Protein AF-A0A951JX72-F1 (afdb_monomer_lite)

pLDDT: mean 79.91, std 22.44, range [21.33, 98.25]

Secondary structure (DSSP, 8-state):
--BTTTBTSSEEEEEEHHHHHHHHHHHHHHTTS-TTS----SEEEEEESSSS-BTTB-EEEEEEEPPPEEEEPTT-SSEEEEEEEEEEEEEEPTTPPP--SEEEEEEEEEEEEEPPPTTSTTTTTTGGGEEEEEE-GGG-EEEEEEE--S-TT--SS-------HHHHHHHHHHHHHHHHHTTTPPPPEE--GGG-TTSEEEEEETTEEEEEEEEESS--GGG------TT-SEEEEEEHHHHHHHHHHHHHHHHH---EEEEEE--SSS--EEEEEEEEEEEEEEEEEE-SSEEEEEEEEEEEEE-SSSSPPEEEEEEEEEEEEEETTTTEEEEEEEEEEEEEEE-STTHHHHHHHHHHHHHHHHHHHHHHHHHHHHHHHHHHHHHHHHHHHHHHHH-TT-EEEEEEEEEETTEEEEEEEEE-PPPPPPB---EE-TTSSEEE-TT-B-TTS----------PPTTSPP-----TT-SEEE----------------------------------PPPPPPP--------------------------------

Foldseek 3Di:
DAFQAQGFFQKKKKFWLVLVLLLLLLQCLCQPVDVLFRHDHQKDWDWACPVHHDVQATFIKIKGKWRKRWAADAFDQWKIKIKIWIWMATDTDDRGDDAFRIWTFIKMFMKTFDFDPCPFPPCVVPRLQWTWIATPLVRIATDTDTDRPPDPPDPDDDPPDPPPPVRNRVSVSSSVSCCRHPVVGDDIGGHDNQSDRQQWGWHDDPNIIIIMGHLGDPGGPSRRHDDDQPPFRMKMWGFCVVVQVLCVVLVVVLQVDFQWFWFWDDDPPDHIDIWIKTKGWPDKDWAWAFDFFKIKTWIKIKIWIDTPDPAWTKIKIKIWIKIWGAALVVRAIFIDTDDIDMFMDTDDPCRVRVRVRVRVRSVVVVVVSSVVSRVSCRVVRVVSSCSCVVVQVVSCSSAVPWDKGFRGWGQDNGGIMTHIHIDGDDWDAWDFDWDQDPVSQKIARSVTGGSSGDDDWDFDADADDPDDDDDGDGPTPGSIGGDDDDPPPDDDDDDDDDDDDDDDPDDDDDDDDDDDDDDDDDDDDPDPDDDDDDDDDDDDDDDDDDDDDDDDDDD

Structure (mmCIF, N/CA/C/O backbone):
data_AF-A0A951JX72-F1
#
_entry.id   AF-A0A951JX72-F1
#
loop_
_atom_site.group_PDB
_atom_site.id
_atom_site.type_symbol
_atom_site.label_atom_id
_atom_site.label_alt_id
_atom_site.label_comp_id
_atom_site.label_asym_id
_atom_site.label_entity_id
_atom_site.label_seq_id
_atom_site.pdbx_PDB_ins_code
_atom_site.Cartn_x
_atom_site.Cartn_y
_atom_site.Cartn_z
_atom_site.occupancy
_atom_site.B_iso_or_equiv
_atom_site.auth_seq_id
_atom_site.auth_comp_id
_atom_site.auth_asym_id
_atom_site.auth_atom_id
_atom_site.pdbx_PDB_model_num
ATOM 1 N N . MET A 1 1 ? -4.581 -18.648 15.944 1.00 71.00 1 MET A N 1
ATOM 2 C CA . MET A 1 1 ? -4.711 -18.766 14.473 1.00 71.00 1 MET A CA 1
ATOM 3 C C . MET A 1 1 ? -4.327 -17.420 13.889 1.00 71.00 1 MET A C 1
ATOM 5 O O . MET A 1 1 ? -4.546 -16.436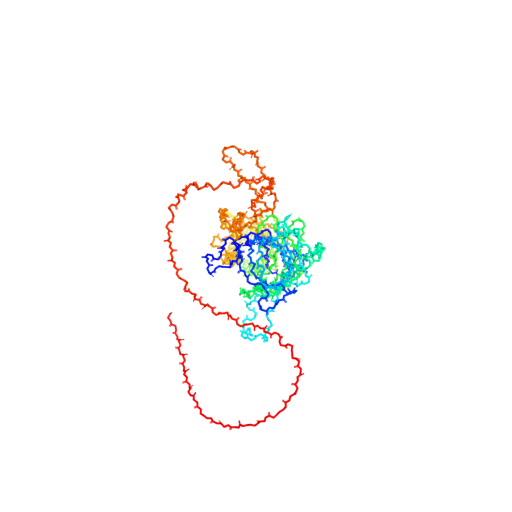 14.580 1.00 71.00 1 MET A O 1
ATOM 9 N N . ALA A 1 2 ? -3.729 -17.373 12.698 1.00 85.00 2 ALA A N 1
ATOM 10 C CA . ALA A 1 2 ? -3.405 -16.099 12.057 1.00 85.00 2 ALA A CA 1
ATOM 11 C C . ALA A 1 2 ? -4.696 -15.321 11.750 1.00 85.00 2 ALA A C 1
ATOM 13 O O . ALA A 1 2 ? -5.693 -15.925 11.344 1.00 85.00 2 ALA A O 1
ATOM 14 N N . ASN A 1 3 ? -4.676 -14.006 11.954 1.00 93.19 3 ASN A N 1
ATOM 15 C CA . ASN A 1 3 ? -5.781 -13.116 11.624 1.00 93.19 3 ASN A CA 1
ATOM 16 C C . ASN A 1 3 ? -6.002 -13.119 10.097 1.00 93.19 3 ASN A C 1
ATOM 18 O O . ASN A 1 3 ? -5.044 -13.062 9.323 1.00 93.19 3 ASN A O 1
ATOM 22 N N . GLY A 1 4 ? -7.255 -13.197 9.638 1.00 92.62 4 GLY A N 1
ATOM 23 C CA . GLY A 1 4 ? -7.570 -13.293 8.206 1.00 92.62 4 GLY A CA 1
ATOM 24 C C . GLY A 1 4 ? -7.165 -12.062 7.380 1.00 92.62 4 GLY A C 1
ATOM 25 O O . GLY A 1 4 ? -6.933 -12.183 6.176 1.00 92.62 4 GLY A O 1
ATOM 26 N N . LEU A 1 5 ? -7.049 -10.892 8.018 1.00 93.25 5 LEU A N 1
ATOM 27 C CA . LEU A 1 5 ? -6.657 -9.627 7.390 1.00 93.25 5 LEU A CA 1
ATOM 28 C C . LEU A 1 5 ? -5.164 -9.349 7.554 1.00 93.25 5 LEU A C 1
ATOM 30 O O . LEU A 1 5 ? -4.481 -9.038 6.577 1.00 93.25 5 LEU A O 1
ATOM 34 N N . THR A 1 6 ? -4.655 -9.458 8.782 1.00 95.00 6 THR A N 1
ATOM 35 C CA . THR A 1 6 ? -3.295 -9.024 9.134 1.00 95.00 6 THR A CA 1
ATOM 36 C C . THR A 1 6 ? -2.297 -10.170 9.290 1.00 95.00 6 THR A C 1
ATOM 38 O O . THR A 1 6 ? -1.107 -9.921 9.473 1.00 95.00 6 THR A O 1
ATOM 41 N N . GLY A 1 7 ? -2.723 -11.429 9.165 1.00 94.94 7 GLY A N 1
ATOM 42 C CA . GLY A 1 7 ? -1.856 -12.582 9.390 1.00 94.94 7 GLY A CA 1
ATOM 43 C C . GLY A 1 7 ? -1.373 -12.633 10.841 1.00 94.94 7 GLY A C 1
ATOM 44 O O . GLY A 1 7 ? -2.177 -12.642 11.767 1.00 94.94 7 GLY A O 1
ATOM 45 N N . ASP A 1 8 ? -0.057 -12.662 11.037 1.00 94.69 8 ASP A N 1
ATOM 46 C CA . ASP A 1 8 ? 0.579 -12.653 12.365 1.00 94.69 8 ASP A CA 1
ATOM 47 C C . ASP A 1 8 ? 0.982 -11.237 12.827 1.00 94.69 8 ASP A C 1
ATOM 49 O O . ASP A 1 8 ? 1.783 -11.097 13.749 1.00 94.69 8 ASP A O 1
ATOM 53 N N . PHE A 1 9 ? 0.514 -10.189 12.145 1.00 93.69 9 PHE A N 1
ATOM 54 C CA . PHE A 1 9 ? 0.803 -8.796 12.493 1.00 93.69 9 PHE A CA 1
ATOM 55 C C . PHE A 1 9 ? -0.379 -8.138 13.197 1.00 93.69 9 PHE A C 1
ATOM 57 O O . PHE A 1 9 ? -1.536 -8.472 12.941 1.00 93.69 9 PHE A O 1
ATOM 64 N N . ASP A 1 10 ? -0.077 -7.108 13.982 1.00 93.06 10 ASP A N 1
ATOM 65 C CA . ASP A 1 10 ? -1.088 -6.220 14.560 1.00 93.06 10 ASP A CA 1
ATOM 66 C C . ASP A 1 10 ? -1.647 -5.264 13.502 1.00 93.06 10 ASP A C 1
ATOM 68 O O . ASP A 1 10 ? -2.821 -4.904 13.528 1.00 93.06 10 ASP A O 1
ATOM 72 N N . ALA A 1 11 ? -0.810 -4.865 12.538 1.00 93.19 11 ALA A N 1
ATOM 73 C CA . ALA A 1 11 ? -1.218 -4.006 11.438 1.00 93.19 11 ALA A CA 1
ATOM 74 C C . ALA A 1 11 ? -0.426 -4.282 10.157 1.00 93.19 11 ALA A C 1
ATOM 76 O O . ALA A 1 11 ? 0.781 -4.541 10.190 1.00 93.19 11 ALA A O 1
ATOM 77 N N . VAL A 1 12 ? -1.094 -4.172 9.009 1.00 94.62 12 VAL A N 1
ATOM 78 C CA . VAL A 1 12 ? -0.541 -4.435 7.674 1.00 94.62 12 VAL A CA 1
ATOM 79 C C . VAL A 1 12 ? -0.993 -3.362 6.695 1.00 94.62 12 VAL A C 1
ATOM 81 O O . VAL A 1 12 ? -2.151 -2.963 6.693 1.00 94.62 12 VAL A O 1
ATOM 84 N N . VAL A 1 13 ? -0.099 -2.944 5.802 1.00 94.94 13 VAL A N 1
ATOM 85 C CA . VAL A 1 13 ? -0.419 -2.026 4.704 1.00 94.94 13 VAL A CA 1
ATOM 86 C C . VAL A 1 13 ? -0.344 -2.750 3.364 1.00 94.94 13 VAL A C 1
ATOM 88 O O . VAL A 1 13 ? 0.553 -3.562 3.129 1.00 94.94 13 VAL A O 1
ATOM 91 N N . GLN A 1 14 ? -1.280 -2.429 2.474 1.00 96.69 14 GLN A N 1
ATOM 92 C CA . GLN A 1 14 ? -1.294 -2.809 1.067 1.00 96.69 14 GLN A CA 1
ATOM 93 C C . GLN A 1 14 ? -1.221 -1.566 0.190 1.00 96.69 14 GLN A C 1
ATOM 95 O O . GLN A 1 14 ? -1.969 -0.619 0.394 1.00 96.69 14 GLN A O 1
ATOM 100 N N . VAL A 1 15 ? -0.349 -1.590 -0.814 1.00 96.94 15 VAL A N 1
ATOM 101 C CA . VAL A 1 15 ? -0.296 -0.583 -1.880 1.00 96.94 15 VAL A CA 1
ATOM 102 C C . VAL A 1 15 ? -0.644 -1.266 -3.193 1.00 96.94 15 VAL A C 1
ATOM 104 O O . VAL A 1 15 ? -0.022 -2.271 -3.547 1.00 96.94 15 VAL A O 1
ATOM 107 N N . ALA A 1 16 ? -1.623 -0.730 -3.919 1.00 98.25 16 ALA A N 1
ATOM 108 C CA . ALA A 1 16 ? -2.075 -1.300 -5.179 1.00 98.25 16 ALA A CA 1
ATOM 109 C C . ALA A 1 16 ? -0.947 -1.339 -6.224 1.00 98.25 16 ALA A C 1
ATOM 111 O O . ALA A 1 16 ? -0.160 -0.399 -6.361 1.00 98.25 16 ALA A O 1
ATOM 112 N N . GLY A 1 17 ? -0.887 -2.403 -7.026 1.00 97.69 17 GLY A N 1
ATOM 113 C CA . GLY A 1 17 ? 0.070 -2.518 -8.130 1.00 97.69 17 GLY A CA 1
ATOM 114 C C . GLY A 1 17 ? -0.115 -1.418 -9.184 1.00 97.69 17 GLY A C 1
ATOM 115 O O . GLY A 1 17 ? 0.856 -0.948 -9.781 1.00 97.69 17 GLY A O 1
ATOM 116 N N . SER A 1 18 ? -1.344 -0.930 -9.372 1.00 97.12 18 SER A N 1
ATOM 117 C CA . SER A 1 18 ? -1.636 0.260 -10.184 1.00 97.12 18 SER A CA 1
ATOM 118 C C . SER A 1 18 ? -0.975 1.519 -9.605 1.00 97.12 18 SER A C 1
ATOM 120 O O . SER A 1 18 ? -0.370 2.292 -10.348 1.00 97.12 18 SER A O 1
ATOM 122 N N . THR A 1 19 ? -1.010 1.705 -8.284 1.00 97.94 19 THR A N 1
ATOM 123 C CA . THR A 1 19 ? -0.321 2.795 -7.574 1.00 97.94 19 THR A CA 1
ATOM 124 C C . THR A 1 19 ? 1.192 2.706 -7.725 1.00 97.94 19 THR A C 1
ATOM 126 O O . THR A 1 19 ? 1.823 3.712 -8.046 1.00 97.94 19 THR A O 1
ATOM 129 N N . VAL A 1 20 ? 1.776 1.509 -7.600 1.00 96.56 20 VAL A N 1
ATOM 130 C CA . VAL A 1 20 ? 3.211 1.289 -7.866 1.00 96.56 20 VAL A CA 1
ATOM 131 C C . VAL A 1 20 ? 3.577 1.752 -9.282 1.00 96.56 20 VAL A C 1
ATOM 133 O O . VAL A 1 20 ? 4.526 2.512 -9.458 1.00 96.56 20 VAL A O 1
ATOM 136 N N . ASN A 1 21 ? 2.782 1.390 -10.290 1.00 97.31 21 ASN A N 1
ATOM 137 C CA . ASN A 1 21 ? 2.996 1.842 -11.667 1.00 97.31 21 ASN A CA 1
ATOM 138 C C . ASN A 1 21 ? 2.852 3.365 -11.834 1.00 97.31 21 ASN A C 1
ATOM 140 O O . ASN A 1 21 ? 3.620 3.987 -12.571 1.00 97.31 21 ASN A O 1
ATOM 144 N N . ARG A 1 22 ? 1.915 4.005 -11.121 1.00 97.19 22 ARG A N 1
ATOM 145 C CA . ARG A 1 22 ? 1.786 5.472 -11.137 1.00 97.19 22 ARG A CA 1
ATOM 146 C C . ARG A 1 22 ? 3.004 6.174 -10.524 1.00 97.19 22 ARG A C 1
ATOM 148 O O . ARG A 1 22 ? 3.394 7.218 -11.054 1.00 97.19 22 ARG A O 1
ATOM 155 N N . LEU A 1 23 ? 3.620 5.596 -9.488 1.00 96.12 23 LEU A N 1
ATOM 156 C CA . LEU A 1 23 ? 4.865 6.086 -8.876 1.00 96.12 23 LEU A CA 1
ATOM 157 C C . LEU A 1 23 ? 6.066 5.937 -9.820 1.00 96.12 23 LEU A C 1
ATOM 159 O O . LEU A 1 23 ? 6.825 6.888 -10.006 1.00 96.12 23 LEU A O 1
ATOM 163 N N . VAL A 1 24 ? 6.199 4.787 -10.486 1.00 95.50 24 VAL A N 1
ATOM 164 C CA . VAL A 1 24 ? 7.222 4.561 -11.526 1.00 95.50 24 VAL A CA 1
ATOM 165 C C . VAL A 1 24 ? 7.082 5.580 -12.660 1.00 95.50 24 VAL A C 1
ATOM 167 O O . VAL A 1 24 ? 8.060 6.173 -13.117 1.00 95.50 24 VAL A O 1
ATOM 170 N N . ALA A 1 25 ? 5.849 5.874 -13.066 1.00 96.12 25 ALA A N 1
ATOM 171 C CA . ALA A 1 25 ? 5.572 6.923 -14.033 1.00 96.12 25 ALA A CA 1
ATOM 172 C C . ALA A 1 25 ? 5.976 8.326 -13.535 1.00 96.12 25 ALA A C 1
ATOM 174 O O . ALA A 1 25 ? 6.433 9.144 -14.338 1.00 96.12 25 ALA A O 1
ATOM 175 N N . SER A 1 26 ? 5.881 8.614 -12.232 1.00 95.69 26 SER A N 1
ATOM 176 C CA . SER A 1 26 ? 6.420 9.855 -11.654 1.00 95.69 26 SER A CA 1
ATOM 177 C C . SER A 1 26 ? 7.953 9.901 -11.709 1.00 95.69 26 SER A C 1
ATOM 179 O O . SER A 1 26 ? 8.505 10.919 -12.125 1.00 95.69 26 SER A O 1
ATOM 181 N N . MET A 1 27 ? 8.652 8.791 -11.437 1.00 94.19 27 MET A N 1
ATOM 182 C CA . MET A 1 27 ? 10.116 8.708 -11.612 1.00 94.19 27 MET A CA 1
ATOM 183 C C . MET A 1 27 ? 10.545 8.965 -13.065 1.00 94.19 27 MET A C 1
ATOM 185 O O . MET A 1 27 ? 11.526 9.671 -13.315 1.00 94.19 27 MET A O 1
ATOM 189 N N . HIS A 1 28 ? 9.806 8.426 -14.039 1.00 94.56 28 HIS A N 1
ATOM 190 C CA . HIS A 1 28 ? 10.043 8.702 -15.459 1.00 94.56 28 HIS A CA 1
ATOM 191 C C . HIS A 1 28 ? 9.797 10.185 -15.788 1.00 94.56 28 HIS A C 1
ATOM 193 O O . HIS A 1 28 ? 10.617 10.832 -16.434 1.00 94.56 28 HIS A O 1
ATOM 199 N N . GLN A 1 29 ? 8.716 10.775 -15.268 1.00 93.88 29 GLN A N 1
ATOM 200 C CA . GLN A 1 29 ? 8.408 12.198 -15.444 1.00 93.88 29 GLN A CA 1
ATOM 201 C C . GLN A 1 29 ? 9.462 13.148 -14.844 1.00 93.88 29 GLN A C 1
ATOM 203 O O . GLN A 1 29 ? 9.646 14.256 -15.372 1.00 93.88 29 GLN A O 1
ATOM 208 N N . ASN A 1 30 ? 10.147 12.751 -13.765 1.00 91.31 30 ASN A N 1
ATOM 209 C CA . ASN A 1 30 ? 11.219 13.549 -13.163 1.00 91.31 30 ASN A CA 1
ATOM 210 C C . ASN A 1 30 ? 12.319 13.864 -14.191 1.00 91.31 30 ASN A C 1
ATOM 212 O O . ASN A 1 30 ? 12.826 14.990 -14.205 1.00 91.31 30 ASN A O 1
ATOM 216 N N . GLY A 1 31 ? 12.613 12.921 -15.098 1.00 82.38 31 GLY A N 1
ATOM 217 C CA . GLY A 1 31 ? 13.484 13.110 -16.260 1.00 82.38 31 GLY A CA 1
ATOM 218 C C . GLY A 1 31 ? 14.858 13.706 -15.938 1.00 82.38 31 GLY A C 1
ATOM 219 O O . GLY A 1 31 ? 15.353 14.513 -16.720 1.00 82.38 31 GLY A O 1
ATOM 220 N N . GLY A 1 32 ? 15.421 13.391 -14.767 1.00 80.44 32 GLY A N 1
ATOM 221 C CA . GLY A 1 32 ? 16.717 13.887 -14.293 1.00 80.44 32 GLY A CA 1
ATOM 222 C C . GLY A 1 32 ? 16.793 15.385 -13.994 1.00 80.44 32 GLY A C 1
ATOM 223 O O . GLY A 1 32 ? 17.890 15.915 -13.889 1.00 80.44 32 GLY A O 1
ATOM 224 N N . ARG A 1 33 ? 15.661 16.092 -13.875 1.00 79.81 33 ARG A N 1
ATOM 225 C CA . ARG A 1 33 ? 15.655 17.547 -13.610 1.00 79.81 33 ARG A CA 1
ATOM 226 C C . ARG A 1 33 ? 15.931 17.920 -12.154 1.00 79.81 33 ARG A C 1
ATOM 228 O O . ARG A 1 33 ? 16.203 19.081 -11.875 1.00 79.81 33 ARG A O 1
ATOM 235 N N . ASP A 1 34 ? 15.773 16.965 -11.248 1.00 82.88 34 ASP A N 1
ATOM 236 C CA . ASP A 1 34 ? 15.936 17.132 -9.809 1.00 82.88 34 ASP A CA 1
ATOM 237 C C . ASP A 1 34 ? 16.828 15.995 -9.311 1.00 82.88 34 ASP A C 1
ATOM 239 O O . ASP A 1 34 ? 16.402 14.841 -9.285 1.00 82.88 34 ASP A O 1
ATOM 243 N N . GLU A 1 35 ? 18.075 16.320 -8.975 1.00 82.50 35 GLU A N 1
ATOM 244 C CA . GLU A 1 35 ? 19.074 15.345 -8.520 1.00 82.50 35 GLU A CA 1
ATOM 245 C C . GLU A 1 35 ? 18.697 14.707 -7.177 1.00 82.50 35 GLU A C 1
ATOM 247 O O . GLU A 1 35 ? 19.164 13.614 -6.862 1.00 82.50 35 GLU A O 1
ATOM 252 N N . ALA A 1 36 ? 17.827 15.356 -6.393 1.00 84.38 36 ALA A N 1
ATOM 253 C CA . ALA A 1 36 ? 17.379 14.839 -5.106 1.00 84.38 36 ALA A CA 1
ATOM 254 C C . ALA A 1 36 ? 16.292 13.761 -5.237 1.00 84.38 36 ALA A C 1
ATOM 256 O O . ALA A 1 36 ? 15.943 13.127 -4.239 1.00 84.38 36 ALA A O 1
ATOM 257 N N . ARG A 1 37 ? 15.738 13.546 -6.440 1.00 86.19 37 ARG A N 1
ATOM 258 C CA . ARG A 1 37 ? 14.664 12.575 -6.671 1.00 86.19 37 ARG A CA 1
ATOM 259 C C . ARG A 1 37 ? 15.107 11.422 -7.560 1.00 86.19 37 ARG A C 1
ATOM 261 O O . ARG A 1 37 ? 15.837 11.624 -8.532 1.00 86.19 37 ARG A O 1
ATOM 268 N N . PRO A 1 38 ? 14.600 10.205 -7.300 1.00 87.50 38 PRO A N 1
ATOM 269 C CA . PRO A 1 38 ? 14.839 9.091 -8.190 1.00 87.50 38 PRO A CA 1
ATOM 270 C C . PRO A 1 38 ? 14.232 9.394 -9.561 1.00 87.50 38 PRO A C 1
ATOM 272 O O . PRO A 1 38 ? 13.129 9.942 -9.690 1.00 87.50 38 PRO A O 1
ATOM 275 N N . THR A 1 39 ? 14.966 9.020 -10.602 1.00 88.25 39 THR A N 1
ATOM 276 C CA . THR A 1 39 ? 14.550 9.242 -11.978 1.00 88.25 39 THR A CA 1
ATOM 277 C C . THR A 1 39 ? 14.779 8.004 -12.820 1.00 88.25 39 THR A C 1
ATOM 279 O O . THR A 1 39 ? 15.728 7.253 -12.607 1.00 88.25 39 THR A O 1
ATOM 282 N N . LEU A 1 40 ? 13.896 7.813 -13.793 1.00 88.94 40 LEU A N 1
ATOM 283 C CA . LEU A 1 40 ? 14.094 6.865 -14.873 1.00 88.94 40 LEU A CA 1
ATOM 284 C C . LEU A 1 40 ? 14.369 7.669 -16.147 1.00 88.94 40 LEU A C 1
ATOM 286 O O . LEU A 1 40 ? 13.603 8.592 -16.447 1.00 88.94 40 LEU A O 1
ATOM 290 N N . PRO A 1 41 ? 15.459 7.375 -16.874 1.00 87.94 41 PRO A N 1
ATOM 291 C CA . PRO A 1 41 ? 15.783 8.109 -18.085 1.00 87.94 41 PRO A CA 1
ATOM 292 C C . PRO A 1 41 ? 14.731 7.830 -19.159 1.00 87.94 41 PRO A C 1
ATOM 294 O O . PRO A 1 41 ? 14.276 6.702 -19.308 1.00 87.94 41 PRO A O 1
ATOM 297 N N . HIS A 1 42 ? 14.381 8.856 -19.930 1.00 90.62 42 HIS A N 1
ATOM 298 C CA . HIS A 1 42 ? 13.540 8.720 -21.127 1.00 90.62 42 HIS A CA 1
ATOM 299 C C . HIS A 1 42 ? 14.373 8.568 -22.406 1.00 90.62 42 HIS A C 1
ATOM 301 O O . HIS A 1 42 ? 13.875 8.125 -23.437 1.00 90.62 42 HIS A O 1
ATOM 307 N N . LEU A 1 43 ? 15.646 8.964 -22.350 1.00 91.12 43 LEU A N 1
ATOM 308 C CA . LEU A 1 43 ? 16.615 8.862 -23.429 1.00 91.12 43 LEU A CA 1
ATOM 309 C C . LEU A 1 43 ? 17.965 8.496 -22.822 1.00 91.12 43 LEU A C 1
ATOM 311 O O . LEU A 1 43 ? 18.433 9.149 -21.889 1.00 91.12 43 LEU A O 1
ATOM 315 N N . VAL A 1 44 ? 18.608 7.482 -23.383 1.00 92.00 44 VAL A N 1
ATOM 316 C CA . VAL A 1 44 ? 19.977 7.094 -23.050 1.00 92.00 44 VAL A CA 1
ATOM 317 C C . VAL A 1 44 ? 20.833 7.145 -24.307 1.00 92.00 44 VAL A C 1
ATOM 319 O O . VAL A 1 44 ? 20.385 6.783 -25.393 1.00 92.00 44 VAL A O 1
ATOM 322 N N . ARG A 1 45 ? 22.070 7.623 -24.172 1.00 93.12 45 ARG A N 1
ATOM 323 C CA . ARG A 1 45 ? 23.092 7.584 -25.225 1.00 93.12 45 ARG A CA 1
ATOM 324 C C . ARG A 1 45 ? 24.330 6.936 -24.646 1.00 93.12 45 ARG A C 1
ATOM 326 O O . ARG A 1 45 ? 24.922 7.479 -23.716 1.00 93.12 45 ARG A O 1
ATOM 333 N N . ILE A 1 46 ? 24.686 5.769 -25.158 1.00 93.25 46 ILE A N 1
ATOM 334 C CA . ILE A 1 46 ? 25.747 4.944 -24.593 1.00 93.25 46 ILE A CA 1
ATOM 335 C C . ILE A 1 46 ? 26.627 4.363 -25.691 1.00 93.25 46 ILE A C 1
ATOM 337 O O . ILE A 1 46 ? 26.186 4.135 -26.815 1.00 93.25 46 ILE A O 1
ATOM 341 N N . ARG A 1 47 ? 27.874 4.088 -25.326 1.00 93.75 47 ARG A N 1
ATOM 342 C CA . ARG A 1 47 ? 28.750 3.200 -26.078 1.00 93.75 47 ARG A CA 1
ATOM 343 C C . ARG A 1 47 ? 28.466 1.761 -25.679 1.00 93.75 47 ARG A C 1
ATOM 345 O O . ARG A 1 47 ? 28.424 1.467 -24.481 1.00 93.75 47 ARG A O 1
ATOM 352 N N . ILE A 1 48 ? 28.288 0.890 -26.662 1.00 93.06 48 ILE A N 1
ATOM 353 C CA . ILE A 1 48 ? 28.215 -0.557 -26.454 1.00 93.06 48 ILE A CA 1
ATOM 354 C C . ILE A 1 48 ? 29.486 -1.204 -27.001 1.00 93.06 48 ILE A C 1
ATOM 356 O O . ILE A 1 48 ? 30.053 -0.727 -27.979 1.00 93.06 48 ILE A O 1
ATOM 360 N N . GLY A 1 49 ? 29.957 -2.251 -26.326 1.00 88.31 49 GLY A N 1
ATOM 361 C CA . GLY A 1 49 ? 31.127 -3.027 -26.733 1.00 88.31 49 GLY A CA 1
ATOM 362 C C . GLY A 1 49 ? 32.507 -2.468 -26.362 1.00 88.31 49 GLY A C 1
ATOM 363 O O . GLY A 1 49 ? 33.469 -3.213 -26.468 1.00 88.31 49 GLY A O 1
ATOM 364 N N . ASP A 1 50 ? 32.631 -1.233 -25.857 1.00 87.88 50 ASP A N 1
ATOM 365 C CA . ASP A 1 50 ? 33.944 -0.651 -25.494 1.00 87.88 50 ASP A CA 1
ATOM 366 C C . ASP A 1 50 ? 34.684 -1.440 -24.402 1.00 87.88 50 ASP A C 1
ATOM 368 O O . ASP A 1 50 ? 35.877 -1.709 -24.517 1.00 87.88 50 ASP A O 1
ATOM 372 N N . ASP A 1 51 ? 33.975 -1.805 -23.330 1.00 82.94 51 ASP A N 1
ATOM 373 C CA . ASP A 1 51 ? 34.569 -2.507 -22.186 1.00 82.94 51 ASP A CA 1
ATOM 374 C C . ASP A 1 51 ? 34.645 -4.023 -22.434 1.00 82.94 51 ASP A C 1
ATOM 376 O O . ASP A 1 51 ? 35.596 -4.701 -22.042 1.00 82.94 51 ASP A O 1
ATOM 380 N N . HIS A 1 52 ? 33.594 -4.564 -23.053 1.00 85.94 52 HIS A N 1
ATOM 381 C CA . HIS A 1 52 ? 33.440 -5.985 -23.330 1.00 85.94 52 HIS A CA 1
ATOM 382 C C . HIS A 1 52 ? 32.519 -6.171 -24.547 1.00 85.94 52 HIS A C 1
ATOM 384 O O . HIS A 1 52 ? 31.295 -6.122 -24.386 1.00 85.94 52 HIS A O 1
ATOM 390 N N . PRO A 1 53 ? 33.072 -6.346 -25.762 1.00 87.94 53 PRO A N 1
ATOM 391 C CA . PRO A 1 53 ? 32.276 -6.609 -26.956 1.00 87.94 53 PRO A CA 1
ATOM 392 C C . PRO A 1 53 ? 31.504 -7.920 -26.801 1.00 87.94 53 PRO A C 1
ATOM 394 O O . PRO A 1 53 ? 32.100 -8.992 -26.710 1.00 87.94 53 PRO A O 1
ATOM 397 N N . ILE A 1 54 ? 30.176 -7.841 -26.790 1.00 91.56 54 ILE A N 1
ATOM 398 C CA . ILE A 1 54 ? 29.302 -9.013 -26.880 1.00 91.56 54 ILE A CA 1
ATOM 399 C C . ILE A 1 54 ? 29.065 -9.256 -28.367 1.00 91.56 54 ILE A C 1
ATOM 401 O O . ILE A 1 54 ? 28.670 -8.336 -29.082 1.00 91.56 54 ILE A O 1
ATOM 405 N N . ASP A 1 55 ? 29.357 -10.463 -28.846 1.00 91.00 55 ASP A N 1
ATOM 406 C CA . ASP A 1 55 ? 29.228 -10.852 -30.259 1.00 91.00 55 ASP A CA 1
ATOM 407 C C . ASP A 1 55 ? 29.978 -9.934 -31.252 1.00 91.00 55 ASP A C 1
ATOM 409 O O . ASP A 1 55 ? 29.631 -9.856 -32.425 1.00 91.00 55 ASP A O 1
ATOM 413 N N . GLY A 1 56 ? 31.013 -9.218 -30.792 1.00 91.94 56 GLY A N 1
ATOM 414 C CA . GLY A 1 56 ? 31.778 -8.277 -31.622 1.00 91.94 56 GLY A CA 1
ATOM 415 C C . GLY A 1 56 ? 31.040 -6.979 -31.980 1.00 91.94 56 GLY A C 1
ATOM 416 O O . GLY A 1 56 ? 31.544 -6.206 -32.795 1.00 91.94 56 GLY A O 1
ATOM 417 N N . VAL A 1 57 ? 29.871 -6.714 -31.386 1.00 93.00 57 VAL A N 1
ATOM 418 C CA . VAL A 1 57 ? 29.104 -5.481 -31.613 1.00 93.00 57 VAL A CA 1
ATOM 419 C C . VAL A 1 57 ? 29.719 -4.334 -30.810 1.00 93.00 57 VAL A C 1
ATOM 421 O O . VAL A 1 57 ? 29.763 -4.370 -29.579 1.00 93.00 57 VAL A O 1
ATOM 424 N N . VAL A 1 58 ? 30.180 -3.303 -31.517 1.00 94.88 58 VAL A N 1
ATOM 425 C CA . VAL A 1 58 ? 30.779 -2.084 -30.953 1.00 94.88 58 VAL A CA 1
ATOM 426 C C . VAL A 1 58 ? 30.214 -0.845 -31.648 1.00 94.88 58 VAL A C 1
ATOM 428 O O . VAL A 1 58 ? 30.132 -0.799 -32.877 1.00 94.88 58 VAL A O 1
ATOM 431 N N . GLY A 1 59 ? 29.808 0.169 -30.887 1.00 94.12 59 GLY A N 1
ATOM 432 C CA . GLY A 1 59 ? 29.292 1.405 -31.477 1.00 94.12 59 GLY A CA 1
ATOM 433 C C . GLY A 1 59 ? 28.508 2.291 -30.518 1.00 94.12 59 GLY A C 1
ATOM 434 O O . GLY A 1 59 ? 28.520 2.103 -29.299 1.00 94.12 59 GLY A O 1
ATOM 435 N N . TRP A 1 60 ? 27.815 3.275 -31.083 1.00 94.00 60 TRP A N 1
ATOM 436 C CA . TRP A 1 60 ? 26.930 4.182 -30.357 1.00 94.00 60 TRP A CA 1
ATOM 437 C C . TRP A 1 60 ? 25.482 3.711 -30.414 1.00 94.00 60 TRP A C 1
ATOM 439 O O . TRP A 1 60 ? 24.937 3.481 -31.486 1.00 94.00 60 TRP A O 1
ATOM 449 N N . LEU A 1 61 ? 24.836 3.632 -29.253 1.00 93.06 61 LEU A N 1
ATOM 450 C CA . LEU A 1 61 ? 23.410 3.367 -29.117 1.00 93.06 61 LEU A CA 1
ATOM 451 C C . LEU A 1 61 ? 22.728 4.594 -28.515 1.00 93.06 61 LEU A C 1
ATOM 453 O O . LEU A 1 61 ? 23.076 5.033 -27.416 1.00 93.06 61 LEU A O 1
ATOM 457 N N . ALA A 1 62 ? 21.724 5.124 -29.204 1.00 92.31 62 ALA A N 1
ATOM 458 C CA . ALA A 1 62 ? 20.769 6.059 -28.625 1.00 92.31 62 ALA A CA 1
ATOM 459 C C . ALA A 1 62 ? 19.431 5.339 -28.474 1.00 92.31 62 ALA A C 1
ATOM 461 O O . ALA A 1 62 ? 18.907 4.846 -29.465 1.00 92.31 62 ALA A O 1
ATOM 462 N N . ALA A 1 63 ? 18.882 5.274 -27.264 1.00 92.75 63 ALA A N 1
ATOM 463 C CA . ALA A 1 63 ? 17.620 4.596 -27.000 1.00 92.75 63 ALA A CA 1
ATOM 464 C C . ALA A 1 63 ? 16.651 5.499 -26.237 1.00 92.75 63 ALA A C 1
ATOM 466 O O . ALA A 1 63 ? 16.962 5.994 -25.155 1.00 92.75 63 ALA A O 1
ATOM 467 N N . GLN A 1 64 ? 15.471 5.700 -26.809 1.00 93.00 64 GLN A N 1
ATOM 468 C CA . GLN A 1 64 ? 14.301 6.200 -26.111 1.00 93.00 64 GLN A CA 1
ATOM 469 C C . GLN A 1 64 ? 13.701 5.066 -25.281 1.00 93.00 64 GLN A C 1
ATOM 471 O O . GLN A 1 64 ? 13.512 3.950 -25.772 1.00 93.00 64 GLN A O 1
ATOM 476 N N . VAL A 1 65 ? 13.370 5.382 -24.038 1.00 93.06 65 VAL A N 1
ATOM 477 C CA . VAL A 1 65 ? 12.848 4.450 -23.047 1.00 93.06 65 VAL A CA 1
ATOM 478 C C . VAL A 1 65 ? 11.477 4.957 -22.610 1.00 93.06 65 VAL A C 1
ATOM 480 O O . VAL A 1 65 ? 11.327 6.112 -22.219 1.00 93.06 65 VAL A O 1
ATOM 483 N N . GLY A 1 66 ? 10.453 4.119 -22.748 1.00 93.81 66 GLY A N 1
ATOM 484 C CA . GLY A 1 66 ? 9.110 4.400 -22.254 1.00 93.81 66 GLY A CA 1
ATOM 485 C C . GLY A 1 66 ? 9.004 4.178 -20.748 1.00 93.81 66 GLY A C 1
ATOM 486 O O . GLY A 1 66 ? 9.887 3.591 -20.126 1.00 93.81 66 GLY A O 1
ATOM 487 N N . VAL A 1 67 ? 7.888 4.606 -20.159 1.00 95.44 67 VAL A N 1
ATOM 488 C CA . VAL A 1 67 ? 7.612 4.329 -18.747 1.00 95.44 67 VAL A CA 1
ATOM 489 C C . VAL A 1 67 ? 7.653 2.819 -18.457 1.00 95.44 67 VAL A C 1
ATOM 491 O O . VAL A 1 67 ? 6.964 2.057 -19.143 1.00 95.44 67 VAL A O 1
ATOM 494 N N . PRO A 1 68 ? 8.432 2.367 -17.457 1.00 95.19 68 PRO A N 1
ATOM 495 C CA . PRO A 1 68 ? 8.406 0.971 -17.055 1.00 95.19 68 PRO A CA 1
ATOM 496 C C . PRO A 1 68 ? 7.066 0.578 -16.442 1.00 95.19 68 PRO A C 1
ATOM 498 O O . PRO A 1 68 ? 6.432 1.363 -15.733 1.00 95.19 68 PRO A O 1
ATOM 501 N N . ARG A 1 69 ? 6.660 -0.664 -16.683 1.00 96.44 69 ARG A N 1
ATOM 502 C CA . ARG A 1 69 ? 5.483 -1.285 -16.088 1.00 96.44 69 ARG A CA 1
ATOM 503 C C . ARG A 1 69 ? 5.921 -2.435 -15.200 1.00 96.44 69 ARG A C 1
ATOM 505 O O . ARG A 1 69 ? 6.527 -3.387 -15.676 1.00 96.44 69 ARG A O 1
ATOM 512 N N . ILE A 1 70 ? 5.579 -2.352 -13.924 1.00 97.06 70 ILE A N 1
ATOM 513 C CA . ILE A 1 70 ? 5.791 -3.403 -12.938 1.00 97.06 70 ILE A CA 1
ATOM 514 C C . ILE A 1 70 ? 4.550 -4.293 -12.876 1.00 97.06 70 ILE A C 1
ATOM 516 O O . ILE A 1 70 ? 3.429 -3.817 -12.667 1.00 97.06 70 ILE A O 1
ATOM 520 N N . THR A 1 71 ? 4.780 -5.595 -12.996 1.00 97.81 71 THR A N 1
ATOM 521 C CA . THR A 1 71 ? 3.794 -6.646 -12.755 1.00 97.81 71 THR A CA 1
ATOM 522 C C . THR A 1 71 ? 4.234 -7.457 -11.540 1.00 97.81 71 THR A C 1
ATOM 524 O O . THR A 1 71 ? 5.353 -7.968 -11.470 1.00 97.81 71 THR A O 1
ATOM 527 N N . LEU A 1 72 ? 3.353 -7.549 -10.546 1.00 97.44 72 LEU A N 1
ATOM 528 C CA . LEU A 1 72 ? 3.626 -8.272 -9.307 1.00 97.44 72 LEU A CA 1
ATOM 529 C C . LEU A 1 72 ? 3.467 -9.782 -9.519 1.00 97.44 72 LEU A C 1
ATOM 531 O O . LEU A 1 72 ? 2.575 -10.223 -10.239 1.00 97.44 72 LEU A O 1
ATOM 535 N N . ILE A 1 73 ? 4.312 -10.576 -8.861 1.00 96.94 73 ILE A N 1
ATOM 536 C CA . ILE A 1 73 ? 4.272 -12.043 -8.925 1.00 96.94 73 ILE A CA 1
ATOM 537 C C . ILE A 1 73 ? 3.605 -12.556 -7.645 1.00 96.94 73 ILE A C 1
ATOM 539 O O . ILE A 1 73 ? 4.084 -12.267 -6.550 1.00 96.94 73 ILE A O 1
ATOM 543 N N . HIS A 1 74 ? 2.502 -13.304 -7.750 1.00 97.06 74 HIS A N 1
ATOM 544 C CA . HIS A 1 74 ? 1.760 -13.778 -6.574 1.00 97.06 74 HIS A CA 1
ATOM 545 C C . HIS A 1 74 ? 2.660 -14.547 -5.592 1.00 97.06 74 HIS A C 1
ATOM 547 O O . HIS A 1 74 ? 3.407 -15.441 -5.982 1.00 97.06 74 HIS A O 1
ATOM 553 N N . GLY A 1 75 ? 2.580 -14.212 -4.302 1.00 95.62 75 GLY A N 1
ATOM 554 C CA . GLY A 1 75 ? 3.326 -14.874 -3.228 1.00 95.62 75 GLY A CA 1
ATOM 555 C C . GLY A 1 75 ? 4.814 -14.518 -3.172 1.00 95.62 75 GLY A C 1
ATOM 556 O O . GLY A 1 75 ? 5.491 -14.881 -2.207 1.00 95.62 75 GLY A O 1
ATOM 557 N N . SER A 1 76 ? 5.321 -13.785 -4.163 1.00 95.56 76 SER A N 1
ATOM 558 C CA . SER A 1 76 ? 6.703 -13.332 -4.207 1.00 95.56 76 SER A CA 1
ATOM 559 C C . SER A 1 76 ? 7.010 -12.384 -3.051 1.00 95.56 76 SER A C 1
ATOM 561 O O . SER A 1 76 ? 6.199 -11.528 -2.707 1.00 95.56 76 SER A O 1
ATOM 563 N N . ARG A 1 77 ? 8.196 -12.520 -2.452 1.00 93.69 77 ARG A N 1
ATOM 564 C CA . ARG A 1 77 ? 8.681 -11.638 -1.367 1.00 93.69 77 ARG A CA 1
ATOM 565 C C . ARG A 1 77 ? 9.864 -10.773 -1.772 1.00 93.69 77 ARG A C 1
ATOM 567 O O . ARG A 1 77 ? 10.349 -9.952 -0.994 1.00 93.69 77 ARG A O 1
ATOM 574 N N . ASP A 1 78 ? 10.393 -11.031 -2.958 1.00 92.75 78 ASP A N 1
ATOM 575 C CA . ASP A 1 78 ? 11.618 -10.419 -3.439 1.00 92.75 78 ASP A CA 1
ATOM 576 C C . ASP A 1 78 ? 11.695 -10.339 -4.960 1.00 92.75 78 ASP A C 1
ATOM 578 O O . ASP A 1 78 ? 12.748 -9.975 -5.453 1.00 92.75 78 ASP A O 1
ATOM 582 N N . ARG A 1 79 ? 10.642 -10.668 -5.711 1.00 95.06 79 ARG A N 1
ATOM 583 C CA . ARG A 1 79 ? 10.640 -10.620 -7.180 1.00 95.06 79 ARG A CA 1
ATOM 584 C C . ARG A 1 79 ? 9.433 -9.899 -7.755 1.00 95.06 79 ARG A C 1
ATOM 586 O O . ARG A 1 79 ? 8.332 -10.023 -7.217 1.00 95.06 79 ARG A O 1
ATOM 593 N N . PHE A 1 80 ? 9.639 -9.236 -8.882 1.00 96.44 80 PHE A N 1
ATOM 594 C CA . PHE A 1 80 ? 8.596 -8.653 -9.721 1.00 96.44 80 PHE A CA 1
ATOM 595 C C . PHE A 1 80 ? 9.035 -8.699 -11.188 1.00 96.44 80 PHE A C 1
ATOM 597 O O . PHE A 1 80 ? 10.231 -8.755 -11.465 1.00 96.44 80 PHE A O 1
ATOM 604 N N . HIS A 1 81 ? 8.082 -8.658 -12.113 1.00 97.81 81 HIS A N 1
ATOM 605 C CA . HIS A 1 81 ? 8.361 -8.524 -13.541 1.00 97.81 81 HIS A CA 1
ATOM 606 C C . HIS A 1 81 ? 8.329 -7.048 -13.935 1.00 97.81 81 HIS A C 1
ATOM 608 O O . HIS A 1 81 ? 7.485 -6.298 -13.436 1.00 97.81 81 HIS A O 1
ATOM 614 N N . MET A 1 82 ? 9.219 -6.624 -14.826 1.00 97.12 82 MET A N 1
ATOM 615 C CA . MET A 1 82 ? 9.226 -5.274 -15.376 1.00 97.12 82 MET A CA 1
ATOM 616 C C . MET A 1 82 ? 9.297 -5.309 -16.900 1.00 97.12 82 MET A C 1
ATOM 618 O O . MET A 1 82 ? 10.203 -5.919 -17.461 1.00 97.12 82 MET A O 1
ATOM 622 N N . ASP A 1 83 ? 8.378 -4.590 -17.540 1.00 97.25 83 ASP A N 1
ATOM 623 C CA . ASP A 1 83 ? 8.348 -4.358 -18.983 1.00 97.25 83 ASP A CA 1
ATOM 624 C C . ASP A 1 83 ? 8.667 -2.895 -19.299 1.00 97.25 83 ASP A C 1
ATOM 626 O O . ASP A 1 83 ? 8.162 -1.978 -18.648 1.00 97.25 83 ASP A O 1
ATOM 630 N N . VAL A 1 84 ? 9.476 -2.660 -20.328 1.00 95.56 84 VAL A N 1
ATOM 631 C CA . VAL A 1 84 ? 9.903 -1.327 -20.756 1.00 95.56 84 VAL A CA 1
ATOM 632 C C . VAL A 1 84 ? 9.844 -1.234 -22.273 1.00 95.56 84 VAL A C 1
ATOM 634 O O . VAL A 1 84 ? 10.482 -2.011 -22.978 1.00 95.56 84 VAL A O 1
ATOM 637 N N . GLY A 1 85 ? 9.095 -0.264 -22.797 1.00 94.06 85 GLY A N 1
ATOM 638 C CA . GLY A 1 85 ? 9.125 0.035 -24.230 1.00 94.06 85 GLY A CA 1
ATOM 639 C C . GLY A 1 85 ? 10.446 0.693 -24.617 1.00 94.06 85 GLY A C 1
ATOM 640 O O . GLY A 1 85 ? 10.863 1.644 -23.960 1.00 94.06 85 GLY A O 1
ATOM 641 N N . VAL A 1 86 ? 11.086 0.227 -25.683 1.00 93.00 86 VAL A N 1
ATOM 642 C CA . VAL A 1 86 ? 12.366 0.752 -26.165 1.00 93.00 86 VAL A CA 1
ATOM 643 C C . VAL A 1 86 ? 12.275 1.061 -27.652 1.00 93.00 86 VAL A C 1
ATOM 645 O O . VAL A 1 86 ? 11.700 0.299 -28.426 1.00 93.00 86 VAL A O 1
ATOM 648 N N . ARG A 1 87 ? 12.879 2.181 -28.052 1.00 91.12 87 ARG A N 1
ATOM 649 C CA . ARG A 1 87 ? 13.198 2.504 -29.447 1.00 91.12 87 ARG A CA 1
ATOM 650 C C . ARG A 1 87 ? 14.631 2.965 -29.522 1.00 91.12 87 ARG A C 1
ATOM 652 O O . ARG A 1 87 ? 14.984 3.913 -28.828 1.00 91.12 87 ARG A O 1
ATOM 659 N N . ALA A 1 88 ? 15.445 2.340 -30.351 1.00 91.81 88 ALA A N 1
ATOM 660 C CA . ALA A 1 88 ? 16.860 2.631 -30.409 1.00 91.81 88 ALA A CA 1
ATOM 661 C C . ALA A 1 88 ? 17.373 2.808 -31.833 1.00 91.81 88 ALA A C 1
ATOM 663 O O . ALA A 1 88 ? 16.891 2.174 -32.771 1.00 91.81 88 ALA A O 1
ATOM 664 N N . THR A 1 89 ? 18.377 3.671 -31.963 1.00 90.50 89 THR A N 1
ATOM 665 C CA . THR A 1 89 ? 19.259 3.752 -33.123 1.00 90.50 89 THR A CA 1
ATOM 666 C C . THR A 1 89 ? 20.654 3.301 -32.733 1.00 90.50 89 THR A C 1
ATOM 668 O O . THR A 1 89 ? 21.196 3.794 -31.739 1.00 90.50 89 THR A O 1
ATOM 671 N N . PHE A 1 90 ? 21.243 2.427 -33.536 1.00 90.81 90 PHE A N 1
ATOM 672 C CA . PHE A 1 90 ? 22.624 1.995 -33.405 1.00 90.81 90 PHE A CA 1
ATOM 673 C C . PHE A 1 90 ? 23.468 2.502 -34.574 1.00 90.81 90 PHE A C 1
ATOM 675 O O . PHE A 1 90 ? 23.092 2.356 -35.734 1.00 90.81 90 PHE A O 1
ATOM 682 N N . ASP A 1 91 ? 24.624 3.071 -34.257 1.00 90.00 91 ASP A N 1
ATOM 683 C CA . ASP A 1 91 ? 25.647 3.474 -35.211 1.00 90.00 91 ASP A CA 1
ATOM 684 C C . ASP A 1 91 ? 26.922 2.674 -34.900 1.00 90.00 91 ASP A C 1
ATOM 686 O O . ASP A 1 91 ? 27.622 2.952 -33.921 1.00 90.00 91 ASP A O 1
ATOM 690 N N . GLY A 1 92 ? 27.184 1.643 -35.707 1.00 91.00 92 GLY A N 1
ATOM 691 C CA . GLY A 1 92 ? 28.326 0.746 -35.537 1.00 91.00 92 GLY A CA 1
ATOM 692 C C . GLY A 1 92 ? 29.662 1.395 -35.896 1.00 91.00 92 GLY A C 1
ATOM 693 O O . GLY A 1 92 ? 29.762 2.173 -36.846 1.00 91.00 92 GLY A O 1
ATOM 694 N N . ASP A 1 93 ? 30.703 1.043 -35.146 1.00 93.19 93 ASP A N 1
ATOM 695 C CA . ASP A 1 93 ? 32.073 1.455 -35.442 1.00 93.19 93 ASP A CA 1
ATOM 696 C C . ASP A 1 93 ? 32.664 0.702 -36.642 1.00 93.19 93 ASP A C 1
ATOM 698 O O . ASP A 1 93 ? 32.188 -0.360 -37.052 1.00 93.19 93 ASP A O 1
ATOM 702 N N . ALA A 1 94 ? 33.777 1.216 -37.171 1.00 90.75 94 ALA A N 1
ATOM 703 C CA . ALA A 1 94 ? 34.571 0.488 -38.151 1.00 90.75 94 ALA A CA 1
ATOM 704 C C . ALA A 1 94 ? 35.031 -0.866 -37.574 1.00 90.75 94 ALA A C 1
ATOM 706 O O . ALA A 1 94 ? 35.718 -0.913 -36.555 1.00 90.75 94 ALA A O 1
ATOM 707 N N . GLY A 1 95 ? 34.661 -1.962 -38.242 1.00 89.06 95 GLY A N 1
ATOM 708 C CA . GLY A 1 95 ? 34.977 -3.328 -37.805 1.00 89.06 95 GLY A CA 1
ATOM 709 C C . GLY A 1 95 ? 33.992 -3.930 -36.797 1.00 89.06 95 GLY A C 1
ATOM 710 O O . GLY A 1 95 ? 34.209 -5.057 -36.360 1.00 89.06 95 GLY A O 1
ATOM 711 N N . SER A 1 96 ? 32.918 -3.217 -36.449 1.00 90.88 96 SER A N 1
ATOM 712 C CA . SER A 1 96 ? 31.817 -3.758 -35.648 1.00 90.88 96 SER A CA 1
ATOM 713 C C . SER A 1 96 ? 31.108 -4.902 -36.375 1.00 90.88 96 SER A C 1
ATOM 715 O O . SER A 1 96 ? 30.938 -4.858 -37.598 1.00 90.88 96 SER A O 1
ATOM 717 N N . ALA A 1 97 ? 30.683 -5.923 -35.631 1.00 89.75 97 ALA A N 1
ATOM 718 C CA . ALA A 1 97 ? 29.808 -6.960 -36.165 1.00 89.75 97 ALA A CA 1
ATOM 719 C C . ALA A 1 97 ? 28.463 -6.364 -36.624 1.00 89.75 97 ALA A C 1
ATOM 721 O O . ALA A 1 97 ? 28.004 -5.349 -36.096 1.00 89.75 97 ALA A O 1
ATOM 722 N N . ALA A 1 98 ? 27.822 -7.008 -37.605 1.00 86.88 98 ALA A N 1
ATOM 723 C CA . ALA A 1 98 ? 26.516 -6.580 -38.097 1.00 86.88 98 ALA A CA 1
ATOM 724 C C . ALA A 1 98 ? 25.487 -6.576 -36.953 1.00 86.88 98 ALA A C 1
ATOM 726 O O . ALA A 1 98 ? 25.327 -7.573 -36.248 1.00 86.88 98 ALA A O 1
ATOM 727 N N . PHE A 1 99 ? 24.801 -5.449 -36.772 1.00 88.44 99 PHE A N 1
ATOM 728 C CA . PHE A 1 99 ? 23.784 -5.273 -35.742 1.00 88.44 99 PHE A CA 1
ATOM 729 C C . PHE A 1 99 ? 22.723 -4.281 -36.219 1.00 88.44 99 PHE A C 1
ATOM 731 O O . PHE A 1 99 ? 23.089 -3.319 -36.909 1.00 88.44 99 PHE A O 1
ATOM 738 N N . PRO A 1 100 ? 21.441 -4.466 -35.850 1.00 88.62 100 PRO A N 1
ATOM 739 C CA . PRO A 1 100 ? 20.405 -3.647 -36.435 1.00 88.62 100 PRO A CA 1
ATOM 740 C C . PRO A 1 100 ? 20.496 -2.166 -36.135 1.00 88.62 100 PRO A C 1
ATOM 742 O O . PRO A 1 100 ? 20.665 -1.754 -34.985 1.00 88.62 100 PRO A O 1
ATOM 745 N N . ARG A 1 101 ? 20.332 -1.356 -37.187 1.00 85.88 101 ARG A N 1
ATOM 746 C CA . ARG A 1 101 ? 20.408 0.104 -37.068 1.00 85.88 101 ARG A CA 1
ATOM 747 C C . ARG A 1 101 ? 19.219 0.652 -36.293 1.00 85.88 101 ARG A C 1
ATOM 749 O O . ARG A 1 101 ? 19.405 1.571 -35.499 1.00 85.88 101 ARG A O 1
ATOM 756 N N . TYR A 1 102 ? 18.016 0.129 -36.515 1.00 86.19 102 TYR A N 1
ATOM 757 C CA . TYR A 1 102 ? 16.817 0.543 -35.788 1.00 86.19 102 TYR A CA 1
ATOM 758 C C . TYR A 1 102 ? 16.205 -0.638 -35.058 1.00 86.19 102 TYR A C 1
ATOM 760 O O . TYR A 1 102 ? 15.961 -1.679 -35.654 1.00 86.19 102 TYR A O 1
ATOM 768 N N . ILE A 1 103 ? 15.918 -0.452 -33.775 1.00 89.75 103 ILE A N 1
ATOM 769 C CA . ILE A 1 103 ? 15.320 -1.474 -32.916 1.00 89.75 103 ILE A CA 1
ATOM 770 C C . ILE A 1 103 ? 14.116 -0.847 -32.233 1.00 89.75 103 ILE A C 1
ATOM 772 O O . ILE A 1 103 ? 14.220 0.257 -31.696 1.00 89.75 103 ILE A O 1
ATOM 776 N N . HIS A 1 104 ? 12.976 -1.528 -32.220 1.00 89.81 104 HIS A N 1
ATOM 777 C CA . HIS A 1 104 ? 11.824 -1.085 -31.447 1.00 89.81 104 HIS A CA 1
ATOM 778 C C . HIS A 1 104 ? 11.049 -2.269 -30.882 1.00 89.81 104 HIS A C 1
ATOM 780 O O . HIS A 1 104 ? 10.891 -3.296 -31.529 1.00 89.81 104 HIS A O 1
ATOM 786 N N . GLY A 1 105 ? 10.573 -2.139 -29.651 1.00 91.56 105 GLY A N 1
ATOM 787 C CA . GLY A 1 105 ? 9.870 -3.231 -28.993 1.00 91.56 105 GLY A CA 1
ATOM 788 C C . GLY A 1 105 ? 9.700 -3.012 -27.504 1.00 91.56 105 GLY A C 1
ATOM 789 O O . GLY A 1 105 ? 9.802 -1.895 -26.997 1.00 91.56 105 GLY A O 1
ATOM 790 N N . THR A 1 106 ? 9.451 -4.103 -26.798 1.00 95.00 106 THR A N 1
ATOM 791 C CA . THR A 1 106 ? 9.345 -4.170 -25.347 1.00 95.00 106 THR A CA 1
ATOM 792 C C . THR A 1 106 ? 10.432 -5.093 -24.811 1.00 95.00 106 THR A C 1
ATOM 794 O O . THR A 1 106 ? 10.570 -6.240 -25.233 1.00 95.00 106 THR A O 1
ATOM 797 N N . VAL A 1 107 ? 11.210 -4.578 -23.866 1.00 96.50 107 VAL A N 1
ATOM 798 C CA . VAL A 1 107 ? 12.149 -5.351 -23.058 1.00 96.50 107 VAL A CA 1
ATOM 799 C C . VAL A 1 107 ? 11.426 -5.773 -21.788 1.00 96.50 107 VAL A C 1
ATOM 801 O O . VAL A 1 107 ? 10.947 -4.910 -21.058 1.00 96.50 107 VAL A O 1
ATOM 804 N N . GLY A 1 108 ? 11.355 -7.073 -21.526 1.00 97.50 108 GLY A N 1
ATOM 805 C CA . GLY A 1 108 ? 10.799 -7.624 -20.292 1.00 97.50 108 GLY A CA 1
ATOM 806 C C . GLY A 1 108 ? 11.875 -8.350 -19.495 1.00 97.50 108 GLY A C 1
ATOM 807 O O . GLY A 1 108 ? 12.720 -9.022 -20.085 1.00 97.50 108 GLY A O 1
ATOM 808 N N . ALA A 1 109 ? 11.860 -8.239 -18.171 1.00 97.69 109 ALA A N 1
ATOM 809 C CA . ALA A 1 109 ? 12.712 -9.047 -17.302 1.00 97.69 109 ALA A CA 1
ATOM 810 C C . ALA A 1 109 ? 12.127 -9.166 -15.892 1.00 97.69 109 ALA A C 1
ATOM 812 O O . ALA A 1 109 ? 11.470 -8.251 -15.390 1.00 97.69 109 ALA A O 1
ATOM 813 N N . ASP A 1 110 ? 12.419 -10.277 -15.229 1.00 97.69 110 ASP A N 1
ATOM 814 C CA . ASP A 1 110 ? 12.215 -10.424 -13.797 1.00 97.69 110 ASP A CA 1
ATOM 815 C C . ASP A 1 110 ? 13.356 -9.748 -13.042 1.00 97.69 110 ASP A C 1
ATOM 817 O O . ASP A 1 110 ? 14.539 -9.876 -13.364 1.00 97.69 110 ASP A O 1
ATOM 821 N N . TYR A 1 111 ? 12.987 -9.038 -11.988 1.00 95.81 111 TYR A N 1
ATOM 822 C CA . TYR A 1 111 ? 13.906 -8.383 -11.079 1.00 95.81 111 TYR A CA 1
ATOM 823 C C . TYR A 1 111 ? 13.774 -8.980 -9.695 1.00 95.81 111 TYR A C 1
ATOM 825 O O . TYR A 1 111 ? 12.682 -9.326 -9.245 1.00 95.81 111 TYR A O 1
ATOM 833 N N . ARG A 1 112 ? 14.904 -9.056 -8.997 1.00 93.69 112 ARG A N 1
ATOM 834 C CA . ARG A 1 112 ? 15.008 -9.534 -7.629 1.00 93.69 112 ARG A CA 1
ATOM 835 C C . ARG A 1 112 ? 15.536 -8.450 -6.702 1.00 93.69 112 ARG A C 1
ATOM 837 O O . ARG A 1 112 ? 16.568 -7.842 -6.959 1.00 93.69 112 ARG A O 1
ATOM 844 N N . ILE A 1 113 ? 14.881 -8.291 -5.564 1.00 90.94 113 ILE A N 1
ATOM 845 C CA . ILE A 1 113 ? 15.356 -7.544 -4.408 1.00 90.94 113 ILE A CA 1
ATOM 846 C C . ILE A 1 113 ? 16.364 -8.433 -3.672 1.00 90.94 113 ILE A C 1
ATOM 848 O O . ILE A 1 113 ? 16.007 -9.357 -2.939 1.00 90.94 113 ILE A O 1
ATOM 852 N N . ALA A 1 114 ? 17.648 -8.188 -3.900 1.00 87.88 114 ALA A N 1
ATOM 853 C CA . ALA A 1 114 ? 18.755 -8.894 -3.281 1.00 87.88 114 ALA A CA 1
ATOM 854 C C . ALA A 1 114 ? 19.273 -8.153 -2.039 1.00 87.88 114 ALA A C 1
ATOM 856 O O . ALA A 1 114 ? 19.170 -6.931 -1.918 1.00 87.88 114 ALA A O 1
ATOM 857 N N . LYS A 1 115 ? 19.863 -8.919 -1.112 1.00 84.31 115 LYS A N 1
ATOM 858 C CA . LYS A 1 115 ? 20.699 -8.343 -0.054 1.00 84.31 115 LYS A CA 1
ATOM 859 C C . LYS A 1 115 ? 22.055 -7.997 -0.651 1.00 84.31 115 LYS A C 1
ATOM 861 O O . LYS A 1 115 ? 22.574 -8.767 -1.461 1.00 84.31 115 LYS A O 1
ATOM 866 N N . ILE A 1 116 ? 22.644 -6.899 -0.197 1.00 86.00 116 ILE A N 1
ATOM 867 C CA . ILE A 1 116 ? 24.049 -6.617 -0.471 1.00 86.00 116 ILE A CA 1
ATOM 868 C C . ILE A 1 116 ? 24.883 -7.595 0.369 1.00 86.00 116 ILE A C 1
ATOM 870 O O . ILE A 1 116 ? 24.659 -7.689 1.579 1.00 86.00 116 ILE A O 1
ATOM 874 N N . PRO A 1 117 ? 25.806 -8.366 -0.229 1.00 82.81 117 PRO A N 1
ATOM 875 C CA . PRO A 1 117 ? 26.676 -9.248 0.536 1.00 82.81 117 PRO A CA 1
ATOM 876 C C . PRO A 1 117 ? 27.464 -8.462 1.595 1.00 82.81 117 PRO A C 1
ATOM 878 O O . PRO A 1 117 ? 28.096 -7.455 1.291 1.00 82.81 117 PRO A O 1
ATOM 881 N N . GLY A 1 118 ? 27.462 -8.920 2.851 1.00 76.56 118 GLY A N 1
ATOM 882 C CA . GLY A 1 118 ? 28.157 -8.218 3.943 1.00 76.56 118 GLY A CA 1
ATOM 883 C C . GLY A 1 118 ? 29.685 -8.161 3.783 1.00 76.56 118 GLY A C 1
ATOM 884 O O . GLY A 1 118 ? 30.347 -7.348 4.421 1.00 76.56 118 GLY A O 1
ATOM 885 N N . ASN A 1 119 ? 30.247 -9.003 2.910 1.00 83.50 119 ASN A N 1
ATOM 886 C CA . ASN A 1 119 ? 31.660 -9.003 2.527 1.00 83.50 119 ASN A CA 1
ATOM 887 C C . ASN A 1 119 ? 31.985 -8.032 1.375 1.00 83.50 119 ASN A C 1
ATOM 889 O O . ASN A 1 119 ? 33.151 -7.927 0.992 1.00 83.50 119 ASN A O 1
ATOM 893 N N . CYS A 1 120 ? 30.997 -7.317 0.829 1.00 84.94 120 CYS A N 1
ATOM 894 C CA . CYS A 1 120 ? 31.233 -6.246 -0.130 1.00 84.94 120 CYS A CA 1
ATOM 895 C C . CYS A 1 120 ? 32.005 -5.107 0.545 1.00 84.94 120 CYS A C 1
ATOM 897 O O . CYS A 1 120 ? 31.578 -4.540 1.557 1.00 84.94 120 CYS A O 1
ATOM 899 N N . TRP A 1 121 ? 33.168 -4.772 -0.015 1.00 87.00 121 TRP A N 1
ATOM 900 C CA . TRP A 1 121 ? 34.022 -3.722 0.528 1.00 87.00 121 TRP A CA 1
ATOM 901 C C . TRP A 1 121 ? 33.275 -2.380 0.540 1.00 87.00 121 TRP A C 1
ATOM 903 O O . TRP A 1 121 ? 32.646 -2.006 -0.446 1.00 87.00 121 TRP A O 1
ATOM 913 N N . GLY A 1 122 ? 33.295 -1.687 1.682 1.00 85.75 122 GLY A N 1
ATOM 914 C CA . GLY A 1 122 ? 32.548 -0.441 1.902 1.00 85.75 122 GLY A CA 1
ATOM 915 C C . GLY A 1 122 ? 31.084 -0.613 2.336 1.00 85.75 122 GLY A C 1
ATOM 916 O O . GLY A 1 122 ? 30.500 0.345 2.831 1.00 85.75 122 GLY A O 1
ATOM 917 N N . TRP A 1 123 ? 30.509 -1.817 2.242 1.00 87.00 123 TRP A N 1
ATOM 918 C CA . TRP A 1 123 ? 29.085 -2.057 2.521 1.00 87.00 123 TRP A CA 1
ATOM 919 C C . TRP A 1 123 ? 28.801 -2.795 3.829 1.00 87.00 123 TRP A C 1
ATOM 921 O O . TRP A 1 123 ? 27.654 -2.826 4.257 1.00 87.00 123 TRP A O 1
ATOM 931 N N . SER A 1 124 ? 29.807 -3.347 4.510 1.00 83.94 124 SER A N 1
ATOM 932 C CA . SER A 1 124 ? 29.603 -4.210 5.689 1.00 83.94 124 SER A CA 1
ATOM 933 C C . SER A 1 124 ? 28.763 -3.593 6.817 1.00 83.94 124 SER A C 1
ATOM 935 O O . SER A 1 124 ? 28.094 -4.324 7.538 1.00 83.94 124 SER A O 1
ATOM 937 N N . LYS A 1 125 ? 28.768 -2.260 6.965 1.00 85.94 125 LYS A N 1
ATOM 938 C CA . LYS A 1 125 ? 27.965 -1.527 7.965 1.00 85.94 125 LYS A CA 1
ATOM 939 C C . LYS A 1 125 ? 26.664 -0.931 7.421 1.00 85.94 125 LYS A C 1
ATOM 941 O O . LYS A 1 125 ? 25.848 -0.479 8.211 1.00 85.94 125 LYS A O 1
ATOM 946 N N . LEU A 1 126 ? 26.507 -0.879 6.099 1.00 85.56 126 LEU A N 1
ATOM 947 C CA . LEU A 1 126 ? 25.389 -0.218 5.419 1.00 85.56 126 LEU A CA 1
ATOM 948 C C . LEU A 1 126 ? 24.442 -1.222 4.756 1.00 85.56 126 LEU A C 1
ATOM 950 O O . LEU A 1 126 ? 23.291 -0.895 4.519 1.00 85.56 126 LEU A O 1
ATOM 954 N N . ALA A 1 127 ? 24.897 -2.444 4.470 1.00 83.81 127 ALA A N 1
ATOM 955 C CA . ALA A 1 127 ? 24.168 -3.437 3.682 1.00 83.81 127 ALA A CA 1
ATOM 956 C C . ALA A 1 127 ? 22.738 -3.710 4.180 1.00 83.81 127 ALA A C 1
ATOM 958 O O . ALA A 1 127 ? 21.849 -3.946 3.367 1.00 83.81 127 ALA A O 1
ATOM 959 N N . ASP A 1 128 ? 22.506 -3.645 5.493 1.00 81.19 128 ASP A N 1
ATOM 960 C CA . ASP A 1 128 ? 21.195 -3.897 6.103 1.00 81.19 128 ASP A CA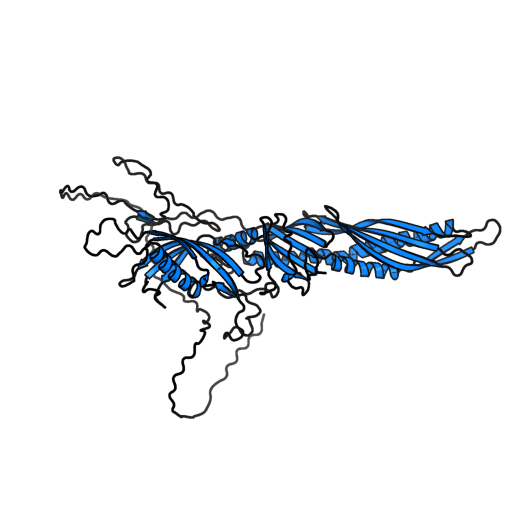 1
ATOM 961 C C . ASP A 1 128 ? 20.188 -2.743 5.947 1.00 81.19 128 ASP A C 1
ATOM 963 O O . ASP A 1 128 ? 18.995 -2.922 6.219 1.00 81.19 128 ASP A O 1
ATOM 967 N N . ASP A 1 129 ? 20.645 -1.571 5.510 1.00 83.06 129 ASP A N 1
ATOM 968 C CA . ASP A 1 129 ? 19.826 -0.370 5.323 1.00 83.06 129 ASP A CA 1
ATOM 969 C C . ASP A 1 129 ? 19.575 -0.064 3.836 1.00 83.06 129 ASP A C 1
ATOM 971 O O . ASP A 1 129 ? 19.039 0.988 3.496 1.00 83.06 129 ASP A O 1
ATOM 975 N N . TYR A 1 130 ? 19.958 -0.977 2.935 1.00 86.31 130 TYR A N 1
ATOM 976 C CA . TYR A 1 130 ? 19.839 -0.801 1.489 1.00 86.31 130 TYR A CA 1
ATOM 977 C C . TYR A 1 130 ? 19.209 -2.026 0.813 1.00 86.31 130 TYR A C 1
ATOM 979 O O . TYR A 1 130 ? 19.424 -3.172 1.210 1.00 86.31 130 TYR A O 1
ATOM 987 N N . LEU A 1 131 ? 18.452 -1.785 -0.257 1.00 86.44 131 LEU A N 1
ATOM 988 C CA . LEU A 1 131 ? 17.985 -2.811 -1.188 1.00 86.44 131 LEU A CA 1
ATOM 989 C C . LEU A 1 131 ? 18.792 -2.752 -2.473 1.00 86.44 131 LEU A C 1
ATOM 991 O O . LEU A 1 131 ? 19.070 -1.671 -2.989 1.00 86.44 131 LEU A O 1
ATOM 995 N N . TRP A 1 132 ? 19.095 -3.920 -3.032 1.00 89.44 132 TRP A N 1
ATOM 996 C CA . TRP A 1 132 ? 19.724 -4.009 -4.339 1.00 89.44 132 TRP A CA 1
ATOM 997 C C . TRP A 1 132 ? 18.798 -4.713 -5.320 1.00 89.44 132 TRP A C 1
ATOM 999 O O . TRP A 1 132 ? 18.516 -5.900 -5.175 1.00 89.44 132 TRP A O 1
ATOM 1009 N N . ILE A 1 133 ? 18.295 -3.975 -6.304 1.00 90.94 133 ILE A N 1
ATOM 1010 C CA . ILE A 1 133 ? 17.423 -4.516 -7.345 1.00 90.94 133 ILE A CA 1
ATOM 1011 C C . ILE A 1 133 ? 18.310 -5.062 -8.465 1.00 90.94 133 ILE A C 1
ATOM 1013 O O . ILE A 1 133 ? 19.072 -4.316 -9.071 1.00 90.94 133 ILE A O 1
ATOM 1017 N N . ARG A 1 134 ? 18.230 -6.367 -8.729 1.00 92.75 134 ARG A N 1
ATOM 1018 C CA . ARG A 1 134 ? 19.067 -7.053 -9.723 1.00 92.75 134 ARG A CA 1
ATOM 1019 C C . ARG A 1 134 ? 18.207 -7.783 -10.737 1.00 92.75 134 ARG A C 1
ATOM 1021 O O . ARG A 1 134 ? 17.215 -8.398 -10.361 1.00 92.75 134 ARG A O 1
ATOM 1028 N N . VAL A 1 135 ? 18.599 -7.723 -12.002 1.00 95.56 135 VAL A N 1
ATOM 1029 C CA . VAL A 1 135 ? 17.930 -8.459 -13.076 1.00 95.56 135 VAL A CA 1
ATOM 1030 C C . VAL A 1 135 ? 18.214 -9.960 -12.951 1.00 95.56 135 VAL A C 1
ATOM 1032 O O . VAL A 1 135 ? 19.341 -10.366 -12.658 1.00 95.56 135 VAL A O 1
ATOM 1035 N N . ASP A 1 136 ? 17.200 -10.794 -13.165 1.00 95.88 136 ASP A N 1
ATOM 1036 C CA . ASP A 1 136 ? 17.374 -12.226 -13.394 1.00 95.88 136 ASP A CA 1
ATOM 1037 C C . ASP A 1 136 ? 17.708 -12.430 -14.879 1.00 95.88 136 ASP A C 1
ATOM 1039 O O . ASP A 1 136 ? 16.849 -12.289 -15.750 1.00 95.88 136 ASP A O 1
ATOM 1043 N N . ARG A 1 137 ? 18.984 -12.679 -15.190 1.00 95.19 137 ARG A N 1
ATOM 1044 C CA . ARG A 1 137 ? 19.510 -12.658 -16.569 1.00 95.19 137 ARG A CA 1
ATOM 1045 C C . ARG A 1 137 ? 18.780 -13.620 -17.504 1.00 95.19 137 ARG A C 1
ATOM 1047 O O . ARG A 1 137 ? 18.607 -13.312 -18.681 1.00 95.19 137 ARG A O 1
ATOM 1054 N N . ASP A 1 138 ? 18.340 -14.751 -16.967 1.00 96.25 138 ASP A N 1
ATOM 1055 C CA . ASP A 1 138 ? 17.693 -15.811 -17.738 1.00 96.25 138 ASP A CA 1
ATOM 1056 C C . ASP A 1 138 ? 16.231 -15.470 -18.072 1.00 96.25 138 ASP A C 1
ATOM 1058 O O . ASP A 1 138 ? 15.645 -16.063 -18.973 1.00 96.25 138 ASP A O 1
ATOM 1062 N N . SER A 1 139 ? 15.653 -14.474 -17.393 1.00 97.00 139 SER A N 1
ATOM 1063 C CA . SER A 1 139 ? 14.288 -13.988 -17.637 1.00 97.00 139 SER A CA 1
ATOM 1064 C C . SER A 1 139 ? 14.200 -12.874 -18.688 1.00 97.00 139 SER A C 1
ATOM 1066 O O . SER A 1 139 ? 13.099 -12.474 -19.072 1.00 97.00 139 SER A O 1
ATOM 1068 N N . VAL A 1 140 ? 15.343 -12.337 -19.134 1.00 97.56 140 VAL A N 1
ATOM 1069 C CA . VAL A 1 140 ? 15.380 -11.201 -20.061 1.00 97.56 140 VAL A CA 1
ATOM 1070 C C . VAL A 1 140 ? 14.843 -11.626 -21.422 1.00 97.56 140 VAL A C 1
ATOM 1072 O O . VAL A 1 140 ? 15.401 -12.509 -22.078 1.00 97.56 140 VAL A O 1
ATOM 1075 N N . ARG A 1 141 ? 13.799 -10.932 -21.872 1.00 96.62 141 ARG A N 1
ATOM 1076 C CA . ARG A 1 141 ? 13.140 -11.121 -23.164 1.00 96.62 141 ARG A CA 1
ATOM 1077 C C . ARG A 1 141 ? 13.061 -9.809 -23.935 1.00 96.62 141 ARG A C 1
ATOM 1079 O O . ARG A 1 141 ? 12.934 -8.732 -23.351 1.00 96.62 141 ARG A O 1
ATOM 1086 N N . PHE A 1 142 ? 13.097 -9.920 -25.256 1.00 95.69 142 PHE A N 1
ATOM 1087 C CA . PHE A 1 142 ? 12.827 -8.821 -26.172 1.00 95.69 142 PHE A CA 1
ATOM 1088 C C . PHE A 1 142 ? 11.715 -9.242 -27.127 1.00 95.69 142 PHE A C 1
ATOM 1090 O O . PHE A 1 142 ? 11.841 -10.255 -27.815 1.00 95.69 142 PHE A O 1
ATOM 1097 N N . ASP A 1 143 ? 10.637 -8.466 -27.137 1.00 93.31 143 ASP A N 1
ATOM 1098 C CA . ASP A 1 143 ? 9.506 -8.629 -28.044 1.00 93.31 143 ASP A CA 1
ATOM 1099 C C . ASP A 1 143 ? 9.372 -7.368 -28.895 1.00 93.31 143 ASP A C 1
ATOM 1101 O O . ASP A 1 143 ? 9.049 -6.292 -28.387 1.00 93.31 143 ASP A O 1
ATOM 1105 N N . GLY A 1 144 ? 9.711 -7.471 -30.173 1.00 89.25 144 GLY A N 1
ATOM 1106 C CA . GLY A 1 144 ? 9.836 -6.319 -31.047 1.00 89.25 144 GLY A CA 1
ATOM 1107 C C . GLY A 1 144 ? 10.348 -6.676 -32.429 1.00 89.25 144 GLY A C 1
ATOM 1108 O O . GLY A 1 144 ? 10.535 -7.852 -32.761 1.00 89.25 144 GLY A O 1
ATOM 1109 N N . ASP A 1 145 ? 10.590 -5.622 -33.194 1.00 86.50 145 ASP A N 1
ATOM 1110 C CA . ASP A 1 145 ? 10.993 -5.664 -34.589 1.00 86.50 145 ASP A CA 1
ATOM 1111 C C . ASP A 1 145 ? 12.186 -4.718 -34.821 1.00 86.50 145 ASP A C 1
ATOM 1113 O O . ASP A 1 145 ? 12.520 -3.850 -33.997 1.00 86.50 145 ASP A O 1
ATOM 1117 N N . TRP A 1 146 ? 12.893 -4.921 -35.923 1.00 85.69 146 TRP A N 1
ATOM 1118 C CA . TRP A 1 146 ? 14.107 -4.188 -36.256 1.00 85.69 146 TRP A CA 1
ATOM 1119 C C . TRP A 1 146 ? 14.203 -3.940 -37.754 1.00 85.69 146 TRP A C 1
ATOM 1121 O O . TRP A 1 146 ? 13.611 -4.637 -38.571 1.00 85.69 146 TRP A O 1
ATOM 1131 N N . ASP A 1 147 ? 14.953 -2.905 -38.114 1.00 77.00 147 ASP A N 1
ATOM 1132 C CA . ASP A 1 147 ? 15.129 -2.520 -39.505 1.00 77.00 147 ASP A CA 1
ATOM 1133 C C . ASP A 1 147 ? 16.594 -2.204 -39.810 1.00 77.00 147 ASP A C 1
ATOM 1135 O O . ASP A 1 147 ? 17.203 -1.307 -39.214 1.00 77.00 147 ASP A O 1
ATOM 1139 N N . ASP A 1 148 ? 17.110 -2.931 -40.799 1.00 67.31 148 ASP A N 1
ATOM 1140 C CA . ASP A 1 148 ? 18.471 -2.830 -41.325 1.00 67.31 148 ASP A CA 1
ATOM 1141 C C . ASP A 1 148 ? 18.513 -2.145 -42.682 1.00 67.31 148 ASP A C 1
ATOM 1143 O O . ASP A 1 148 ? 19.581 -2.056 -43.283 1.00 67.31 148 ASP A O 1
ATOM 1147 N N . SER A 1 149 ? 17.369 -1.683 -43.200 1.00 57.47 149 SER A N 1
ATOM 1148 C CA . SER A 1 149 ? 17.230 -1.215 -44.576 1.00 57.47 149 SER A CA 1
ATOM 1149 C C . SER A 1 149 ? 17.936 0.117 -44.825 1.00 57.47 149 SER A C 1
ATOM 1151 O O . SER A 1 149 ? 17.336 1.106 -45.224 1.00 57.47 149 SER A O 1
ATOM 1153 N N . GLU A 1 150 ? 19.256 0.179 -44.693 1.00 50.81 150 GLU A N 1
ATOM 1154 C CA . GLU A 1 150 ? 20.111 1.087 -45.451 1.00 50.81 150 GLU A CA 1
ATOM 1155 C C . GLU A 1 150 ? 20.073 0.726 -46.946 1.00 50.81 150 GLU A C 1
ATOM 1157 O O . GLU A 1 150 ? 21.057 0.324 -47.548 1.00 50.81 150 GLU A O 1
ATOM 1162 N N . GLY A 1 151 ? 18.905 0.901 -47.566 1.00 46.28 151 GLY A N 1
ATOM 1163 C CA . GLY A 1 151 ? 18.743 0.903 -49.012 1.00 46.28 151 GLY A CA 1
ATOM 1164 C C . GLY A 1 151 ? 18.522 -0.467 -49.650 1.00 46.28 151 GLY A C 1
ATOM 1165 O O . GLY A 1 151 ? 19.431 -1.276 -49.785 1.00 46.28 151 GLY A O 1
ATOM 1166 N N . GLU A 1 152 ? 17.352 -0.610 -50.268 1.00 42.12 152 GLU A N 1
ATOM 1167 C CA . GLU A 1 152 ? 17.073 -1.454 -51.445 1.00 42.12 152 GLU A CA 1
ATOM 1168 C C . GLU A 1 152 ? 18.042 -1.231 -52.645 1.00 42.12 152 GLU A C 1
ATOM 1170 O O . GLU A 1 152 ? 17.719 -1.577 -53.777 1.00 42.12 152 GLU A O 1
ATOM 1175 N N . LEU A 1 153 ? 19.225 -0.628 -52.466 1.00 39.88 153 LEU A N 1
ATOM 1176 C CA . LEU A 1 153 ? 20.144 -0.260 -53.549 1.00 39.88 153 LEU A CA 1
ATOM 1177 C C . LEU A 1 153 ? 21.632 -0.442 -53.196 1.00 39.88 153 LEU A C 1
ATOM 1179 O O . LEU A 1 153 ? 22.456 0.400 -53.552 1.00 39.88 153 LEU A O 1
ATOM 1183 N N . VAL A 1 154 ? 22.011 -1.577 -52.603 1.00 38.62 154 VAL A N 1
ATOM 1184 C CA . VAL A 1 154 ? 23.364 -2.127 -52.822 1.00 38.62 154 VAL A CA 1
ATOM 1185 C C . VAL A 1 154 ? 23.258 -3.425 -53.631 1.00 38.62 154 VAL A C 1
ATOM 1187 O O . VAL A 1 154 ? 23.249 -4.512 -53.061 1.00 38.62 154 VAL A O 1
ATOM 1190 N N . PRO A 1 155 ? 23.193 -3.366 -54.976 1.00 38.12 155 PRO A N 1
ATOM 1191 C CA . PRO A 1 155 ? 23.465 -4.526 -55.807 1.00 38.12 155 PRO A CA 1
ATOM 1192 C C . PRO A 1 155 ? 24.985 -4.643 -55.968 1.00 38.12 155 PRO A C 1
ATOM 1194 O O . PRO A 1 155 ? 25.530 -4.298 -57.012 1.00 38.12 155 PRO A O 1
ATOM 1197 N N . VAL A 1 156 ? 25.702 -5.073 -54.927 1.00 35.97 156 VAL A N 1
ATOM 1198 C CA . VAL A 1 156 ? 27.129 -5.412 -55.049 1.00 35.97 156 VAL A CA 1
ATOM 1199 C C . VAL A 1 156 ? 27.413 -6.666 -54.228 1.00 35.97 156 VAL A C 1
ATOM 1201 O O . VAL A 1 156 ? 27.625 -6.603 -53.028 1.00 35.97 156 VAL A O 1
ATOM 1204 N N . ILE A 1 157 ? 27.347 -7.804 -54.924 1.00 37.47 157 ILE A N 1
ATOM 1205 C CA . ILE A 1 157 ? 28.125 -9.039 -54.729 1.00 37.47 157 ILE A CA 1
ATOM 1206 C C . ILE A 1 157 ? 28.628 -9.246 -53.291 1.00 37.47 157 ILE A C 1
ATOM 1208 O O . ILE A 1 157 ? 29.733 -8.852 -52.930 1.00 37.47 157 ILE A O 1
ATOM 1212 N N . GLY A 1 158 ? 27.801 -9.913 -52.494 1.00 34.94 158 GLY A N 1
ATOM 1213 C CA . GLY A 1 158 ? 28.105 -10.286 -51.119 1.00 34.94 158 GLY A CA 1
ATOM 1214 C C . GLY A 1 158 ? 26.809 -10.487 -50.360 1.00 34.94 158 GLY A C 1
ATOM 1215 O O . GLY A 1 158 ? 26.395 -9.618 -49.605 1.00 34.94 158 GLY A O 1
ATOM 1216 N N . VAL A 1 159 ? 26.128 -11.604 -50.626 1.00 36.22 159 VAL A N 1
ATOM 1217 C CA . VAL A 1 159 ? 24.954 -12.035 -49.862 1.00 36.22 159 VAL A CA 1
ATOM 1218 C C . VAL A 1 159 ? 25.416 -12.268 -48.425 1.00 36.22 159 VAL A C 1
ATOM 1220 O O . VAL A 1 159 ? 25.889 -13.350 -48.090 1.00 36.22 159 VAL A O 1
ATOM 1223 N N . PHE A 1 160 ? 25.322 -11.248 -47.575 1.00 42.75 160 PHE A N 1
ATOM 1224 C CA . PHE A 1 160 ? 25.201 -11.504 -46.151 1.00 42.75 160 PHE A CA 1
ATOM 1225 C C . PHE A 1 160 ? 23.851 -12.204 -45.990 1.00 42.75 160 PHE A C 1
ATOM 1227 O O . PHE A 1 160 ? 22.843 -11.652 -46.444 1.00 42.75 160 PHE A O 1
ATOM 1234 N N . PRO A 1 161 ? 23.804 -13.439 -45.459 1.00 46.41 161 PRO A N 1
ATOM 1235 C CA . PRO A 1 161 ? 22.525 -14.050 -45.152 1.00 46.41 161 PRO A CA 1
ATOM 1236 C C . PRO A 1 161 ? 21.805 -13.074 -44.229 1.00 46.41 161 PRO A C 1
ATOM 1238 O O . PRO A 1 161 ? 22.380 -12.649 -43.226 1.00 46.41 161 PRO A O 1
ATOM 1241 N N . VAL A 1 162 ? 20.585 -12.680 -44.601 1.00 53.03 162 VAL A N 1
ATOM 1242 C CA . VAL A 1 162 ? 19.656 -12.072 -43.648 1.00 53.03 162 VAL A CA 1
ATOM 1243 C C . VAL A 1 162 ? 19.652 -13.042 -42.480 1.00 53.03 162 VAL A C 1
ATOM 1245 O O . VAL A 1 162 ? 19.231 -14.189 -42.645 1.00 53.03 162 VAL A O 1
ATOM 1248 N N . ALA A 1 163 ? 20.275 -12.651 -41.368 1.00 59.03 163 ALA A N 1
ATOM 1249 C CA . ALA A 1 163 ? 20.309 -13.501 -40.199 1.00 59.03 163 ALA A CA 1
ATOM 1250 C C . ALA A 1 163 ? 18.851 -13.822 -39.876 1.00 59.03 163 ALA A C 1
ATOM 1252 O O . ALA A 1 163 ? 18.011 -12.917 -39.864 1.00 59.03 163 ALA A O 1
ATOM 1253 N N . ASP A 1 164 ? 18.558 -15.110 -39.705 1.00 74.31 164 ASP A N 1
ATOM 1254 C CA . ASP A 1 164 ? 17.219 -15.571 -39.358 1.00 74.31 164 ASP A CA 1
ATOM 1255 C C . ASP A 1 164 ? 16.666 -14.717 -38.206 1.00 74.31 164 ASP A C 1
ATOM 1257 O O . ASP A 1 164 ? 17.431 -14.283 -37.334 1.00 74.31 164 ASP A O 1
ATOM 1261 N N . LEU A 1 165 ? 15.361 -14.431 -38.223 1.00 75.56 165 LEU A N 1
ATOM 1262 C CA . LEU A 1 165 ? 14.759 -13.465 -37.305 1.00 75.56 165 LEU A CA 1
ATOM 1263 C C . LEU A 1 165 ? 15.086 -13.816 -35.847 1.00 75.56 165 LEU A C 1
ATOM 1265 O O . LEU A 1 165 ? 15.434 -12.950 -35.043 1.00 75.56 165 LEU A O 1
ATOM 1269 N N . ASP A 1 166 ? 15.076 -15.108 -35.534 1.00 83.12 166 ASP A N 1
ATOM 1270 C CA . ASP A 1 166 ? 15.403 -15.617 -34.208 1.00 83.12 166 ASP A CA 1
ATOM 1271 C C . ASP A 1 166 ? 16.880 -15.422 -33.843 1.00 83.12 166 ASP A C 1
ATOM 1273 O O . ASP A 1 166 ? 17.197 -15.113 -32.693 1.00 83.12 166 ASP A O 1
ATOM 1277 N N . THR A 1 167 ? 17.791 -15.500 -34.817 1.00 86.06 167 THR A N 1
ATOM 1278 C CA . THR A 1 167 ? 19.219 -15.224 -34.595 1.00 86.06 167 THR A CA 1
ATOM 1279 C C . THR A 1 167 ? 19.438 -13.757 -34.234 1.00 86.06 167 THR A C 1
ATOM 1281 O O . THR A 1 167 ? 20.133 -13.459 -33.263 1.00 86.06 167 THR A O 1
ATOM 1284 N N . THR A 1 168 ? 18.818 -12.832 -34.971 1.00 86.12 168 THR A N 1
ATOM 1285 C CA . THR A 1 168 ? 18.953 -11.392 -34.699 1.00 86.12 168 THR A CA 1
ATOM 1286 C C . THR A 1 168 ? 18.303 -11.007 -33.373 1.00 86.12 168 THR A C 1
ATOM 1288 O O . THR A 1 168 ? 18.912 -10.294 -32.570 1.00 86.12 168 THR A O 1
ATOM 1291 N N . ARG A 1 169 ? 17.106 -11.536 -33.084 1.00 89.69 169 ARG A N 1
ATOM 1292 C CA . ARG A 1 169 ? 16.432 -11.350 -31.792 1.00 89.69 169 ARG A CA 1
ATOM 1293 C C . ARG A 1 169 ? 17.299 -11.832 -30.632 1.00 89.69 169 ARG A C 1
ATOM 1295 O O . ARG A 1 169 ? 17.400 -11.140 -29.620 1.00 89.69 169 ARG A O 1
ATOM 1302 N N . GLU A 1 170 ? 17.952 -12.981 -30.778 1.00 91.31 170 GLU A N 1
ATOM 1303 C CA . GLU A 1 170 ? 18.843 -13.523 -29.755 1.00 91.31 170 GLU A CA 1
ATOM 1304 C C . GLU A 1 170 ? 20.103 -12.660 -29.562 1.00 91.31 170 GLU A C 1
ATOM 1306 O O . GLU A 1 170 ? 20.501 -12.416 -28.422 1.00 91.31 170 GLU A O 1
ATOM 1311 N N . VAL A 1 171 ? 20.699 -12.123 -30.634 1.00 92.12 171 VAL A N 1
ATOM 1312 C CA . VAL A 1 171 ? 21.812 -11.159 -30.522 1.00 92.12 171 VAL A CA 1
ATOM 1313 C C . VAL A 1 171 ? 21.357 -9.904 -29.768 1.00 92.12 171 VAL A C 1
ATOM 1315 O O . VAL A 1 171 ? 22.017 -9.501 -28.809 1.00 92.12 171 VAL A O 1
ATOM 1318 N N . ILE A 1 172 ? 20.204 -9.319 -30.123 1.00 93.75 172 ILE A N 1
ATOM 1319 C CA . ILE A 1 172 ? 19.621 -8.165 -29.411 1.00 93.75 172 ILE A CA 1
ATOM 1320 C C . ILE A 1 172 ? 19.411 -8.498 -27.929 1.00 93.75 172 ILE A C 1
ATOM 1322 O O . ILE A 1 172 ? 19.816 -7.728 -27.054 1.00 93.75 172 ILE A O 1
ATOM 1326 N N . ARG A 1 173 ? 18.833 -9.667 -27.627 1.00 95.44 173 ARG A N 1
ATOM 1327 C CA . ARG A 1 173 ? 18.611 -10.131 -26.254 1.00 95.44 173 ARG A CA 1
ATOM 1328 C C . ARG A 1 173 ? 19.923 -10.216 -25.473 1.00 95.44 173 ARG A C 1
ATOM 1330 O O . ARG A 1 173 ? 19.984 -9.708 -24.355 1.00 95.44 173 ARG A O 1
ATOM 1337 N N . ARG A 1 174 ? 20.987 -10.791 -26.046 1.00 95.25 174 ARG A N 1
ATOM 1338 C CA . ARG A 1 174 ? 22.308 -10.869 -25.393 1.00 95.25 174 ARG A CA 1
ATOM 1339 C C . ARG A 1 174 ? 22.912 -9.491 -25.118 1.00 95.25 174 ARG A C 1
ATOM 1341 O O . ARG A 1 174 ? 23.451 -9.290 -24.028 1.00 95.25 174 ARG A O 1
ATOM 1348 N N . GLN A 1 175 ? 22.764 -8.532 -26.038 1.00 95.25 175 GLN A N 1
ATOM 1349 C CA . GLN A 1 175 ? 23.173 -7.142 -25.788 1.00 95.25 175 GLN A CA 1
ATOM 1350 C C . GLN A 1 175 ? 22.397 -6.536 -24.610 1.00 95.25 175 GLN A C 1
ATOM 1352 O O . GLN A 1 175 ? 22.998 -5.949 -23.711 1.00 95.25 175 GLN A O 1
ATOM 1357 N N . ILE A 1 176 ? 21.072 -6.720 -24.566 1.00 95.31 176 ILE A N 1
ATOM 1358 C CA . ILE A 1 176 ? 20.222 -6.225 -23.471 1.00 95.31 176 ILE A CA 1
ATOM 1359 C C . ILE A 1 176 ? 20.638 -6.842 -22.132 1.00 95.31 176 ILE A C 1
ATOM 1361 O O . ILE A 1 176 ? 20.785 -6.111 -21.155 1.00 95.31 176 ILE A O 1
ATOM 1365 N N . VAL A 1 177 ? 20.880 -8.157 -22.078 1.00 95.38 177 VAL A N 1
ATOM 1366 C CA . VAL A 1 177 ? 21.358 -8.836 -20.860 1.00 95.38 177 VAL A CA 1
ATOM 1367 C C . VAL A 1 177 ? 22.652 -8.196 -20.361 1.00 95.38 177 VAL A C 1
ATOM 1369 O O . VAL A 1 177 ? 22.741 -7.847 -19.185 1.00 95.38 177 VAL A O 1
ATOM 1372 N N . GLY A 1 178 ? 23.635 -7.989 -21.243 1.00 92.38 178 GLY A N 1
ATOM 1373 C CA . GLY A 1 178 ? 24.902 -7.352 -20.875 1.00 92.38 178 GLY A CA 1
ATOM 1374 C C . GLY A 1 178 ? 24.736 -5.913 -20.380 1.00 92.38 178 GLY A C 1
ATOM 1375 O O . GLY A 1 178 ? 25.402 -5.493 -19.432 1.00 92.38 178 GLY A O 1
ATOM 1376 N N . LEU A 1 179 ? 23.813 -5.158 -20.979 1.00 92.75 179 LEU A N 1
ATOM 1377 C CA . LEU A 1 179 ? 23.506 -3.792 -20.564 1.00 92.75 179 LEU A CA 1
ATOM 1378 C C . LEU A 1 179 ? 22.814 -3.736 -19.198 1.00 92.75 179 LEU A C 1
ATOM 1380 O O . LEU A 1 179 ? 23.217 -2.922 -18.369 1.00 92.75 179 LEU A O 1
ATOM 1384 N N . LEU A 1 180 ? 21.818 -4.590 -18.950 1.00 92.62 180 LEU A N 1
ATOM 1385 C CA . LEU A 1 180 ? 21.088 -4.649 -17.677 1.00 92.62 180 LEU A CA 1
ATOM 1386 C C . LEU A 1 180 ? 21.950 -5.172 -16.523 1.00 92.62 180 LEU A C 1
ATOM 1388 O O . LEU A 1 180 ? 21.792 -4.724 -15.392 1.00 92.62 180 LEU A O 1
ATOM 1392 N N . ASP A 1 181 ? 22.862 -6.098 -16.807 1.00 88.31 181 ASP A N 1
ATOM 1393 C CA . ASP A 1 181 ? 23.775 -6.655 -15.810 1.00 88.31 181 ASP A CA 1
ATOM 1394 C C . ASP A 1 181 ? 24.969 -5.740 -15.501 1.00 88.31 181 ASP A C 1
ATOM 1396 O O . ASP A 1 181 ? 25.532 -5.795 -14.412 1.00 88.31 181 ASP A O 1
ATOM 1400 N N . GLY A 1 182 ? 25.374 -4.911 -16.465 1.00 87.06 182 GLY A N 1
ATOM 1401 C CA . GLY A 1 182 ? 26.534 -4.038 -16.340 1.00 87.06 182 GLY A CA 1
ATOM 1402 C C . GLY A 1 182 ? 26.168 -2.572 -16.141 1.00 87.06 182 GLY A C 1
ATOM 1403 O O . GLY A 1 182 ? 26.307 -2.017 -15.055 1.00 87.06 182 GLY A O 1
ATOM 1404 N N . ARG A 1 183 ? 25.782 -1.896 -17.228 1.00 86.50 183 ARG A N 1
ATOM 1405 C CA . ARG A 1 183 ? 25.652 -0.427 -17.250 1.00 86.50 183 ARG A CA 1
ATOM 1406 C C . ARG A 1 183 ? 24.380 0.096 -16.592 1.00 86.50 183 ARG A C 1
ATOM 1408 O O . ARG A 1 183 ? 24.397 1.212 -16.085 1.00 86.50 183 ARG A O 1
ATOM 1415 N N . PHE A 1 184 ? 23.307 -0.685 -16.619 1.00 88.25 184 PHE A N 1
ATOM 1416 C CA . PHE A 1 184 ? 22.018 -0.342 -16.021 1.00 88.25 184 PHE A CA 1
ATOM 1417 C C . PHE A 1 184 ? 21.731 -1.144 -14.749 1.00 88.25 184 PHE A C 1
ATOM 1419 O O . PHE A 1 184 ? 20.578 -1.205 -14.319 1.00 88.25 184 PHE A O 1
ATOM 1426 N N . GLU A 1 185 ? 22.754 -1.746 -14.132 1.00 86.38 185 GLU A N 1
ATOM 1427 C CA . GLU A 1 185 ? 22.585 -2.339 -12.808 1.00 86.38 185 GLU A CA 1
ATOM 1428 C C . GLU A 1 185 ? 22.145 -1.237 -11.833 1.00 86.38 185 GLU A C 1
ATOM 1430 O O . GLU A 1 185 ? 22.755 -0.166 -11.761 1.00 86.38 185 GLU A O 1
ATOM 1435 N N . ALA A 1 186 ? 21.050 -1.475 -11.108 1.00 83.31 186 ALA A N 1
ATOM 1436 C CA . ALA A 1 186 ? 20.518 -0.476 -10.196 1.00 83.31 186 ALA A CA 1
ATOM 1437 C C . ALA A 1 186 ? 21.511 -0.227 -9.056 1.00 83.31 186 ALA A C 1
ATOM 1439 O O . ALA A 1 186 ? 21.997 -1.166 -8.415 1.00 83.31 186 ALA A O 1
ATOM 1440 N N . THR A 1 187 ? 21.768 1.046 -8.764 1.00 83.12 187 THR A N 1
ATOM 1441 C CA . THR A 1 187 ? 22.501 1.433 -7.560 1.00 83.12 187 THR A CA 1
ATOM 1442 C C . THR A 1 187 ? 21.718 0.962 -6.335 1.00 83.12 187 THR A C 1
ATOM 1444 O O . THR A 1 187 ? 20.496 1.121 -6.308 1.00 83.12 187 THR A O 1
ATOM 1447 N N . PRO A 1 188 ? 22.371 0.405 -5.302 1.00 86.56 188 PRO A N 1
ATOM 1448 C CA . PRO A 1 188 ? 21.659 0.071 -4.084 1.00 86.56 188 PRO A CA 1
ATOM 1449 C C . PRO A 1 188 ? 20.948 1.295 -3.497 1.00 86.56 188 PRO A C 1
ATOM 1451 O O . PRO A 1 188 ? 21.527 2.378 -3.394 1.00 86.56 188 PRO A O 1
ATOM 1454 N N . HIS A 1 189 ? 19.694 1.113 -3.099 1.00 82.38 189 HIS A N 1
ATOM 1455 C CA . HIS A 1 189 ? 18.828 2.185 -2.620 1.00 82.38 189 HIS A CA 1
ATOM 1456 C C . HIS A 1 189 ? 18.612 2.070 -1.119 1.00 82.38 189 HIS A C 1
ATOM 1458 O O . HIS A 1 189 ? 18.224 1.009 -0.631 1.00 82.38 189 HIS A O 1
ATOM 1464 N N . ALA A 1 190 ? 18.842 3.167 -0.398 1.00 81.88 190 ALA A N 1
ATOM 1465 C CA . ALA A 1 190 ? 18.581 3.229 1.031 1.00 81.88 190 ALA A CA 1
ATOM 1466 C C . ALA A 1 190 ? 17.084 3.038 1.295 1.00 81.88 190 ALA A C 1
ATOM 1468 O O . ALA A 1 190 ? 16.246 3.680 0.660 1.00 81.88 190 ALA A O 1
ATOM 1469 N N . VAL A 1 191 ? 16.747 2.177 2.249 1.00 76.31 191 VAL A N 1
ATOM 1470 C CA . VAL A 1 191 ? 15.371 1.969 2.694 1.00 76.31 191 VAL A CA 1
ATOM 1471 C C . VAL A 1 191 ? 15.301 1.944 4.209 1.00 76.31 191 VAL A C 1
ATOM 1473 O O . VAL A 1 191 ? 16.224 1.511 4.897 1.00 76.31 191 VAL A O 1
ATOM 1476 N N . SER A 1 192 ? 14.164 2.364 4.758 1.00 75.06 192 SER A N 1
ATOM 1477 C CA . SER A 1 192 ? 13.921 2.142 6.183 1.00 75.06 192 SER A CA 1
ATOM 1478 C C . SER A 1 192 ? 13.817 0.642 6.488 1.00 75.06 192 SER A C 1
ATOM 1480 O O . SER A 1 192 ? 13.370 -0.146 5.652 1.00 75.06 192 SER A O 1
ATOM 1482 N N . LYS A 1 193 ? 14.189 0.246 7.712 1.00 74.12 193 LYS A N 1
ATOM 1483 C CA . LYS A 1 193 ? 14.283 -1.164 8.139 1.00 74.12 193 LYS A CA 1
ATOM 1484 C C . LYS A 1 193 ? 12.997 -1.984 7.931 1.00 74.12 193 LYS A C 1
ATOM 1486 O O . LYS A 1 193 ? 13.074 -3.199 7.804 1.00 74.12 193 LYS A O 1
ATOM 1491 N N . ARG A 1 194 ? 11.834 -1.333 7.850 1.00 69.00 194 ARG A N 1
ATOM 1492 C CA . ARG A 1 194 ? 10.523 -1.956 7.573 1.00 69.00 194 ARG A CA 1
ATOM 1493 C C . ARG A 1 194 ? 10.338 -2.442 6.130 1.00 69.00 194 ARG A C 1
ATOM 1495 O O . ARG A 1 194 ? 9.574 -3.369 5.908 1.00 69.00 194 ARG A O 1
ATOM 1502 N N . PHE A 1 195 ? 11.057 -1.889 5.150 1.00 71.56 195 PHE A N 1
ATOM 1503 C CA . PHE A 1 195 ? 10.946 -2.290 3.735 1.00 71.56 195 PHE A CA 1
ATOM 1504 C C . PHE A 1 195 ? 11.982 -3.349 3.336 1.00 71.56 195 PHE A C 1
ATOM 1506 O O . PHE A 1 195 ? 12.389 -3.447 2.179 1.00 71.56 195 PHE A O 1
ATOM 1513 N N . ARG A 1 196 ? 12.461 -4.135 4.303 1.00 73.25 196 ARG A N 1
ATOM 1514 C CA . ARG A 1 196 ? 13.492 -5.146 4.069 1.00 73.25 196 ARG A CA 1
ATOM 1515 C C . ARG A 1 196 ? 12.946 -6.352 3.308 1.00 73.25 196 ARG A C 1
ATOM 1517 O O . ARG A 1 196 ? 11.770 -6.711 3.378 1.00 73.25 196 ARG A O 1
ATOM 1524 N N . ARG A 1 197 ? 13.855 -7.044 2.621 1.00 72.19 197 ARG A N 1
ATOM 1525 C CA . ARG A 1 197 ? 13.571 -8.325 1.968 1.00 72.19 197 ARG A CA 1
ATOM 1526 C C . ARG A 1 197 ? 12.983 -9.318 2.975 1.00 72.19 197 ARG A C 1
ATOM 1528 O O . ARG A 1 197 ? 13.570 -9.533 4.032 1.00 72.19 197 ARG A O 1
ATOM 1535 N N . GLY A 1 198 ? 11.866 -9.948 2.616 1.00 78.44 198 GLY A N 1
ATOM 1536 C CA . GLY A 1 198 ? 11.145 -10.875 3.494 1.00 78.44 198 GLY A CA 1
ATOM 1537 C C . GLY A 1 198 ? 10.088 -10.220 4.387 1.00 78.44 198 GLY A C 1
ATOM 1538 O O . GLY A 1 198 ? 9.310 -10.952 4.982 1.00 78.44 198 GLY A O 1
ATOM 1539 N N . HIS A 1 199 ? 10.010 -8.886 4.421 1.00 84.69 199 HIS A N 1
ATOM 1540 C CA . HIS A 1 199 ? 8.906 -8.138 5.043 1.00 84.69 199 HIS A CA 1
ATOM 1541 C C . HIS A 1 199 ? 7.891 -7.625 4.016 1.00 84.69 199 HIS A C 1
ATOM 1543 O O . HIS A 1 199 ? 6.872 -7.050 4.383 1.00 84.69 199 HIS A O 1
ATOM 1549 N N . LEU A 1 200 ? 8.174 -7.846 2.731 1.00 90.69 200 LEU A N 1
ATOM 1550 C CA . LEU A 1 200 ? 7.298 -7.536 1.613 1.00 90.69 200 LEU A CA 1
ATOM 1551 C C . LEU A 1 200 ? 6.705 -8.829 1.063 1.00 90.69 200 LEU A C 1
ATOM 1553 O O . LEU A 1 200 ? 7.386 -9.857 0.999 1.00 90.69 200 LEU A O 1
ATOM 1557 N N . ARG A 1 201 ? 5.456 -8.762 0.618 1.00 94.88 201 ARG A N 1
ATOM 1558 C CA . ARG A 1 201 ? 4.810 -9.821 -0.153 1.00 94.88 201 ARG A CA 1
ATOM 1559 C C . ARG A 1 201 ? 3.948 -9.217 -1.245 1.00 94.88 201 ARG A C 1
ATOM 1561 O O . ARG A 1 201 ? 3.155 -8.322 -0.993 1.00 94.88 201 ARG A O 1
ATOM 1568 N N . SER A 1 202 ? 4.077 -9.738 -2.450 1.00 96.88 202 SER A N 1
ATOM 1569 C CA . SER A 1 202 ? 3.150 -9.480 -3.538 1.00 96.88 202 SER A CA 1
ATOM 1570 C C . SER A 1 202 ? 1.954 -10.419 -3.431 1.00 96.88 202 SER A C 1
ATOM 1572 O O . SER A 1 202 ? 2.113 -11.636 -3.312 1.00 96.88 202 SER A O 1
ATOM 1574 N N . ILE A 1 203 ? 0.751 -9.864 -3.498 1.00 97.31 203 ILE A N 1
ATOM 1575 C CA . ILE A 1 203 ? -0.498 -10.620 -3.550 1.00 97.31 203 ILE A CA 1
ATOM 1576 C C . ILE A 1 203 ? -1.207 -10.225 -4.841 1.00 97.31 203 ILE A C 1
ATOM 1578 O O . ILE A 1 203 ? -1.331 -9.046 -5.151 1.00 97.31 203 ILE A O 1
ATOM 1582 N N . VAL A 1 204 ? -1.622 -11.216 -5.622 1.00 97.25 204 VAL A N 1
ATOM 1583 C CA . VAL A 1 204 ? -2.354 -11.031 -6.884 1.00 97.25 204 VAL A CA 1
ATOM 1584 C C . VAL A 1 204 ? -3.570 -11.945 -6.855 1.00 97.25 204 VAL A C 1
ATOM 1586 O O . VAL A 1 204 ? -3.415 -13.129 -6.558 1.00 97.25 204 VAL A O 1
ATOM 1589 N N . GLY A 1 205 ? -4.758 -11.418 -7.130 1.00 94.38 205 GLY A N 1
ATOM 1590 C CA . GLY A 1 205 ? -6.001 -12.186 -7.086 1.00 94.38 205 GLY A CA 1
ATOM 1591 C C . GLY A 1 205 ? -7.227 -11.308 -7.317 1.00 94.38 205 GLY A C 1
ATOM 1592 O O . GLY A 1 205 ? -7.192 -10.113 -7.051 1.00 94.38 205 GLY A O 1
ATOM 1593 N N . GLY A 1 206 ? -8.307 -11.891 -7.844 1.00 86.75 206 GLY A N 1
ATOM 1594 C CA . GLY A 1 206 ? -9.578 -11.173 -8.030 1.00 86.75 206 GLY A CA 1
ATOM 1595 C C . GLY A 1 206 ? -9.526 -9.990 -9.008 1.00 86.75 206 GLY A C 1
ATOM 1596 O O . GLY A 1 206 ? -10.385 -9.125 -8.937 1.00 86.75 206 GLY A O 1
ATOM 1597 N N . GLY A 1 207 ? -8.528 -9.934 -9.900 1.00 91.19 207 GLY A N 1
ATOM 1598 C CA . GLY A 1 207 ? -8.294 -8.795 -10.802 1.00 91.19 207 GLY A CA 1
ATOM 1599 C C . GLY A 1 207 ? -7.396 -7.699 -10.217 1.00 91.19 207 GLY A C 1
ATOM 1600 O O . GLY A 1 207 ? -6.885 -6.873 -10.970 1.00 91.19 207 GLY A O 1
ATOM 1601 N N . ASP A 1 208 ? -7.118 -7.756 -8.914 1.00 94.50 208 ASP A N 1
ATOM 1602 C CA . ASP A 1 208 ? -6.268 -6.807 -8.208 1.00 94.50 208 ASP A CA 1
ATOM 1603 C C . ASP A 1 208 ? -4.867 -7.366 -7.936 1.00 94.50 208 ASP A C 1
ATOM 1605 O O . ASP A 1 208 ? -4.592 -8.572 -7.973 1.00 94.50 208 ASP A O 1
ATOM 1609 N N . SER A 1 209 ? -3.947 -6.450 -7.641 1.00 97.38 209 SER A N 1
ATOM 1610 C CA . SER A 1 209 ? -2.610 -6.784 -7.163 1.00 97.38 209 SER A CA 1
ATOM 1611 C C . SER A 1 209 ? -2.146 -5.770 -6.126 1.00 97.38 209 SER A C 1
ATOM 1613 O O . SER A 1 209 ? -2.450 -4.582 -6.235 1.00 97.38 209 SER A O 1
ATOM 1615 N N . ALA A 1 210 ? -1.401 -6.234 -5.130 1.00 97.62 210 ALA A N 1
ATOM 1616 C CA . ALA A 1 210 ? -0.921 -5.423 -4.025 1.00 97.62 210 ALA A CA 1
ATOM 1617 C C . ALA A 1 210 ? 0.507 -5.804 -3.629 1.00 97.62 210 ALA A C 1
ATOM 1619 O O . ALA A 1 210 ? 0.883 -6.979 -3.660 1.00 97.62 210 ALA A O 1
ATOM 1620 N N . VAL A 1 211 ? 1.286 -4.811 -3.204 1.00 95.88 211 VAL A N 1
ATOM 1621 C CA . VAL A 1 211 ? 2.476 -5.027 -2.375 1.00 95.88 211 VAL A CA 1
ATOM 1622 C C . VAL A 1 211 ? 2.072 -4.826 -0.923 1.00 95.88 211 VAL A C 1
ATOM 1624 O O . VAL A 1 211 ? 1.513 -3.792 -0.567 1.00 95.88 211 VAL A O 1
ATOM 1627 N N . THR A 1 212 ? 2.363 -5.818 -0.096 1.00 95.25 212 THR A N 1
ATOM 1628 C CA . THR A 1 212 ? 1.961 -5.899 1.305 1.00 95.25 212 THR A CA 1
ATOM 1629 C C . THR A 1 212 ? 3.181 -5.863 2.215 1.00 95.25 212 THR A C 1
ATOM 1631 O O . THR A 1 212 ? 4.172 -6.534 1.920 1.00 95.25 212 THR A O 1
ATOM 1634 N N . PHE A 1 213 ? 3.111 -5.126 3.323 1.00 92.31 213 PHE A N 1
ATOM 1635 C CA . PHE A 1 213 ? 4.132 -5.123 4.376 1.00 92.31 213 PHE A CA 1
ATOM 1636 C C . PHE A 1 213 ? 3.525 -4.890 5.762 1.00 92.31 213 PHE A C 1
ATOM 1638 O O . PHE A 1 213 ? 2.491 -4.236 5.896 1.00 92.31 213 PHE A O 1
ATOM 1645 N N . GLY A 1 214 ? 4.184 -5.424 6.792 1.00 90.75 214 GLY A N 1
ATOM 1646 C CA . GLY A 1 214 ? 3.802 -5.209 8.188 1.00 90.75 214 GLY A CA 1
ATOM 1647 C C . GLY A 1 214 ? 4.061 -3.768 8.625 1.00 90.75 214 GLY A C 1
ATOM 1648 O O . GLY A 1 214 ? 5.115 -3.197 8.332 1.00 90.75 214 GLY A O 1
ATOM 1649 N N . LEU A 1 215 ? 3.090 -3.182 9.319 1.00 85.94 215 LEU A N 1
ATOM 1650 C CA . LEU A 1 215 ? 3.182 -1.849 9.908 1.00 85.94 215 LEU A CA 1
ATOM 1651 C C . LEU A 1 215 ? 3.539 -1.923 11.397 1.00 85.94 215 LEU A C 1
ATOM 1653 O O . LEU A 1 215 ? 4.321 -1.099 11.871 1.00 85.94 215 LEU A O 1
ATOM 1657 N N . GLN A 1 216 ? 2.988 -2.912 12.110 1.00 84.81 216 GLN A N 1
ATOM 1658 C CA . GLN A 1 216 ? 3.219 -3.166 13.534 1.00 84.81 216 GLN A CA 1
ATOM 1659 C C . GLN A 1 216 ? 3.263 -4.675 13.817 1.00 84.81 216 GLN A C 1
ATOM 1661 O O . GLN A 1 216 ? 2.564 -5.451 13.162 1.00 84.81 216 GLN A O 1
ATOM 1666 N N . GLY A 1 217 ? 4.084 -5.069 14.793 1.00 84.06 217 GLY A N 1
ATOM 1667 C CA . GLY A 1 217 ? 4.336 -6.463 15.169 1.00 84.06 217 GLY A CA 1
ATOM 1668 C C . GLY A 1 217 ? 5.479 -7.128 14.387 1.00 84.06 217 GLY A C 1
ATOM 1669 O O . GLY A 1 217 ? 5.858 -6.689 13.300 1.00 84.06 217 GLY A O 1
ATOM 1670 N N . ASP A 1 218 ? 6.012 -8.221 14.940 1.00 84.75 218 ASP A N 1
ATOM 1671 C CA . ASP A 1 218 ? 7.107 -9.026 14.364 1.00 84.75 218 ASP A CA 1
ATOM 1672 C C . ASP A 1 218 ? 6.588 -10.257 13.590 1.00 84.75 218 ASP A C 1
ATOM 1674 O O . ASP A 1 218 ? 7.218 -11.318 13.554 1.00 84.75 218 ASP A O 1
ATOM 1678 N N . GLY A 1 219 ? 5.406 -10.125 12.983 1.00 87.94 219 GLY A N 1
ATOM 1679 C CA . GLY A 1 219 ? 4.720 -11.198 12.269 1.00 87.94 219 GLY A CA 1
ATOM 1680 C C . GLY A 1 219 ? 5.478 -11.735 11.048 1.00 87.94 219 GLY A C 1
ATOM 1681 O O . GLY A 1 219 ? 6.444 -11.156 10.540 1.00 87.94 219 GLY A O 1
ATOM 1682 N N . ASN A 1 220 ? 5.010 -12.866 10.518 1.00 92.62 220 ASN A N 1
ATOM 1683 C CA . ASN A 1 220 ? 5.535 -13.440 9.284 1.00 92.62 220 ASN A CA 1
ATOM 1684 C C . ASN A 1 220 ? 4.718 -12.958 8.077 1.00 92.62 220 ASN A C 1
ATOM 1686 O O . ASN A 1 220 ? 3.561 -13.327 7.935 1.00 92.62 220 ASN A O 1
ATOM 1690 N N . ILE A 1 221 ? 5.305 -12.220 7.125 1.00 93.62 221 ILE A N 1
ATOM 1691 C CA . ILE A 1 221 ? 4.563 -11.726 5.937 1.00 93.62 221 ILE A CA 1
ATOM 1692 C C . ILE A 1 221 ? 3.931 -12.846 5.088 1.00 93.62 221 ILE A C 1
ATOM 1694 O O . ILE A 1 221 ? 3.019 -12.614 4.294 1.00 93.62 221 ILE A O 1
ATOM 1698 N N . ALA A 1 222 ? 4.389 -14.087 5.261 1.00 94.50 222 ALA A N 1
ATOM 1699 C CA . ALA A 1 222 ? 3.796 -15.271 4.655 1.00 94.50 222 ALA A CA 1
ATOM 1700 C C . ALA A 1 222 ? 2.385 -15.619 5.160 1.00 94.50 222 ALA A C 1
ATOM 1702 O O . ALA A 1 222 ? 1.692 -16.372 4.474 1.00 94.50 222 ALA A O 1
ATOM 1703 N N . SER A 1 223 ? 1.955 -15.124 6.321 1.00 95.44 223 SER A N 1
ATOM 1704 C CA . SER A 1 223 ? 0.604 -15.381 6.834 1.00 95.44 223 SER A CA 1
ATOM 1705 C C . SER A 1 223 ? -0.444 -14.433 6.257 1.00 95.44 223 SER A C 1
ATOM 1707 O O . SER A 1 223 ? -1.623 -14.769 6.257 1.00 95.44 223 SER A O 1
ATOM 1709 N N . VAL A 1 224 ? -0.041 -13.305 5.658 1.00 95.44 224 VAL A N 1
ATOM 1710 C CA . VAL A 1 224 ? -0.979 -12.389 4.993 1.00 95.44 224 VAL A CA 1
ATOM 1711 C C . VAL A 1 224 ? -1.325 -12.898 3.596 1.00 95.44 224 VAL A C 1
ATOM 1713 O O . VAL A 1 224 ? -0.480 -12.866 2.698 1.00 95.44 224 VAL A O 1
ATOM 1716 N N . GLY A 1 225 ? -2.553 -13.387 3.410 1.00 94.19 225 GLY A N 1
ATOM 1717 C CA . GLY A 1 225 ? -3.018 -13.970 2.144 1.00 94.19 225 GLY A CA 1
ATOM 1718 C C . GLY A 1 225 ? -4.110 -13.186 1.410 1.00 94.19 225 GLY A C 1
ATOM 1719 O O . GLY A 1 225 ? -4.272 -13.378 0.207 1.00 94.19 225 GLY A O 1
ATOM 1720 N N . ALA A 1 226 ? -4.848 -12.316 2.102 1.00 94.31 226 ALA A N 1
ATOM 1721 C CA . ALA A 1 226 ? -6.006 -11.620 1.545 1.00 94.31 226 ALA A CA 1
ATOM 1722 C C . ALA A 1 226 ? -5.628 -10.281 0.894 1.00 94.31 226 ALA A C 1
ATOM 1724 O O . ALA A 1 226 ? -4.784 -9.557 1.414 1.00 94.31 226 ALA A O 1
ATOM 1725 N N . ILE A 1 227 ? -6.286 -9.924 -0.214 1.00 96.38 227 ILE A N 1
ATOM 1726 C CA . ILE A 1 227 ? -6.304 -8.549 -0.739 1.00 96.38 227 ILE A CA 1
ATOM 1727 C C . ILE A 1 227 ? -7.506 -7.833 -0.127 1.00 96.38 227 ILE A C 1
ATOM 1729 O O . ILE A 1 227 ? -8.614 -8.365 -0.138 1.00 96.38 227 ILE A O 1
ATOM 1733 N N . PHE A 1 228 ? -7.288 -6.628 0.392 1.00 95.94 228 PHE A N 1
ATOM 1734 C CA . PHE A 1 228 ? -8.332 -5.814 1.016 1.00 95.94 228 PHE A CA 1
ATOM 1735 C C . PHE A 1 228 ? -8.341 -4.370 0.499 1.00 95.94 228 PHE A C 1
ATOM 1737 O O . PHE A 1 228 ? -8.836 -3.487 1.179 1.00 95.94 228 PHE A O 1
ATOM 1744 N N . LEU A 1 229 ? -7.812 -4.128 -0.707 1.00 96.19 229 LEU A N 1
ATOM 1745 C CA . LEU A 1 229 ? -7.802 -2.806 -1.346 1.00 96.19 229 LEU A CA 1
ATOM 1746 C C . LEU A 1 229 ? -9.191 -2.345 -1.797 1.00 96.19 229 LEU A C 1
ATOM 1748 O O . LEU A 1 229 ? -9.473 -1.155 -1.734 1.00 96.19 229 LEU A O 1
ATOM 1752 N N . ASP A 1 230 ? -10.043 -3.260 -2.271 1.00 95.00 230 ASP A N 1
ATOM 1753 C CA . ASP A 1 230 ? -11.405 -2.946 -2.730 1.00 95.00 230 ASP A CA 1
ATOM 1754 C C . ASP A 1 230 ? -11.436 -1.734 -3.695 1.00 95.00 230 ASP A C 1
ATOM 1756 O O . ASP A 1 230 ? -12.159 -0.759 -3.504 1.00 95.00 230 ASP A O 1
ATOM 1760 N N . GLY A 1 231 ? -10.536 -1.740 -4.686 1.00 95.50 231 GLY A N 1
ATOM 1761 C CA . GLY A 1 231 ? -10.358 -0.651 -5.656 1.00 95.50 231 GLY A CA 1
ATOM 1762 C C . GLY A 1 231 ? -9.622 0.602 -5.153 1.00 95.50 231 GLY A C 1
ATOM 1763 O O . GLY A 1 231 ? -9.390 1.517 -5.941 1.00 95.50 231 GLY A O 1
ATOM 1764 N N . ALA A 1 232 ? -9.237 0.669 -3.876 1.00 97.56 232 ALA A N 1
ATOM 1765 C CA . ALA A 1 232 ? -8.436 1.759 -3.323 1.00 97.56 232 ALA A CA 1
ATOM 1766 C C . ALA A 1 232 ? -6.958 1.667 -3.748 1.00 97.56 232 ALA A C 1
ATOM 1768 O O . ALA A 1 232 ? -6.446 0.607 -4.110 1.00 97.56 232 ALA A O 1
ATOM 1769 N N . ASP A 1 233 ? -6.243 2.788 -3.659 1.00 98.12 233 ASP A N 1
ATOM 1770 C CA . ASP A 1 233 ? -4.820 2.854 -4.007 1.00 98.12 233 ASP A CA 1
ATOM 1771 C C . ASP A 1 233 ? -3.916 2.291 -2.911 1.00 98.12 233 ASP A C 1
ATOM 1773 O O . ASP A 1 233 ? -2.816 1.798 -3.192 1.00 98.12 233 ASP A O 1
ATOM 1777 N N . VAL A 1 234 ? -4.369 2.430 -1.668 1.00 97.50 234 VAL A N 1
ATOM 1778 C CA . VAL A 1 234 ? -3.709 1.974 -0.452 1.00 97.50 234 VAL A CA 1
ATOM 1779 C C . VAL A 1 234 ? -4.763 1.511 0.546 1.00 97.50 234 VAL A C 1
ATOM 1781 O O . VAL A 1 234 ? -5.868 2.052 0.595 1.00 97.50 234 VAL A O 1
ATOM 1784 N N . ALA A 1 235 ? -4.412 0.522 1.357 1.00 97.12 235 ALA A N 1
ATOM 1785 C CA . ALA A 1 235 ? -5.214 0.087 2.485 1.00 97.12 235 ALA A CA 1
ATOM 1786 C C . ALA A 1 235 ? -4.329 -0.210 3.698 1.00 97.12 235 ALA A C 1
ATOM 1788 O O . ALA A 1 235 ? -3.244 -0.766 3.540 1.00 97.12 235 ALA A O 1
ATOM 1789 N N . ALA A 1 236 ? -4.791 0.118 4.899 1.00 95.94 236 ALA A N 1
ATOM 1790 C CA . ALA A 1 236 ? -4.156 -0.230 6.164 1.00 95.94 236 ALA A CA 1
ATOM 1791 C C . ALA A 1 236 ? -5.138 -1.053 7.003 1.00 95.94 236 ALA A C 1
ATOM 1793 O O . ALA A 1 236 ? -6.183 -0.549 7.406 1.00 95.94 236 ALA A O 1
ATOM 1794 N N . ALA A 1 237 ? -4.820 -2.323 7.230 1.00 96.19 237 ALA A N 1
ATOM 1795 C CA . ALA A 1 237 ? -5.594 -3.223 8.072 1.00 96.19 237 ALA A CA 1
ATOM 1796 C C . ALA A 1 237 ? -4.988 -3.294 9.474 1.00 96.19 237 ALA A C 1
ATOM 1798 O O . ALA A 1 237 ? -3.769 -3.391 9.615 1.00 96.19 237 ALA A O 1
ATOM 1799 N N . PHE A 1 238 ? -5.846 -3.300 10.486 1.00 95.19 238 PHE A N 1
ATOM 1800 C CA . PHE A 1 238 ? -5.498 -3.380 11.899 1.00 95.19 238 PHE A CA 1
ATOM 1801 C C . PHE A 1 238 ? -6.290 -4.510 12.539 1.00 95.19 238 PHE A C 1
ATOM 1803 O O . PHE A 1 238 ? -7.505 -4.597 12.345 1.00 95.19 238 PHE A O 1
ATOM 1810 N N . ALA A 1 239 ? -5.598 -5.366 13.280 1.00 95.06 239 ALA A N 1
ATOM 1811 C CA . ALA A 1 239 ? -6.188 -6.471 14.013 1.00 95.06 239 ALA A CA 1
ATOM 1812 C C . ALA A 1 239 ? -7.100 -5.951 15.134 1.00 95.06 239 ALA A C 1
ATOM 1814 O O . ALA A 1 239 ? -6.880 -4.874 15.697 1.00 95.06 239 ALA A O 1
ATOM 1815 N N . VAL A 1 240 ? -8.134 -6.720 15.465 1.00 93.69 240 VAL A N 1
ATOM 1816 C CA . VAL A 1 240 ? -9.073 -6.366 16.534 1.00 93.69 240 VAL A CA 1
ATOM 1817 C C . VAL A 1 240 ? -8.472 -6.580 17.925 1.00 93.69 240 VAL A C 1
ATOM 1819 O O . VAL A 1 240 ? -8.824 -5.884 18.873 1.00 93.69 240 VAL A O 1
ATOM 1822 N N . GLU A 1 241 ? -7.539 -7.519 18.060 1.00 91.38 241 GLU A N 1
ATOM 1823 C CA . GLU A 1 241 ? -6.988 -7.938 19.345 1.00 91.38 241 GLU A CA 1
ATOM 1824 C C . GLU A 1 241 ? -6.239 -6.808 20.073 1.00 91.38 241 GLU A C 1
ATOM 1826 O O . GLU A 1 241 ? -6.542 -6.584 21.245 1.00 91.38 241 GLU A O 1
ATOM 1831 N N . PRO A 1 242 ? -5.353 -6.019 19.428 1.00 85.50 242 PRO A N 1
ATOM 1832 C CA . PRO A 1 242 ? -4.747 -4.849 20.067 1.00 85.50 242 PRO A CA 1
ATOM 1833 C C . PRO A 1 242 ? -5.770 -3.781 20.485 1.00 85.50 242 PRO A C 1
ATOM 1835 O O . PRO A 1 242 ? -5.589 -3.126 21.512 1.00 85.50 242 PRO A O 1
ATOM 1838 N N . LEU A 1 243 ? -6.862 -3.618 19.725 1.00 84.25 243 LEU A N 1
ATOM 1839 C CA . LEU A 1 243 ? -7.948 -2.694 20.075 1.00 84.25 243 LEU A CA 1
ATOM 1840 C C . LEU A 1 243 ? -8.713 -3.180 21.313 1.00 84.25 243 LEU A C 1
ATOM 1842 O O . LEU A 1 243 ? -8.984 -2.385 22.210 1.00 84.25 243 LEU A O 1
ATOM 1846 N N . LEU A 1 244 ? -9.025 -4.477 21.399 1.00 89.56 244 LEU A N 1
ATOM 1847 C CA . LEU A 1 244 ? -9.678 -5.069 22.573 1.00 89.56 244 LEU A CA 1
ATOM 1848 C C . LEU A 1 244 ? -8.754 -5.092 23.798 1.00 89.56 244 LEU A C 1
ATOM 1850 O O . LEU A 1 244 ? -9.217 -4.828 24.902 1.00 89.56 244 LEU A O 1
ATOM 1854 N N . ALA A 1 245 ? -7.448 -5.293 23.618 1.00 86.12 245 ALA A N 1
ATOM 1855 C CA . ALA A 1 245 ? -6.476 -5.198 24.707 1.00 86.12 245 ALA A CA 1
ATOM 1856 C C . ALA A 1 245 ? -6.411 -3.780 25.307 1.00 86.12 245 ALA A C 1
ATOM 1858 O O . ALA A 1 245 ? -6.230 -3.616 26.513 1.00 86.12 245 ALA A O 1
ATOM 1859 N N . ALA A 1 246 ? -6.611 -2.735 24.496 1.00 79.75 246 ALA A N 1
ATOM 1860 C CA . ALA A 1 246 ? -6.743 -1.372 25.010 1.00 79.75 246 ALA A CA 1
ATOM 1861 C C . ALA A 1 246 ? -8.027 -1.188 25.849 1.00 79.75 246 ALA A C 1
ATOM 1863 O O . ALA A 1 246 ? -8.031 -0.430 26.821 1.00 79.75 246 ALA A O 1
ATOM 1864 N N . VAL A 1 247 ? -9.094 -1.929 25.526 1.00 83.50 247 VAL A N 1
ATOM 1865 C CA . VAL A 1 247 ? -10.340 -1.975 26.310 1.00 83.50 247 VAL A CA 1
ATOM 1866 C C . VAL A 1 247 ? -10.141 -2.750 27.616 1.00 83.50 247 VAL A C 1
ATOM 1868 O O . VAL A 1 247 ? -10.761 -2.404 28.617 1.00 83.50 247 VAL A O 1
ATOM 1871 N N . ASP A 1 248 ? -9.243 -3.733 27.684 1.00 83.44 248 ASP A N 1
ATOM 1872 C CA . ASP A 1 248 ? -8.973 -4.455 28.937 1.00 83.44 248 ASP A CA 1
ATOM 1873 C C . ASP A 1 248 ? -8.484 -3.522 30.058 1.00 83.44 248 ASP A C 1
ATOM 1875 O O . ASP A 1 248 ? -8.931 -3.648 31.198 1.00 83.44 248 ASP A O 1
ATOM 1879 N N . GLY A 1 249 ? -7.678 -2.499 29.745 1.00 75.69 249 GLY A N 1
ATOM 1880 C CA . GLY A 1 249 ? -7.291 -1.475 30.728 1.00 75.69 249 GLY A CA 1
ATOM 1881 C C . GLY A 1 249 ? -8.484 -0.674 31.281 1.00 75.69 249 GLY A C 1
ATOM 1882 O O . GLY A 1 249 ? -8.496 -0.242 32.440 1.00 75.69 249 GLY A O 1
ATOM 1883 N N . VAL A 1 250 ? -9.535 -0.523 30.476 1.00 72.44 250 VAL A N 1
ATOM 1884 C CA . VAL A 1 250 ? -10.812 0.081 30.883 1.00 72.44 250 VAL A CA 1
ATOM 1885 C C . VAL A 1 250 ? -11.592 -0.880 31.768 1.00 72.44 250 VAL A C 1
ATOM 1887 O O . VAL A 1 250 ? -12.135 -0.469 32.793 1.00 72.44 250 VAL A O 1
ATOM 1890 N N . LEU A 1 251 ? -11.630 -2.164 31.406 1.00 83.00 251 LEU A N 1
ATOM 1891 C CA . LEU A 1 251 ? -12.258 -3.198 32.225 1.00 83.00 251 LEU A CA 1
ATOM 1892 C C . LEU A 1 251 ? -11.587 -3.302 33.597 1.00 83.00 251 LEU A C 1
ATOM 1894 O O . LEU A 1 251 ? -12.282 -3.448 34.601 1.00 83.00 251 LEU A O 1
ATOM 1898 N N . ASP A 1 252 ? -10.267 -3.166 33.667 1.00 82.62 252 ASP A N 1
ATOM 1899 C CA . ASP A 1 252 ? -9.527 -3.136 34.928 1.00 82.62 252 ASP A CA 1
ATOM 1900 C C . ASP A 1 252 ? -9.834 -1.882 35.749 1.00 82.62 252 ASP A C 1
ATOM 1902 O O . ASP A 1 252 ? -10.036 -1.970 36.964 1.00 82.62 252 ASP A O 1
ATOM 1906 N N . SER A 1 253 ? -9.988 -0.731 35.090 1.00 73.44 253 SER A N 1
ATOM 1907 C CA . SER A 1 253 ? -10.469 0.489 35.745 1.00 73.44 253 SER A CA 1
ATOM 1908 C C . SER A 1 253 ? -11.871 0.278 36.319 1.00 73.44 253 SER A C 1
ATOM 1910 O O . SER A 1 253 ? -12.088 0.553 37.495 1.00 73.44 253 SER A O 1
ATOM 1912 N N . LEU A 1 254 ? -12.796 -0.312 35.558 1.00 74.19 254 LEU A N 1
ATOM 1913 C CA . LEU A 1 254 ? -14.133 -0.676 36.036 1.00 74.19 254 LEU A CA 1
ATOM 1914 C C . LEU A 1 254 ? -14.082 -1.649 37.224 1.00 74.19 254 LEU A C 1
ATOM 1916 O O . LEU A 1 254 ? -14.828 -1.476 38.183 1.00 74.19 254 LEU A O 1
ATOM 1920 N N . ARG A 1 255 ? -13.187 -2.645 37.207 1.00 84.00 255 ARG A N 1
ATOM 1921 C CA . ARG A 1 255 ? -12.995 -3.585 38.328 1.00 84.00 255 ARG A CA 1
ATOM 1922 C C . ARG A 1 255 ? -12.452 -2.905 39.584 1.00 84.00 255 ARG A C 1
ATOM 1924 O O . ARG A 1 255 ? -12.779 -3.336 40.688 1.00 84.00 255 ARG A O 1
ATOM 1931 N N . SER A 1 256 ? -11.633 -1.866 39.422 1.00 77.19 256 SER A N 1
ATOM 1932 C CA . SER A 1 256 ? -11.108 -1.066 40.537 1.00 77.19 256 SER A CA 1
ATOM 1933 C C . SER A 1 256 ? -12.172 -0.168 41.174 1.00 77.19 256 SER A C 1
ATOM 1935 O O . SER A 1 256 ? -12.054 0.214 42.341 1.00 77.19 256 SER A O 1
ATOM 1937 N N . ILE A 1 257 ? -13.240 0.136 40.433 1.00 69.44 257 ILE A N 1
ATOM 1938 C CA . ILE A 1 257 ? -14.365 0.900 40.943 1.00 69.44 257 ILE A CA 1
ATOM 1939 C C . ILE A 1 257 ? -15.201 -0.014 41.844 1.00 69.44 257 ILE A C 1
ATOM 1941 O O . ILE A 1 257 ? -15.926 -0.898 41.391 1.00 69.44 257 ILE A O 1
ATOM 1945 N N . ALA A 1 258 ? -15.146 0.265 43.144 1.00 74.56 258 ALA A N 1
ATOM 1946 C CA . ALA A 1 258 ? -16.070 -0.275 44.129 1.00 74.56 258 ALA A CA 1
ATOM 1947 C C . ALA A 1 258 ? -17.154 0.774 44.430 1.00 74.56 258 ALA A C 1
ATOM 1949 O O . ALA A 1 258 ? -16.955 1.593 45.335 1.00 74.56 258 ALA A O 1
ATOM 1950 N N . PRO A 1 259 ? -18.275 0.829 43.674 1.00 77.12 259 PRO A N 1
ATOM 1951 C CA . PRO A 1 259 ? -19.289 1.846 43.909 1.00 77.12 259 PRO A CA 1
ATOM 1952 C C . PRO A 1 259 ? -19.812 1.708 45.340 1.00 77.12 259 PRO A C 1
ATOM 1954 O O . PRO A 1 259 ? -20.264 0.644 45.763 1.00 77.12 259 PRO A O 1
ATOM 1957 N N . SER A 1 260 ? -19.697 2.796 46.096 1.00 84.06 260 SER A N 1
ATOM 1958 C CA . SER A 1 260 ? -20.166 2.904 47.472 1.00 84.06 260 SER A CA 1
ATOM 1959 C C . SER A 1 260 ? -21.449 3.722 47.467 1.00 84.06 260 SER A C 1
ATOM 1961 O O . SER A 1 260 ? -21.400 4.915 47.168 1.00 84.06 260 SER A O 1
ATOM 1963 N N . VAL A 1 261 ? -22.584 3.115 47.815 1.00 88.31 261 VAL A N 1
ATOM 1964 C CA . VAL A 1 261 ? -23.870 3.826 47.869 1.00 88.31 261 VAL A CA 1
ATOM 1965 C C . VAL A 1 261 ? -24.500 3.731 49.250 1.00 88.31 261 VAL A C 1
ATOM 1967 O O . VAL A 1 261 ? -24.697 2.645 49.795 1.00 88.31 261 VAL A O 1
ATOM 1970 N N . GLY A 1 262 ? -24.815 4.892 49.823 1.00 87.75 262 GLY A N 1
ATOM 1971 C CA . GLY A 1 262 ? -25.612 4.990 51.039 1.00 87.75 262 GLY A CA 1
ATOM 1972 C C . GLY A 1 262 ? -27.083 4.722 50.729 1.00 87.75 262 GLY A C 1
ATOM 1973 O O . GLY A 1 262 ? -27.662 5.376 49.865 1.00 87.75 262 GLY A O 1
ATOM 1974 N N . VAL A 1 263 ? -27.693 3.777 51.437 1.00 87.75 263 VAL A N 1
ATOM 1975 C CA . VAL A 1 263 ? -29.117 3.448 51.333 1.00 87.75 263 VAL A CA 1
ATOM 1976 C C . VAL A 1 263 ? -29.760 3.653 52.694 1.00 87.75 263 VAL A C 1
ATOM 1978 O O . VAL A 1 263 ? -29.319 3.066 53.679 1.00 87.75 263 VAL A O 1
ATOM 1981 N N . THR A 1 264 ? -30.816 4.462 52.741 1.00 88.19 264 THR A N 1
ATOM 1982 C CA . THR A 1 264 ? -31.644 4.655 53.936 1.00 88.19 264 THR A CA 1
ATOM 1983 C C . THR A 1 264 ? -33.058 4.194 53.630 1.00 88.19 264 THR A C 1
ATOM 1985 O O . THR A 1 264 ? -33.682 4.683 52.691 1.00 88.19 264 THR A O 1
ATOM 1988 N N . ILE A 1 265 ? -33.564 3.255 54.425 1.00 84.19 265 ILE A N 1
ATOM 1989 C CA . ILE A 1 265 ? -34.946 2.785 54.354 1.00 84.19 265 ILE A CA 1
ATOM 1990 C C . ILE A 1 265 ? -35.665 3.268 55.608 1.00 84.19 265 ILE A C 1
ATOM 1992 O O . ILE A 1 265 ? -35.368 2.840 56.724 1.00 84.19 265 ILE A O 1
ATOM 1996 N N . THR A 1 266 ? -36.613 4.177 55.413 1.00 82.38 266 THR A N 1
ATOM 1997 C CA . THR A 1 266 ? -37.549 4.633 56.440 1.00 82.38 266 THR A CA 1
ATOM 1998 C C . THR A 1 266 ? -38.629 3.573 56.635 1.00 82.38 266 THR A C 1
ATOM 2000 O O . THR A 1 266 ? -39.372 3.252 55.709 1.00 82.38 266 THR A O 1
ATOM 2003 N N . SER A 1 267 ? -38.706 3.005 57.839 1.00 74.31 267 SER A N 1
ATOM 2004 C CA . SER A 1 267 ? -39.773 2.071 58.207 1.00 74.31 267 SER A CA 1
ATOM 2005 C C . SER A 1 267 ? -41.001 2.839 58.695 1.00 74.31 267 SER A C 1
ATOM 2007 O O . SER A 1 267 ? -40.877 3.813 59.431 1.00 74.31 267 SER A O 1
ATOM 2009 N N . PHE A 1 268 ? -42.196 2.383 58.312 1.00 67.81 268 PHE A N 1
ATOM 2010 C CA . PHE A 1 268 ? -43.463 2.943 58.797 1.00 67.81 268 PHE A CA 1
ATOM 2011 C C . PHE A 1 268 ? -43.761 2.557 60.262 1.00 67.81 268 PHE A C 1
ATOM 2013 O O . PHE A 1 268 ? -44.522 3.243 60.934 1.00 67.81 268 PHE A O 1
ATOM 2020 N N . LEU A 1 269 ? -43.155 1.474 60.769 1.00 65.12 269 LEU A N 1
ATOM 2021 C CA . LEU A 1 269 ? -43.441 0.896 62.094 1.00 65.12 269 LEU A CA 1
ATOM 2022 C C . LEU A 1 269 ? -42.194 0.752 62.993 1.00 65.12 269 LEU A C 1
ATOM 2024 O O . LEU A 1 269 ? -42.266 0.107 64.035 1.00 65.12 269 LEU A O 1
ATOM 2028 N N . GLY A 1 270 ? -41.040 1.316 62.615 1.00 73.31 270 GLY A N 1
ATOM 2029 C CA . GLY A 1 270 ? -39.788 1.157 63.367 1.00 73.31 270 GLY A CA 1
ATOM 2030 C C . GLY A 1 270 ? -38.696 2.165 62.985 1.00 73.31 270 GLY A C 1
ATOM 2031 O O . GLY A 1 270 ? -38.935 3.032 62.145 1.00 73.31 270 GLY A O 1
ATOM 2032 N N . PRO A 1 271 ? -37.495 2.075 63.590 1.00 83.31 271 PRO A N 1
ATOM 2033 C CA . PRO A 1 271 ? -36.393 2.985 63.288 1.00 83.31 271 PRO A CA 1
ATOM 2034 C C . PRO A 1 271 ? -35.917 2.824 61.837 1.00 83.31 271 PRO A C 1
ATOM 2036 O O . PRO A 1 271 ? -35.888 1.716 61.297 1.00 83.31 271 PRO A O 1
ATOM 2039 N N . SER A 1 272 ? -35.529 3.934 61.207 1.00 85.12 272 SER A N 1
ATOM 2040 C CA . SER A 1 272 ? -34.909 3.924 59.878 1.00 85.12 272 SER A CA 1
ATOM 2041 C C . SER A 1 272 ? -33.595 3.149 59.901 1.00 85.12 272 SER A C 1
ATOM 2043 O O . SER A 1 272 ? -32.783 3.323 60.810 1.00 85.12 272 SER A O 1
ATOM 2045 N N . VAL A 1 273 ? -33.360 2.330 58.876 1.00 85.69 273 VAL A N 1
ATOM 2046 C CA . VAL A 1 273 ? -32.099 1.598 58.706 1.00 85.69 273 VAL A CA 1
ATOM 2047 C C . VAL A 1 273 ? -31.289 2.279 57.611 1.00 85.69 273 VAL A C 1
ATOM 2049 O O . VAL A 1 273 ? -31.744 2.366 56.470 1.00 85.69 273 VAL A O 1
ATOM 2052 N N . SER A 1 274 ? -30.090 2.748 57.953 1.00 89.12 274 SER A N 1
ATOM 2053 C CA . SER A 1 274 ? -29.123 3.307 57.005 1.00 89.12 274 SER A CA 1
ATOM 2054 C C . SER A 1 274 ? -27.923 2.381 56.876 1.00 89.12 274 SER A C 1
ATOM 2056 O O . SER A 1 274 ? -27.400 1.880 57.872 1.00 89.12 274 SER A O 1
ATOM 2058 N N . THR A 1 275 ? -27.465 2.151 55.650 1.00 91.81 275 THR A N 1
ATOM 2059 C CA . THR A 1 275 ? -26.268 1.356 55.394 1.00 91.81 275 THR A CA 1
ATOM 2060 C C . THR A 1 275 ? -25.516 1.802 54.147 1.00 91.81 275 THR A C 1
ATOM 2062 O O . THR A 1 275 ? -26.025 2.604 53.369 1.00 91.81 275 THR A O 1
ATOM 2065 N N . VAL A 1 276 ? -24.305 1.279 53.954 1.00 92.94 276 VAL A N 1
ATOM 2066 C CA . VAL A 1 276 ? -23.486 1.510 52.762 1.00 92.94 276 VAL A CA 1
ATOM 2067 C C . VAL A 1 276 ? -23.296 0.187 52.037 1.00 92.94 276 VAL A C 1
ATOM 2069 O O . VAL A 1 276 ? -22.740 -0.756 52.599 1.00 92.94 276 VAL A O 1
ATOM 2072 N N . TYR A 1 277 ? -23.743 0.135 50.788 1.00 91.62 277 TYR A N 1
ATOM 2073 C CA . TYR A 1 277 ? -23.440 -0.962 49.880 1.00 91.62 277 TYR A CA 1
ATOM 2074 C C . TYR A 1 277 ? -22.086 -0.735 49.233 1.00 91.62 277 TYR A C 1
ATOM 2076 O O . TYR A 1 277 ? -21.792 0.380 48.801 1.00 91.62 277 TYR A O 1
ATOM 2084 N N . ARG A 1 278 ? -21.283 -1.794 49.139 1.00 91.62 278 ARG A N 1
ATOM 2085 C CA . ARG A 1 278 ? -20.016 -1.806 48.405 1.00 91.62 278 ARG A CA 1
ATOM 2086 C C . ARG A 1 278 ? -20.144 -2.754 47.227 1.00 91.62 278 ARG A C 1
ATOM 2088 O O . ARG A 1 278 ? -20.299 -3.958 47.425 1.00 91.62 278 ARG A O 1
ATOM 2095 N N . GLY A 1 279 ? -20.116 -2.194 46.024 1.00 89.44 279 GLY A N 1
ATOM 2096 C CA . GLY A 1 279 ? -20.104 -2.954 44.783 1.00 89.44 279 GLY A CA 1
ATOM 2097 C C . GLY A 1 279 ? -18.725 -3.519 44.464 1.00 89.44 279 GLY A C 1
ATOM 2098 O O . GLY A 1 279 ? -17.707 -2.922 44.811 1.00 89.44 279 GLY A O 1
ATOM 2099 N N . ARG A 1 280 ? -18.696 -4.648 43.765 1.00 91.88 280 ARG A N 1
ATOM 2100 C CA . ARG A 1 280 ? -17.502 -5.241 43.169 1.00 91.88 280 ARG A CA 1
ATOM 2101 C C . ARG A 1 280 ? -17.878 -5.905 41.851 1.00 91.88 280 ARG A C 1
ATOM 2103 O O . ARG A 1 280 ? -18.852 -6.646 41.792 1.00 91.88 280 ARG A O 1
ATOM 2110 N N . ILE A 1 281 ? -17.082 -5.680 40.811 1.00 92.50 281 ILE A N 1
ATOM 2111 C CA . ILE A 1 281 ? -17.191 -6.432 39.556 1.00 92.50 281 ILE A CA 1
ATOM 2112 C C . ILE A 1 281 ? -16.442 -7.759 39.714 1.00 92.50 281 ILE A C 1
ATOM 2114 O O . ILE A 1 281 ? -15.276 -7.780 40.114 1.00 92.50 281 ILE A O 1
ATOM 2118 N N . THR A 1 282 ? -17.114 -8.867 39.414 1.00 92.38 282 THR A N 1
ATOM 2119 C CA . THR A 1 282 ? -16.581 -10.232 39.543 1.00 92.38 282 THR A CA 1
ATOM 2120 C C . THR A 1 282 ? -16.140 -10.816 38.209 1.00 92.38 282 THR A C 1
ATOM 2122 O O . THR A 1 282 ? -15.205 -11.613 38.175 1.00 92.38 282 THR A O 1
ATOM 2125 N N . SER A 1 283 ? -16.762 -10.398 37.107 1.00 92.94 283 SER A N 1
ATOM 2126 C CA . SER A 1 283 ? -16.348 -10.776 35.756 1.00 92.94 283 SER A CA 1
ATOM 2127 C C . SER A 1 283 ? -16.633 -9.652 34.767 1.00 92.94 283 SER A C 1
ATOM 2129 O O . SER A 1 283 ? -17.571 -8.875 34.953 1.00 92.94 283 SER A O 1
ATOM 2131 N N . SER A 1 284 ? -15.819 -9.562 33.719 1.00 92.88 284 SER A N 1
ATOM 2132 C CA . SER A 1 284 ? -16.051 -8.652 32.603 1.00 92.88 284 SER A CA 1
ATOM 2133 C C . SER A 1 284 ? -15.478 -9.213 31.307 1.00 92.88 284 SER A C 1
ATOM 2135 O O . SER A 1 284 ? -14.502 -9.963 31.335 1.00 92.88 284 SER A O 1
ATOM 2137 N N . SER A 1 285 ? -16.087 -8.845 30.185 1.00 93.81 285 SER A N 1
ATOM 2138 C CA . SER A 1 285 ? -15.643 -9.185 28.838 1.00 93.81 285 SER A CA 1
ATOM 2139 C C . SER A 1 285 ? -15.921 -8.038 27.869 1.00 93.81 285 SER A C 1
ATOM 2141 O O . SER A 1 285 ? -16.794 -7.202 28.110 1.00 93.81 285 SER A O 1
ATOM 2143 N N . ALA A 1 286 ? -15.181 -8.017 26.764 1.00 93.62 286 ALA A N 1
ATOM 2144 C CA . ALA A 1 286 ? -15.419 -7.136 25.631 1.00 93.62 286 ALA A CA 1
ATOM 2145 C C . ALA A 1 286 ? -15.573 -7.975 24.356 1.00 93.62 286 ALA A C 1
ATOM 2147 O O . ALA A 1 286 ? -14.869 -8.966 24.165 1.00 93.62 286 ALA A O 1
ATOM 2148 N N . GLU A 1 287 ? -16.511 -7.587 23.500 1.00 95.31 287 GLU A N 1
ATOM 2149 C CA . GLU A 1 287 ? -16.804 -8.241 22.227 1.00 95.31 287 GLU A CA 1
ATOM 2150 C C . GLU A 1 287 ? -16.801 -7.199 21.106 1.00 95.31 287 GLU A C 1
ATOM 2152 O O . GLU A 1 287 ? -17.403 -6.135 21.240 1.00 95.31 287 GLU A O 1
ATOM 2157 N N . TRP A 1 288 ? -16.134 -7.506 19.996 1.00 96.25 288 TRP A N 1
ATOM 2158 C CA . TRP A 1 288 ? -16.157 -6.676 18.796 1.00 96.25 288 TRP A CA 1
ATOM 2159 C C . TRP A 1 288 ? -17.317 -7.069 17.885 1.00 96.25 288 TRP A C 1
ATOM 2161 O O . TRP A 1 288 ? -17.421 -8.216 17.454 1.00 96.25 288 TRP A O 1
ATOM 2171 N N . ILE A 1 289 ? -18.169 -6.100 17.566 1.00 97.31 289 ILE A N 1
ATOM 2172 C CA . ILE A 1 289 ? -19.340 -6.270 16.711 1.00 97.31 289 ILE A CA 1
ATOM 2173 C C . ILE A 1 289 ? -19.190 -5.308 15.524 1.00 97.31 289 ILE A C 1
ATOM 2175 O O . ILE A 1 289 ? -19.453 -4.109 15.673 1.00 97.31 289 ILE A O 1
ATOM 2179 N N . PRO A 1 290 ? -18.738 -5.789 14.355 1.00 96.75 290 PRO A N 1
ATOM 2180 C CA . PRO A 1 290 ? -18.592 -4.949 13.173 1.00 96.75 290 PRO A CA 1
ATOM 2181 C C . PRO A 1 290 ? -19.958 -4.544 12.601 1.00 96.75 290 PRO A C 1
ATOM 2183 O O . PRO A 1 290 ? -20.932 -5.293 12.694 1.00 96.75 290 PRO A O 1
ATOM 2186 N N . ALA A 1 291 ? -20.009 -3.376 11.966 1.00 93.50 291 ALA A N 1
ATOM 2187 C CA . ALA A 1 291 ? -21.118 -2.906 11.142 1.00 93.50 291 ALA A CA 1
ATOM 2188 C C . ALA A 1 291 ? -20.573 -2.257 9.853 1.00 93.50 291 ALA A C 1
ATOM 2190 O O . ALA A 1 291 ? -19.365 -2.108 9.683 1.00 93.50 291 ALA A O 1
ATOM 2191 N N . ASP A 1 292 ? -21.453 -1.862 8.932 1.00 84.50 292 ASP A N 1
ATOM 2192 C CA . ASP A 1 292 ? -21.028 -1.408 7.597 1.00 84.50 292 ASP A CA 1
ATOM 2193 C C . ASP A 1 292 ? -20.157 -0.138 7.628 1.00 84.50 292 ASP A C 1
ATOM 2195 O O . ASP A 1 292 ? -19.190 -0.026 6.876 1.00 84.50 292 ASP A O 1
ATOM 2199 N N . SER A 1 293 ? -20.479 0.819 8.505 1.00 88.75 293 SER A N 1
ATOM 2200 C CA . SER A 1 293 ? -19.808 2.130 8.591 1.00 88.75 293 SER A CA 1
ATOM 2201 C C . SER A 1 293 ? -19.249 2.462 9.978 1.00 88.75 293 SER A C 1
ATOM 2203 O O . SER A 1 293 ? -18.752 3.565 10.198 1.00 88.75 293 SER A O 1
ATOM 2205 N N . SER A 1 294 ? -19.373 1.546 10.931 1.00 95.06 294 SER A N 1
ATOM 2206 C CA . SER A 1 294 ? -18.893 1.694 12.305 1.00 95.06 294 SER A CA 1
ATOM 2207 C C . SER A 1 294 ? -18.632 0.320 12.912 1.00 95.06 294 SER A C 1
ATOM 2209 O O . SER A 1 294 ? -18.919 -0.712 12.308 1.00 95.06 294 SER A O 1
ATOM 2211 N N . ALA A 1 295 ? -18.117 0.288 14.132 1.00 97.00 295 ALA A N 1
ATOM 2212 C CA . ALA A 1 295 ? -18.115 -0.924 14.938 1.00 97.00 295 ALA A CA 1
ATOM 2213 C C . ALA A 1 295 ? -18.569 -0.629 16.356 1.00 97.00 295 ALA A C 1
ATOM 2215 O O . ALA A 1 295 ? -18.477 0.498 16.834 1.00 97.00 295 ALA A O 1
ATOM 2216 N N . THR A 1 296 ? -19.046 -1.660 17.037 1.00 96.50 296 THR A N 1
ATOM 2217 C CA . THR A 1 296 ? -19.383 -1.598 18.452 1.00 96.50 296 THR A CA 1
ATOM 2218 C C . THR A 1 296 ? -18.444 -2.502 19.234 1.00 96.50 296 THR A C 1
ATOM 2220 O O . THR A 1 296 ? -18.380 -3.700 18.977 1.00 96.50 296 THR A O 1
ATOM 2223 N N . VAL A 1 297 ? -17.758 -1.951 20.229 1.00 95.38 297 VAL A N 1
ATOM 2224 C CA . VAL A 1 297 ? -17.166 -2.738 21.309 1.00 95.38 297 VAL A CA 1
ATOM 2225 C C . VAL A 1 297 ? -18.224 -2.884 22.393 1.00 95.38 297 VAL A C 1
ATOM 2227 O O . VAL A 1 297 ? -18.562 -1.919 23.081 1.00 95.38 297 VAL A O 1
ATOM 2230 N N . ARG A 1 298 ? -18.771 -4.086 22.542 1.00 95.50 298 ARG A N 1
ATOM 2231 C CA . ARG A 1 298 ? -19.745 -4.406 23.581 1.00 95.50 298 ARG A CA 1
ATOM 2232 C C . ARG A 1 298 ? -19.034 -4.910 24.822 1.00 95.50 298 ARG A C 1
ATOM 2234 O O . ARG A 1 298 ? -18.497 -6.013 24.840 1.00 95.50 298 ARG A O 1
ATOM 2241 N N . VAL A 1 299 ? -19.089 -4.117 25.879 1.00 92.94 299 VAL A N 1
ATOM 2242 C CA . VAL A 1 299 ? -18.601 -4.473 27.205 1.00 92.94 299 VAL A CA 1
ATOM 2243 C C . VAL A 1 299 ? -19.728 -5.119 28.001 1.00 92.94 299 VAL A C 1
ATOM 2245 O O . VAL A 1 299 ? -20.822 -4.564 28.119 1.00 92.94 299 VAL A O 1
ATOM 2248 N N . ARG A 1 300 ? -19.457 -6.288 28.577 1.00 94.69 300 ARG A N 1
ATOM 2249 C CA . ARG A 1 300 ? -20.330 -6.944 29.553 1.00 94.69 300 ARG A CA 1
ATOM 2250 C C . ARG A 1 300 ? -19.602 -7.064 30.877 1.00 94.69 300 ARG A C 1
ATOM 2252 O O . ARG A 1 300 ? -18.432 -7.432 30.902 1.00 94.69 300 ARG A O 1
ATOM 2259 N N . ALA A 1 301 ? -20.284 -6.776 31.976 1.00 93.62 301 ALA A N 1
ATOM 2260 C CA . ALA A 1 301 ? -19.738 -6.995 33.307 1.00 93.62 301 ALA A CA 1
ATOM 2261 C C . ALA A 1 301 ? -20.816 -7.486 34.267 1.00 93.62 301 ALA A C 1
ATOM 2263 O O . ALA A 1 301 ? -21.972 -7.086 34.172 1.00 93.62 301 ALA A O 1
ATOM 2264 N N . HIS A 1 302 ? -20.413 -8.336 35.201 1.00 95.19 302 HIS A N 1
ATOM 2265 C CA . HIS A 1 302 ? -21.254 -8.831 36.281 1.00 95.19 302 HIS A CA 1
ATOM 2266 C C . HIS A 1 302 ? -20.606 -8.480 37.616 1.00 95.19 302 HIS A C 1
ATOM 2268 O O . HIS A 1 302 ? -19.379 -8.552 37.753 1.00 95.19 302 HIS A O 1
ATOM 2274 N N . GLY A 1 303 ? -21.417 -8.111 38.601 1.00 94.38 303 GLY A N 1
ATOM 2275 C CA . GLY A 1 303 ? -20.939 -7.755 39.925 1.00 94.38 303 GLY A CA 1
ATOM 2276 C C . GLY A 1 303 ? -21.965 -7.961 41.030 1.00 94.38 303 GLY A C 1
ATOM 2277 O O . GLY A 1 303 ? -23.148 -8.213 40.795 1.00 94.38 303 GLY A O 1
ATOM 2278 N N . ASP A 1 304 ? -21.482 -7.837 42.259 1.00 94.56 304 ASP A N 1
ATOM 2279 C CA . ASP A 1 304 ? -22.275 -7.913 43.478 1.00 94.56 304 ASP A CA 1
ATOM 2280 C C . ASP A 1 304 ? -22.089 -6.659 44.333 1.00 94.56 304 ASP A C 1
ATOM 2282 O O . ASP A 1 304 ? -21.028 -6.041 44.342 1.00 94.56 304 ASP A O 1
ATOM 2286 N N . ALA A 1 305 ? -23.145 -6.257 45.033 1.00 93.38 305 ALA A N 1
ATOM 2287 C CA . ALA A 1 305 ? -23.168 -5.146 45.966 1.00 93.38 305 ALA A CA 1
ATOM 2288 C C . ALA A 1 305 ? -23.639 -5.656 47.326 1.00 93.38 305 ALA A C 1
ATOM 2290 O O . ALA A 1 305 ? -24.791 -6.068 47.482 1.00 93.38 305 ALA A O 1
ATOM 2291 N N . ARG A 1 306 ? -22.738 -5.605 48.311 1.00 93.00 306 ARG A N 1
ATOM 2292 C CA . ARG A 1 306 ? -22.979 -6.151 49.651 1.00 93.00 306 ARG A CA 1
ATOM 2293 C C . ARG A 1 306 ? -22.994 -5.088 50.724 1.00 93.00 306 ARG A C 1
ATOM 2295 O O . ARG A 1 306 ? -22.342 -4.047 50.593 1.00 93.00 306 ARG A O 1
ATOM 2302 N N . THR A 1 307 ? -23.691 -5.389 51.810 1.00 91.38 307 THR A N 1
ATOM 2303 C CA . THR A 1 307 ? -23.735 -4.565 53.016 1.00 91.38 307 THR A CA 1
ATOM 2304 C C . THR A 1 307 ? -23.502 -5.403 54.278 1.00 91.38 307 THR A C 1
ATOM 2306 O O . THR A 1 307 ? -23.755 -6.600 54.300 1.00 91.38 307 THR A O 1
ATOM 2309 N N . ASN A 1 308 ? -23.039 -4.765 55.357 1.00 88.50 308 ASN A N 1
ATOM 2310 C CA . ASN A 1 308 ? -22.968 -5.375 56.692 1.00 88.50 308 ASN A CA 1
ATOM 2311 C C . ASN A 1 308 ? -24.295 -5.241 57.476 1.00 88.50 308 ASN A C 1
ATOM 2313 O O . ASN A 1 308 ? -24.327 -5.474 58.682 1.00 88.50 308 ASN A O 1
ATOM 2317 N N . SER A 1 309 ? -25.367 -4.772 56.830 1.00 87.00 309 SER A N 1
ATOM 2318 C CA . SER A 1 309 ? -26.694 -4.582 57.429 1.00 87.00 309 SER A CA 1
ATOM 2319 C C . SER A 1 309 ? -27.600 -5.805 57.234 1.00 87.00 309 SER A C 1
ATOM 2321 O O . SER A 1 309 ? -27.280 -6.715 56.483 1.00 87.00 309 SER A O 1
ATOM 2323 N N . ILE A 1 310 ? -28.775 -5.790 57.870 1.00 81.50 310 ILE A N 1
ATOM 2324 C CA . ILE A 1 310 ? -29.863 -6.763 57.651 1.00 81.50 310 ILE A CA 1
ATOM 2325 C C . ILE A 1 310 ? -30.556 -6.606 56.285 1.00 81.50 310 ILE A C 1
ATOM 2327 O O . ILE A 1 310 ? -31.474 -7.357 55.959 1.00 81.50 310 ILE A O 1
ATOM 2331 N N . LEU A 1 311 ? -30.188 -5.572 55.527 1.00 83.12 311 LEU A N 1
ATOM 2332 C CA . LEU A 1 311 ? -30.754 -5.280 54.217 1.00 83.12 311 LEU A CA 1
ATOM 2333 C C . LEU A 1 311 ? -30.207 -6.245 53.159 1.00 83.12 311 LEU A C 1
ATOM 2335 O O . LEU A 1 311 ? -29.102 -6.760 53.279 1.00 83.12 311 LEU A O 1
ATOM 2339 N N . ALA A 1 312 ? -31.006 -6.485 52.121 1.00 84.38 312 ALA A N 1
ATOM 2340 C CA . ALA A 1 312 ? -30.714 -7.461 51.076 1.00 84.38 312 ALA A CA 1
ATOM 2341 C C . ALA A 1 312 ? -29.443 -7.138 50.281 1.00 84.38 312 ALA A C 1
ATOM 2343 O O . ALA A 1 312 ? -29.291 -6.004 49.832 1.00 84.38 312 ALA A O 1
ATOM 2344 N N . ASP A 1 313 ? -28.605 -8.134 50.003 1.00 90.75 313 ASP A N 1
ATOM 2345 C CA . ASP A 1 313 ? -27.564 -8.014 48.978 1.00 90.75 313 ASP A CA 1
ATOM 2346 C C . ASP A 1 313 ? -28.190 -7.836 47.584 1.00 90.75 313 ASP A C 1
ATOM 2348 O O . ASP A 1 313 ? -29.336 -8.229 47.328 1.00 90.75 313 ASP A O 1
ATOM 2352 N N . ALA A 1 314 ? -27.431 -7.231 46.672 1.00 92.94 314 ALA A N 1
ATOM 2353 C CA . ALA A 1 314 ? -27.842 -7.040 45.288 1.00 92.94 314 ALA A CA 1
ATOM 2354 C C . ALA A 1 314 ? -26.778 -7.564 44.323 1.00 92.94 314 ALA A C 1
ATOM 2356 O O . ALA A 1 314 ? -25.582 -7.468 44.585 1.00 92.94 314 ALA A O 1
ATOM 2357 N N . THR A 1 315 ? -27.209 -8.072 43.176 1.00 95.50 315 THR A N 1
ATOM 2358 C CA . THR A 1 315 ? -26.340 -8.341 42.027 1.00 95.50 315 THR A CA 1
ATOM 2359 C C . THR A 1 315 ? -26.691 -7.394 40.896 1.00 95.50 315 THR A C 1
ATOM 2361 O O . THR A 1 315 ? -27.812 -6.878 40.820 1.00 95.50 315 THR A O 1
ATOM 2364 N N . PHE A 1 316 ? -25.725 -7.123 40.027 1.00 95.00 316 PHE A N 1
ATOM 2365 C CA . PHE A 1 316 ? -25.943 -6.271 38.872 1.00 95.00 316 PHE A CA 1
ATOM 2366 C C . PHE A 1 316 ? -25.202 -6.782 37.642 1.00 95.00 316 PHE A C 1
ATOM 2368 O O . PHE A 1 316 ? -24.076 -7.270 37.730 1.00 95.00 316 PHE A O 1
ATOM 2375 N N . ASP A 1 317 ? -25.842 -6.609 36.493 1.00 95.94 317 ASP A N 1
ATOM 2376 C CA . ASP A 1 317 ? -25.271 -6.856 35.177 1.00 95.94 317 ASP A CA 1
ATOM 2377 C C . ASP A 1 317 ? -25.211 -5.542 34.406 1.00 95.94 317 ASP A C 1
ATOM 2379 O O . ASP A 1 317 ? -26.123 -4.711 34.463 1.00 95.94 317 ASP A O 1
ATOM 2383 N N . ILE A 1 318 ? -24.110 -5.360 33.692 1.00 94.19 318 ILE A N 1
ATOM 2384 C CA . ILE A 1 318 ? -23.821 -4.196 32.872 1.00 94.19 318 ILE A CA 1
ATOM 2385 C C . ILE A 1 318 ? -23.658 -4.675 31.439 1.00 94.19 318 ILE A C 1
ATOM 2387 O O . ILE A 1 318 ? -22.869 -5.580 31.166 1.00 94.19 318 ILE A O 1
ATOM 2391 N N . VAL A 1 319 ? -24.360 -4.017 30.524 1.00 95.56 319 VAL A N 1
ATOM 2392 C CA . VAL A 1 319 ? -24.084 -4.074 29.090 1.00 95.56 319 VAL A CA 1
ATOM 2393 C C . VAL A 1 319 ? -23.835 -2.650 28.629 1.00 95.56 319 VAL A C 1
ATOM 2395 O O . VAL A 1 319 ? -24.692 -1.792 28.809 1.00 95.56 319 VAL A O 1
ATOM 2398 N N . GLN A 1 320 ? -22.667 -2.389 28.059 1.00 94.19 320 GLN A N 1
ATOM 2399 C CA . GLN A 1 320 ? -22.298 -1.070 27.573 1.00 94.19 320 GLN A CA 1
ATOM 2400 C C . GLN A 1 320 ? -21.661 -1.174 26.199 1.00 94.19 320 GLN A C 1
ATOM 2402 O O . GLN A 1 320 ? -20.633 -1.820 26.028 1.00 94.19 320 GLN A O 1
ATOM 2407 N N . ASP A 1 321 ? -22.243 -0.473 25.241 1.00 95.19 321 ASP A N 1
ATOM 2408 C CA . ASP A 1 321 ? -21.718 -0.385 23.891 1.00 95.19 321 ASP A CA 1
ATOM 2409 C C . ASP A 1 321 ? -20.819 0.855 23.767 1.00 95.19 321 ASP A C 1
ATOM 2411 O O . ASP A 1 321 ? -21.177 1.946 24.218 1.00 95.19 321 ASP A O 1
ATOM 2415 N N . ILE A 1 322 ? -19.650 0.699 23.154 1.00 94.06 322 ILE A N 1
ATOM 2416 C CA . ILE A 1 322 ? -18.748 1.785 22.751 1.00 94.06 322 ILE A CA 1
ATOM 2417 C C . ILE A 1 322 ? -18.697 1.766 21.228 1.00 94.06 322 ILE A C 1
ATOM 2419 O O . ILE A 1 322 ? -18.375 0.742 20.632 1.00 94.06 322 ILE A O 1
ATOM 2423 N N . GLN A 1 323 ? -19.053 2.874 20.591 1.00 95.69 323 GLN A N 1
ATOM 2424 C CA . GLN A 1 323 ? -19.070 2.995 19.139 1.00 95.69 323 GLN A CA 1
ATOM 2425 C C . GLN A 1 323 ? -17.710 3.477 18.635 1.00 95.69 323 GLN A C 1
ATOM 2427 O O . GLN A 1 323 ? -17.153 4.433 19.171 1.00 95.69 323 GLN A O 1
ATOM 2432 N N . VAL A 1 324 ? -17.202 2.836 17.588 1.00 95.88 324 VAL A N 1
ATOM 2433 C CA . VAL A 1 324 ? -16.009 3.235 16.839 1.00 95.88 324 VAL A CA 1
ATOM 2434 C C . VAL A 1 324 ? -16.454 3.828 15.515 1.00 95.88 324 VAL A C 1
ATOM 2436 O O . VAL A 1 324 ? -17.159 3.175 14.742 1.00 95.88 324 VAL A O 1
ATOM 2439 N N . HIS A 1 325 ? -16.030 5.057 15.250 1.00 96.44 325 HIS A N 1
ATOM 2440 C CA . HIS A 1 325 ? -16.389 5.798 14.051 1.00 96.44 325 HIS A CA 1
ATOM 2441 C C . HIS A 1 325 ? -15.155 6.143 13.222 1.00 96.44 325 HIS A C 1
ATOM 2443 O O . HIS A 1 325 ? -14.038 6.209 13.738 1.00 96.44 325 HIS A O 1
ATOM 2449 N N . PHE A 1 326 ? -15.388 6.393 11.936 1.00 96.88 326 PHE A N 1
ATOM 2450 C CA . PHE A 1 326 ? -14.405 6.942 11.016 1.00 96.88 326 PHE A CA 1
ATOM 2451 C C . PHE A 1 326 ? -15.059 8.014 10.142 1.00 96.88 326 PHE A C 1
ATOM 2453 O O . PHE A 1 326 ? -16.158 7.806 9.627 1.00 96.88 326 PHE A O 1
ATOM 2460 N N . ASP A 1 327 ? -14.365 9.131 9.949 1.00 96.69 327 ASP A N 1
ATOM 2461 C CA . ASP A 1 327 ? -14.735 10.190 9.013 1.00 96.69 327 ASP A CA 1
ATOM 2462 C C . ASP A 1 327 ? -13.592 10.389 8.018 1.00 96.69 327 ASP A C 1
ATOM 2464 O O . ASP A 1 327 ? -12.512 10.846 8.389 1.00 96.69 327 ASP A O 1
ATOM 2468 N N . GLY A 1 328 ? -13.836 10.061 6.747 1.00 95.00 328 GLY A N 1
ATOM 2469 C CA . GLY A 1 328 ? -12.858 10.246 5.674 1.00 95.00 328 GLY A CA 1
ATOM 2470 C C . GLY A 1 328 ? -12.643 11.706 5.271 1.00 95.00 328 GLY A C 1
ATOM 2471 O O . GLY A 1 328 ? -11.621 12.022 4.672 1.00 95.00 328 GLY A O 1
ATOM 2472 N N . GLY A 1 329 ? -13.570 12.612 5.603 1.00 95.81 329 GLY A N 1
ATOM 2473 C CA . GLY A 1 329 ? -13.402 14.046 5.363 1.00 95.81 329 GLY A CA 1
ATOM 2474 C C . GLY A 1 329 ? -12.411 14.688 6.335 1.00 95.81 329 GLY A C 1
ATOM 2475 O O . GLY A 1 329 ? -11.603 15.523 5.931 1.00 95.81 329 GLY A O 1
ATOM 2476 N N . ALA A 1 330 ? -12.455 14.273 7.602 1.00 95.38 330 ALA A N 1
ATOM 2477 C CA . ALA A 1 330 ? -11.509 14.686 8.639 1.00 95.38 330 ALA A CA 1
ATOM 2478 C C . ALA A 1 330 ? -10.291 13.751 8.772 1.00 95.38 330 ALA A C 1
ATOM 2480 O O . ALA A 1 330 ? -9.363 14.067 9.513 1.00 95.38 330 ALA A O 1
ATOM 2481 N N . GLU A 1 331 ? -10.312 12.602 8.089 1.00 95.38 331 GLU A N 1
ATOM 2482 C CA . GLU A 1 331 ? -9.368 11.488 8.253 1.00 95.38 331 GLU A CA 1
ATOM 2483 C C . GLU A 1 331 ? -9.195 11.055 9.714 1.00 95.38 331 GLU A C 1
ATOM 2485 O O . GLU A 1 331 ? -8.096 10.732 10.159 1.00 95.38 331 GLU A O 1
ATOM 2490 N N . ALA A 1 332 ? -10.287 11.062 10.474 1.00 95.50 332 ALA A N 1
ATOM 2491 C CA . ALA A 1 332 ? -10.261 10.862 11.914 1.00 95.50 332 ALA A CA 1
ATOM 2492 C C . ALA A 1 332 ? -11.019 9.596 12.314 1.00 95.50 332 ALA A C 1
ATOM 2494 O O . ALA A 1 332 ? -12.100 9.306 11.797 1.00 95.50 332 ALA A O 1
ATOM 2495 N N . MET A 1 333 ? -10.464 8.871 13.284 1.00 95.06 333 MET A N 1
ATOM 2496 C CA . MET A 1 333 ? -11.176 7.842 14.037 1.00 95.06 333 MET A CA 1
ATOM 2497 C C . MET A 1 333 ? -11.468 8.356 15.435 1.00 95.06 333 MET A C 1
ATOM 2499 O O . MET A 1 333 ? -10.618 8.998 16.046 1.00 95.06 333 MET A O 1
ATOM 2503 N N . TRP A 1 334 ? -12.643 8.045 15.966 1.00 95.00 334 TRP A N 1
ATOM 2504 C CA . TRP A 1 334 ? -12.967 8.377 17.349 1.00 95.00 334 TRP A CA 1
ATOM 2505 C C . TRP A 1 334 ? -13.897 7.348 17.966 1.00 95.00 334 TRP A C 1
ATOM 2507 O O . TRP A 1 334 ? -14.568 6.571 17.276 1.00 95.00 334 TRP A O 1
ATOM 2517 N N . LEU A 1 335 ? -13.934 7.377 19.292 1.00 94.31 335 LEU A N 1
ATOM 2518 C CA . LEU A 1 335 ? -14.842 6.580 20.095 1.00 94.31 335 LEU A CA 1
ATOM 2519 C C . LEU A 1 335 ? -15.965 7.454 20.629 1.00 94.31 335 LEU A C 1
ATOM 2521 O O . LEU A 1 335 ? -15.757 8.614 20.987 1.00 94.31 335 LEU A O 1
ATOM 2525 N N . SER A 1 336 ? -17.160 6.889 20.711 1.00 94.75 336 SER A N 1
ATOM 2526 C CA . SER A 1 336 ? -18.267 7.518 21.415 1.00 94.75 336 SER A CA 1
ATOM 2527 C C . SER A 1 336 ? -19.011 6.504 22.270 1.00 94.75 336 SER A C 1
ATOM 2529 O O . SER A 1 336 ? -19.028 5.300 22.000 1.00 94.75 336 SER A O 1
ATOM 2531 N N . ARG A 1 337 ? -19.637 6.991 23.338 1.00 94.19 337 ARG A N 1
ATOM 2532 C CA . ARG A 1 337 ? -20.484 6.154 24.179 1.00 94.19 337 ARG A CA 1
ATOM 2533 C C . ARG A 1 337 ? -21.751 5.768 23.411 1.00 94.19 337 ARG A C 1
ATOM 2535 O O . ARG A 1 337 ? -22.519 6.634 23.000 1.00 94.19 337 ARG A O 1
ATOM 2542 N N . GLY A 1 338 ? -21.984 4.468 23.272 1.00 93.69 338 GLY A N 1
ATOM 2543 C CA . GLY A 1 338 ? -23.227 3.902 22.758 1.00 93.69 338 GLY A CA 1
ATOM 2544 C C . G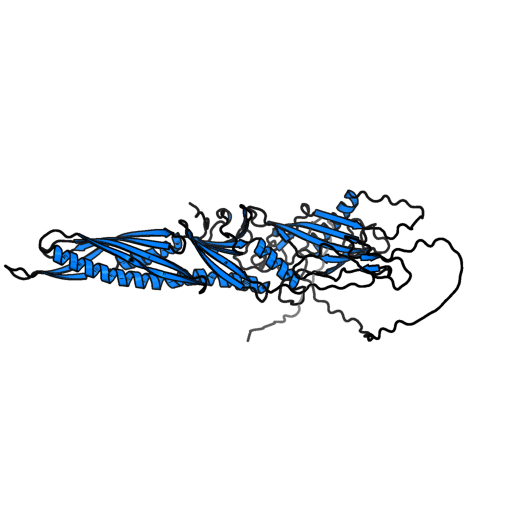LY A 1 338 ? -24.269 3.661 23.855 1.00 93.69 338 GLY A C 1
ATOM 2545 O O . GLY A 1 338 ? -24.201 4.211 24.957 1.00 93.69 338 GLY A O 1
ATOM 2546 N N . SER A 1 339 ? -25.251 2.809 23.560 1.00 93.38 339 SER A N 1
ATOM 2547 C CA . SER A 1 339 ? -26.270 2.403 24.530 1.00 93.38 339 SER A CA 1
ATOM 2548 C C . SER A 1 339 ? -25.666 1.637 25.706 1.00 93.38 339 SER A C 1
ATOM 2550 O O . SER A 1 339 ? -24.835 0.750 25.525 1.00 93.38 339 SER A O 1
ATOM 2552 N N . GLY A 1 340 ? -26.124 1.963 26.913 1.00 93.44 340 GLY A N 1
ATOM 2553 C CA . GLY A 1 340 ? -25.778 1.261 28.143 1.00 93.44 340 GLY A CA 1
ATOM 2554 C C . GLY A 1 340 ? -27.033 0.791 28.868 1.00 93.44 340 GLY A C 1
ATOM 2555 O O . GLY A 1 340 ? -28.066 1.460 28.844 1.00 93.44 340 GLY A O 1
ATOM 2556 N N . THR A 1 341 ? -26.970 -0.368 29.508 1.00 95.62 341 THR A N 1
ATOM 2557 C CA . THR A 1 341 ? -28.045 -0.900 30.344 1.00 95.62 341 THR A CA 1
ATOM 2558 C C . THR A 1 341 ? -27.443 -1.497 31.605 1.00 95.62 341 THR A C 1
ATOM 2560 O O . THR A 1 341 ? -26.487 -2.270 31.542 1.00 95.62 341 THR A O 1
ATOM 2563 N N . VAL A 1 342 ? -28.013 -1.133 32.751 1.00 95.12 342 VAL A N 1
ATOM 2564 C CA . VAL A 1 342 ? -27.676 -1.714 34.050 1.00 95.12 342 VAL A CA 1
ATOM 2565 C C . VAL A 1 342 ? -28.918 -2.419 34.566 1.00 95.12 342 VAL A C 1
ATOM 2567 O O . VAL A 1 342 ? -29.965 -1.801 34.751 1.00 95.12 342 VAL A O 1
ATOM 2570 N N . THR A 1 343 ? -28.822 -3.718 34.809 1.00 96.50 343 THR A N 1
ATOM 2571 C CA . THR A 1 343 ? -29.904 -4.491 35.420 1.00 96.50 343 THR A CA 1
ATOM 2572 C C . THR A 1 343 ? -29.485 -4.901 36.814 1.00 96.50 343 THR A C 1
ATOM 2574 O O . THR A 1 343 ? -28.476 -5.572 36.985 1.00 96.50 343 THR A O 1
ATOM 2577 N N . VAL A 1 344 ? -30.257 -4.486 37.818 1.00 95.88 344 VAL A N 1
ATOM 2578 C CA . VAL A 1 344 ? -29.992 -4.802 39.225 1.00 95.88 344 VAL A CA 1
ATOM 2579 C C . VAL A 1 344 ? -31.069 -5.737 39.750 1.00 95.88 344 VAL A C 1
ATOM 2581 O O . VAL A 1 344 ? -32.263 -5.457 39.606 1.00 95.88 344 VAL A O 1
ATOM 2584 N N . SER A 1 345 ? -30.634 -6.810 40.399 1.00 95.31 345 SER A N 1
ATOM 2585 C CA . SER A 1 345 ? -31.482 -7.786 41.073 1.00 95.31 345 SER A CA 1
ATOM 2586 C C . SER A 1 345 ? -31.225 -7.720 42.574 1.00 95.31 345 SER A C 1
ATOM 2588 O O . SER A 1 345 ? -30.095 -7.862 43.028 1.00 95.31 345 SER A O 1
ATOM 2590 N N . ALA A 1 346 ? -32.280 -7.488 43.351 1.00 91.94 346 ALA A N 1
ATOM 2591 C CA . ALA A 1 346 ? -32.240 -7.489 44.809 1.00 91.94 346 ALA A CA 1
ATOM 2592 C C . ALA A 1 346 ? -33.511 -8.164 45.330 1.00 91.94 346 ALA A C 1
ATOM 2594 O O . ALA A 1 346 ? -34.591 -7.974 44.765 1.00 91.94 346 ALA A O 1
ATOM 2595 N N . SER A 1 347 ? -33.399 -8.931 46.412 1.00 87.69 347 SER A N 1
ATOM 2596 C CA . SER A 1 347 ? -34.523 -9.662 47.008 1.00 87.69 347 SER A CA 1
ATOM 2597 C C . SER A 1 347 ? -34.543 -9.494 48.520 1.00 87.69 347 SER A C 1
ATOM 2599 O O . SER A 1 347 ? -33.528 -9.728 49.162 1.00 87.69 347 SER A O 1
ATOM 2601 N N . GLY A 1 348 ? -35.692 -9.146 49.103 1.00 86.12 348 GLY A N 1
ATOM 2602 C CA . GLY A 1 348 ? -35.848 -8.987 50.553 1.00 86.12 348 GLY A CA 1
ATOM 2603 C C . GLY A 1 348 ? -36.454 -7.644 50.958 1.00 86.12 348 GLY A C 1
ATOM 2604 O O . GLY A 1 348 ? -37.090 -6.952 50.154 1.00 86.12 348 GLY A O 1
ATOM 2605 N N . LEU A 1 349 ? -36.291 -7.274 52.229 1.00 80.94 349 LEU A N 1
ATOM 2606 C CA . LEU A 1 349 ? -36.864 -6.044 52.775 1.00 80.94 349 LEU A CA 1
ATOM 2607 C C . LEU A 1 349 ? -36.174 -4.813 52.168 1.00 80.94 349 LEU A C 1
ATOM 2609 O O . LEU A 1 349 ? -34.950 -4.717 52.149 1.00 80.94 349 LEU A O 1
ATOM 2613 N N . GLY A 1 350 ? -36.974 -3.884 51.636 1.00 82.31 350 GLY A N 1
ATOM 2614 C CA . GLY A 1 350 ? -36.468 -2.674 50.982 1.00 82.31 350 GLY A CA 1
ATOM 2615 C C . GLY A 1 350 ? -35.780 -2.898 49.631 1.00 82.31 350 GLY A C 1
ATOM 2616 O O . GLY A 1 350 ? -35.113 -1.988 49.141 1.00 82.31 350 GLY A O 1
ATOM 2617 N N . HIS A 1 351 ? -35.957 -4.070 49.005 1.00 87.38 351 HIS A N 1
ATOM 2618 C CA . HIS A 1 351 ? -35.307 -4.427 47.738 1.00 87.38 351 HIS A CA 1
ATOM 2619 C C . HIS A 1 351 ? -35.520 -3.398 46.617 1.00 87.38 351 HIS A C 1
ATOM 2621 O O . HIS A 1 351 ? -34.597 -3.159 45.851 1.00 87.38 351 HIS A O 1
ATOM 2627 N N . GLY A 1 352 ? -36.691 -2.755 46.523 1.00 89.38 352 GLY A N 1
ATOM 2628 C CA . GLY A 1 352 ? -36.940 -1.707 45.525 1.00 89.38 352 GLY A CA 1
ATOM 2629 C C . GLY A 1 352 ? -36.034 -0.485 45.716 1.00 89.38 352 GLY A C 1
ATOM 2630 O O . GLY A 1 352 ? -35.435 0.004 44.759 1.00 89.38 352 GLY A O 1
ATOM 2631 N N . THR A 1 353 ? -35.867 -0.037 46.963 1.00 90.06 353 THR A N 1
ATOM 2632 C CA . THR A 1 353 ? -34.973 1.076 47.316 1.00 90.06 353 THR A CA 1
ATOM 2633 C C . THR A 1 353 ? -33.512 0.710 47.065 1.00 90.06 353 THR A C 1
ATOM 2635 O O . THR A 1 353 ? -32.786 1.496 46.460 1.00 90.06 353 THR A O 1
ATOM 2638 N N . VAL A 1 354 ? -33.093 -0.498 47.465 1.00 89.31 354 VAL A N 1
ATOM 2639 C CA . VAL A 1 354 ? -31.733 -1.013 47.224 1.00 89.31 354 VAL A CA 1
ATOM 2640 C C . VAL A 1 354 ? -31.453 -1.115 45.726 1.00 89.31 354 VAL A C 1
ATOM 2642 O O . VAL A 1 354 ? -30.449 -0.585 45.255 1.00 89.31 354 VAL A O 1
ATOM 2645 N N . ARG A 1 355 ? -32.369 -1.721 44.960 1.00 93.38 355 ARG A N 1
ATOM 2646 C CA . ARG A 1 355 ? -32.268 -1.875 43.505 1.00 93.38 355 ARG A CA 1
ATOM 2647 C C . ARG A 1 355 ? -32.064 -0.528 42.820 1.00 93.38 355 ARG A C 1
ATOM 2649 O O . ARG A 1 355 ? -31.144 -0.400 42.020 1.00 93.38 355 ARG A O 1
ATOM 2656 N N . ASN A 1 356 ? -32.880 0.472 43.153 1.00 93.12 356 ASN A N 1
ATOM 2657 C CA . ASN A 1 356 ? -32.789 1.803 42.552 1.00 93.12 356 ASN A CA 1
ATOM 2658 C C . ASN A 1 356 ? -31.496 2.530 42.948 1.00 93.12 356 ASN A C 1
ATOM 2660 O O . ASN A 1 356 ? -30.857 3.151 42.101 1.00 93.12 356 ASN A O 1
ATOM 2664 N N . ALA A 1 357 ? -31.086 2.438 44.216 1.00 90.75 357 ALA A N 1
ATOM 2665 C CA . ALA A 1 357 ? -29.864 3.079 44.693 1.00 90.75 357 ALA A CA 1
ATOM 2666 C C . ALA A 1 357 ? -28.608 2.475 44.046 1.00 90.75 357 ALA A C 1
ATOM 2668 O O . ALA A 1 357 ? -27.769 3.213 43.529 1.00 90.75 357 ALA A O 1
ATOM 2669 N N . VAL A 1 358 ? -28.507 1.141 44.011 1.00 90.88 358 VAL A N 1
ATOM 2670 C CA . VAL A 1 358 ? -27.404 0.429 43.348 1.00 90.88 358 VAL A CA 1
ATOM 2671 C C . VAL A 1 358 ? -27.422 0.705 41.846 1.00 90.88 358 VAL A C 1
ATOM 2673 O O . VAL A 1 358 ? -26.379 1.036 41.291 1.00 90.88 358 VAL A O 1
ATOM 2676 N N . HIS A 1 359 ? -28.591 0.667 41.197 1.00 93.81 359 HIS A N 1
ATOM 2677 C CA . HIS A 1 359 ? -28.724 0.990 39.774 1.00 93.81 359 HIS A CA 1
ATOM 2678 C C . HIS A 1 359 ? -28.170 2.381 39.460 1.00 93.81 359 HIS A C 1
ATOM 2680 O O . HIS A 1 359 ? -27.321 2.520 38.585 1.00 93.81 359 HIS A O 1
ATOM 2686 N N . ASN A 1 360 ? -28.599 3.407 40.197 1.00 92.44 360 ASN A N 1
ATOM 2687 C CA . ASN A 1 360 ? -28.173 4.784 39.947 1.00 92.44 360 ASN A CA 1
ATOM 2688 C C . ASN A 1 360 ? -26.674 4.985 40.229 1.00 92.44 360 ASN A C 1
ATOM 2690 O O . ASN A 1 360 ? -25.994 5.696 39.484 1.00 92.44 360 ASN A O 1
ATOM 2694 N N . ALA A 1 361 ? -26.138 4.339 41.269 1.00 90.25 361 ALA A N 1
ATOM 2695 C CA . ALA A 1 361 ? -24.715 4.401 41.595 1.00 90.25 361 ALA A CA 1
ATOM 2696 C C . ALA A 1 361 ? -23.846 3.717 40.528 1.00 90.25 361 ALA A C 1
ATOM 2698 O O . ALA A 1 361 ? -22.846 4.281 40.086 1.00 90.25 361 ALA A O 1
ATOM 2699 N N . VAL A 1 362 ? -24.249 2.532 40.063 1.00 90.25 362 VAL A N 1
ATOM 2700 C CA . VAL A 1 362 ? -23.542 1.800 39.005 1.00 90.25 362 VAL A CA 1
ATOM 2701 C C . VAL A 1 362 ? -23.658 2.540 37.670 1.00 90.25 362 VAL A C 1
ATOM 2703 O O . VAL A 1 362 ? -22.643 2.753 37.016 1.00 90.25 362 VAL A O 1
ATOM 2706 N N . ALA A 1 363 ? -24.852 3.004 37.288 1.00 91.06 363 ALA A N 1
ATOM 2707 C CA . ALA A 1 363 ? -25.078 3.699 36.019 1.00 91.06 363 ALA A CA 1
ATOM 2708 C C . ALA A 1 363 ? -24.300 5.023 35.910 1.00 91.06 363 ALA A C 1
ATOM 2710 O O . ALA A 1 363 ? -23.694 5.294 34.874 1.00 91.06 363 ALA A O 1
ATOM 2711 N N . SER A 1 364 ? -24.269 5.832 36.976 1.00 88.44 364 SER A N 1
ATOM 2712 C CA . SER A 1 364 ? -23.493 7.086 36.993 1.00 88.44 364 SER A CA 1
ATOM 2713 C C . SER A 1 364 ? -21.989 6.833 36.890 1.00 88.44 364 SER A C 1
ATOM 2715 O O . SER A 1 364 ? -21.279 7.545 36.180 1.00 88.44 364 SER A O 1
ATOM 2717 N N . THR A 1 365 ? -21.510 5.782 37.548 1.00 86.19 365 THR A N 1
ATOM 2718 C CA . THR A 1 365 ? -20.095 5.424 37.526 1.00 86.19 365 THR A CA 1
ATOM 2719 C C . THR A 1 365 ? -19.666 4.821 36.188 1.00 86.19 365 THR A C 1
ATOM 2721 O O . THR A 1 365 ? -18.585 5.127 35.690 1.00 86.19 365 THR A O 1
ATOM 2724 N N . LEU A 1 366 ? -20.534 4.013 35.575 1.00 87.31 366 LEU A N 1
ATOM 2725 C CA . LEU A 1 366 ? -20.323 3.442 34.248 1.00 87.31 366 LEU A CA 1
ATOM 2726 C C . LEU A 1 366 ? -20.148 4.536 33.192 1.00 87.31 366 LEU A C 1
ATOM 2728 O O . LEU A 1 366 ? -19.211 4.470 32.406 1.00 87.31 366 LEU A O 1
ATOM 2732 N N . VAL A 1 367 ? -21.008 5.559 33.213 1.00 88.44 367 VAL A N 1
ATOM 2733 C CA . VAL A 1 367 ? -20.919 6.716 32.309 1.00 88.44 367 VAL A CA 1
ATOM 2734 C C . VAL A 1 367 ? -19.532 7.359 32.365 1.00 88.44 367 VAL A C 1
ATOM 2736 O O . VAL A 1 367 ? -18.884 7.495 31.331 1.00 88.44 367 VAL A O 1
ATOM 2739 N N . LEU A 1 368 ? -19.044 7.682 33.565 1.00 86.12 368 LEU A N 1
ATOM 2740 C CA . LEU A 1 368 ? -17.729 8.304 33.739 1.00 86.12 368 LEU A CA 1
ATOM 2741 C C . LEU A 1 368 ? -16.587 7.383 33.297 1.00 86.12 368 LEU A C 1
ATOM 2743 O O . LEU A 1 368 ? -15.634 7.835 32.667 1.00 86.12 368 LEU A O 1
ATOM 2747 N N . ALA A 1 369 ? -16.675 6.091 33.615 1.00 85.50 369 ALA A N 1
ATOM 2748 C CA . ALA A 1 369 ? -15.652 5.124 33.242 1.00 85.50 369 ALA A CA 1
ATOM 2749 C C . ALA A 1 369 ? -15.546 4.950 31.719 1.00 85.50 369 ALA A C 1
ATOM 2751 O O . ALA A 1 369 ? -14.440 4.872 31.192 1.00 85.50 369 ALA A O 1
ATOM 2752 N N . VAL A 1 370 ? -16.678 4.938 31.012 1.00 88.50 370 VAL A N 1
ATOM 2753 C CA . VAL A 1 370 ? -16.728 4.812 29.547 1.00 88.50 370 VAL A CA 1
ATOM 2754 C C . VAL A 1 370 ? -16.254 6.084 28.858 1.00 88.50 370 VAL A C 1
ATOM 2756 O O . VAL A 1 370 ? -15.527 6.007 27.871 1.00 88.50 370 VAL A O 1
ATOM 2759 N N . ASP A 1 371 ? -16.614 7.255 29.377 1.00 89.69 371 ASP A N 1
ATOM 2760 C CA . ASP A 1 371 ? -16.135 8.518 28.814 1.00 89.69 371 ASP A CA 1
ATOM 2761 C C . ASP A 1 371 ? -14.604 8.621 28.973 1.00 89.69 371 ASP A C 1
ATOM 2763 O O . ASP A 1 371 ? -13.895 8.925 28.012 1.00 89.69 371 ASP A O 1
ATOM 2767 N N . ASN A 1 372 ? -14.070 8.247 30.142 1.00 86.19 372 ASN A N 1
ATOM 2768 C CA . ASN A 1 372 ? -12.624 8.171 30.373 1.00 86.19 372 ASN A CA 1
ATOM 2769 C C . ASN A 1 372 ? -11.933 7.138 29.471 1.00 86.19 372 ASN A C 1
ATOM 2771 O O . ASN A 1 372 ? -10.815 7.375 29.021 1.00 86.19 372 ASN A O 1
ATOM 2775 N N . ALA A 1 373 ? -12.594 6.014 29.193 1.00 85.06 373 ALA A N 1
ATOM 2776 C CA . ALA A 1 373 ? -12.112 4.989 28.274 1.00 85.06 373 ALA A CA 1
ATOM 2777 C C . ALA A 1 373 ? -11.985 5.494 26.837 1.00 85.06 373 ALA A C 1
ATOM 2779 O O . ALA A 1 373 ? -10.974 5.266 26.177 1.00 85.06 373 ALA A O 1
ATOM 2780 N N . CYS A 1 374 ? -13.004 6.214 26.359 1.00 90.25 374 CYS A N 1
ATOM 2781 C CA . CYS A 1 374 ? -12.974 6.814 25.030 1.00 90.25 374 CYS A CA 1
ATOM 2782 C C . CYS A 1 374 ? -11.789 7.783 24.913 1.00 90.25 374 CYS A C 1
ATOM 2784 O O . CYS A 1 374 ? -11.052 7.741 23.932 1.00 90.25 374 CYS A O 1
ATOM 2786 N N . VAL A 1 375 ? -11.555 8.595 25.951 1.00 90.88 375 VAL A N 1
ATOM 2787 C CA . VAL A 1 375 ? -10.419 9.527 26.010 1.00 90.88 375 VAL A CA 1
ATOM 2788 C C . VAL A 1 375 ? -9.074 8.798 26.076 1.00 90.88 375 VAL A C 1
ATOM 2790 O O . VAL A 1 375 ? -8.136 9.204 25.395 1.00 90.88 375 VAL A O 1
ATOM 2793 N N . SER A 1 376 ? -8.950 7.731 26.869 1.00 86.00 376 SER A N 1
ATOM 2794 C CA . SER A 1 376 ? -7.677 7.018 27.040 1.00 86.00 376 SER A CA 1
ATOM 2795 C C . SER A 1 376 ? -7.267 6.204 25.812 1.00 86.00 376 SER A C 1
ATOM 2797 O O . SER A 1 376 ? -6.073 6.041 25.570 1.00 86.00 376 SER A O 1
ATOM 2799 N N . MET A 1 377 ? -8.233 5.715 25.031 1.00 86.94 377 MET A N 1
ATOM 2800 C CA . MET A 1 377 ? -7.993 4.962 23.797 1.00 86.94 377 MET A CA 1
ATOM 2801 C C . MET A 1 377 ? -7.781 5.857 22.570 1.00 86.94 377 MET A C 1
ATOM 2803 O O . MET A 1 377 ? -7.189 5.405 21.587 1.00 86.94 377 MET A O 1
ATOM 2807 N N . GLN A 1 378 ? -8.231 7.116 22.610 1.00 91.88 378 GLN A N 1
ATOM 2808 C CA . GLN A 1 378 ? -8.106 8.050 21.488 1.00 91.88 378 GLN A CA 1
ATOM 2809 C C . GLN A 1 378 ? -6.668 8.151 20.930 1.00 91.88 378 GLN A C 1
ATOM 2811 O O . GLN A 1 378 ? -6.517 8.030 19.715 1.00 91.88 378 GLN A O 1
ATOM 2816 N N . PRO A 1 379 ? -5.594 8.236 21.748 1.00 90.88 379 PRO A N 1
ATOM 2817 C CA . PRO A 1 379 ? -4.223 8.287 21.236 1.00 90.88 379 PRO A CA 1
ATOM 2818 C C . PRO A 1 379 ? -3.809 7.063 20.409 1.00 90.88 379 PRO A C 1
ATOM 2820 O O . PRO A 1 379 ? -2.991 7.185 19.498 1.00 90.88 379 PRO A O 1
ATOM 2823 N N . SER A 1 380 ? -4.351 5.877 20.705 1.00 87.31 380 SER A N 1
ATOM 2824 C CA . SER A 1 380 ? -4.081 4.667 19.921 1.00 87.31 380 SER A CA 1
ATOM 2825 C C . SER A 1 380 ? -4.723 4.749 18.537 1.00 87.31 380 SER A C 1
ATOM 2827 O O . SER A 1 380 ? -4.082 4.388 17.552 1.00 87.31 380 SER A O 1
ATOM 2829 N N . LEU A 1 381 ? -5.949 5.278 18.445 1.00 91.12 381 LEU A N 1
ATOM 2830 C CA . LEU A 1 381 ? -6.626 5.520 17.167 1.00 91.12 381 LEU A CA 1
ATOM 2831 C C . LEU A 1 381 ? -5.927 6.619 16.359 1.00 91.12 381 LEU A C 1
ATOM 2833 O O . LEU A 1 381 ? -5.693 6.452 15.162 1.00 91.12 381 LEU A O 1
ATOM 2837 N N . ASP A 1 382 ? -5.507 7.696 17.021 1.00 92.25 382 ASP A N 1
ATOM 2838 C CA . ASP A 1 382 ? -4.740 8.771 16.389 1.00 92.25 382 ASP A CA 1
ATOM 2839 C C . ASP A 1 382 ? -3.409 8.243 15.838 1.00 92.25 382 ASP A C 1
ATOM 2841 O O . ASP A 1 382 ? -3.022 8.568 14.716 1.00 92.25 382 ASP A O 1
ATOM 2845 N N . ALA A 1 383 ? -2.721 7.366 16.579 1.00 87.56 383 ALA A N 1
ATOM 2846 C CA . ALA A 1 383 ? -1.484 6.734 16.127 1.00 87.56 383 ALA A CA 1
ATOM 2847 C C . ALA A 1 383 ? -1.695 5.818 14.907 1.00 87.56 383 ALA A C 1
ATOM 2849 O O . ALA A 1 383 ? -0.822 5.749 14.035 1.00 87.56 383 ALA A O 1
ATOM 2850 N N . MET A 1 384 ? -2.845 5.138 14.811 1.00 88.00 384 MET A N 1
ATOM 2851 C CA . MET A 1 384 ? -3.210 4.350 13.628 1.00 88.00 384 MET A CA 1
ATOM 2852 C C . MET A 1 384 ? -3.337 5.240 12.389 1.00 88.00 384 MET A C 1
ATOM 2854 O O . MET A 1 384 ? -2.766 4.909 11.348 1.00 88.00 384 MET A O 1
ATOM 2858 N N . ILE A 1 385 ? -4.001 6.393 12.505 1.00 91.94 385 ILE A N 1
ATOM 2859 C CA . ILE A 1 385 ? -4.109 7.378 11.418 1.00 91.94 385 ILE A CA 1
ATOM 2860 C C . ILE A 1 385 ? -2.739 7.976 11.080 1.00 91.94 385 ILE A C 1
ATOM 2862 O O . ILE A 1 385 ? -2.321 7.947 9.921 1.00 91.94 385 ILE A O 1
ATOM 2866 N N . ALA A 1 386 ? -2.000 8.445 12.088 1.00 90.25 386 ALA A N 1
ATOM 2867 C CA . ALA A 1 386 ? -0.693 9.087 11.928 1.00 90.25 386 ALA A CA 1
ATOM 2868 C C . ALA A 1 386 ? 0.359 8.161 11.295 1.00 90.25 386 ALA A C 1
ATOM 2870 O O . ALA A 1 386 ? 1.337 8.620 10.704 1.00 90.25 386 ALA A O 1
ATOM 2871 N N . SER A 1 387 ? 0.156 6.840 11.347 1.00 84.19 387 SER A N 1
ATOM 2872 C CA . SER A 1 387 ? 1.023 5.875 10.669 1.00 84.19 387 SER A CA 1
ATOM 2873 C C . SER A 1 387 ? 1.152 6.125 9.155 1.00 84.19 387 SER A C 1
ATOM 2875 O O . SER A 1 387 ? 2.188 5.783 8.564 1.00 84.19 387 SER A O 1
ATOM 2877 N N . LYS A 1 388 ? 0.160 6.789 8.533 1.00 89.81 388 LYS A N 1
ATOM 2878 C CA . LYS A 1 388 ? 0.191 7.181 7.117 1.00 89.81 388 LYS A CA 1
ATOM 2879 C C . LYS A 1 388 ? 1.300 8.182 6.801 1.00 89.81 388 LYS A C 1
ATOM 2881 O O . LYS A 1 388 ? 1.830 8.149 5.691 1.00 89.81 388 LYS A O 1
ATOM 2886 N N . ASP A 1 389 ? 1.710 9.019 7.755 1.00 89.12 389 ASP A N 1
ATOM 2887 C CA . ASP A 1 389 ? 2.707 10.072 7.526 1.00 89.12 389 ASP A CA 1
ATOM 2888 C C . ASP A 1 389 ? 4.030 9.481 7.048 1.00 89.12 389 ASP A C 1
ATOM 2890 O O . ASP A 1 389 ? 4.677 10.006 6.143 1.00 89.12 389 ASP A O 1
ATOM 2894 N N . GLY A 1 390 ? 4.408 8.320 7.590 1.00 84.75 390 GLY A N 1
ATOM 2895 C CA . GLY A 1 390 ? 5.585 7.594 7.133 1.00 84.75 390 GLY A CA 1
ATOM 2896 C C . GLY A 1 390 ? 5.505 7.213 5.653 1.00 84.75 390 GLY A C 1
ATOM 2897 O O . GLY A 1 390 ? 6.508 7.319 4.949 1.00 84.75 390 GLY A O 1
ATOM 2898 N N . LEU A 1 391 ? 4.329 6.798 5.174 1.00 87.19 391 LEU A N 1
ATOM 2899 C CA . LEU A 1 391 ? 4.091 6.486 3.765 1.00 87.19 391 LEU A CA 1
ATOM 2900 C C . LEU A 1 391 ? 4.089 7.759 2.908 1.00 87.19 391 LEU A C 1
ATOM 2902 O O . LEU A 1 391 ? 4.756 7.778 1.875 1.00 87.19 391 LEU A O 1
ATOM 2906 N N . VAL A 1 392 ? 3.424 8.828 3.357 1.00 92.50 392 VAL A N 1
ATOM 2907 C CA . VAL A 1 392 ? 3.419 10.139 2.682 1.00 92.50 392 VAL A CA 1
ATOM 2908 C C . VAL A 1 392 ? 4.846 10.642 2.475 1.00 92.50 392 VAL A C 1
ATOM 2910 O O . VAL A 1 392 ? 5.218 11.002 1.359 1.00 92.50 392 VAL A O 1
ATOM 2913 N N . GLN A 1 393 ? 5.690 10.595 3.510 1.00 90.06 393 GLN A N 1
ATOM 2914 C CA . GLN A 1 393 ? 7.089 11.018 3.402 1.00 90.06 393 GLN A CA 1
ATOM 2915 C C . GLN A 1 393 ? 7.876 10.176 2.390 1.00 90.06 393 GLN A C 1
ATOM 2917 O O . GLN A 1 393 ? 8.658 10.724 1.617 1.00 90.06 393 GLN A O 1
ATOM 2922 N N . GLN A 1 394 ? 7.656 8.858 2.341 1.00 87.44 394 GLN A N 1
ATOM 2923 C CA . GLN A 1 394 ? 8.302 8.004 1.338 1.00 87.44 394 GLN A CA 1
ATOM 2924 C C . GLN A 1 394 ? 7.818 8.325 -0.079 1.00 87.44 394 GLN A C 1
ATOM 2926 O O . GLN A 1 394 ? 8.639 8.463 -0.982 1.00 87.44 394 GLN A O 1
ATOM 2931 N N . ILE A 1 395 ? 6.515 8.515 -0.285 1.00 92.38 395 ILE A N 1
ATOM 2932 C CA . ILE A 1 395 ? 5.968 8.897 -1.594 1.00 92.38 395 ILE A CA 1
ATOM 2933 C C . ILE A 1 395 ? 6.545 10.248 -2.035 1.00 92.38 395 ILE A C 1
ATOM 2935 O O . ILE A 1 395 ? 6.939 10.389 -3.194 1.00 92.38 395 ILE A O 1
ATOM 2939 N N . ARG A 1 396 ? 6.699 11.207 -1.112 1.00 93.06 396 ARG A N 1
ATOM 2940 C CA . ARG A 1 396 ? 7.281 12.529 -1.394 1.00 93.06 396 ARG A CA 1
ATOM 2941 C C . ARG A 1 396 ? 8.739 12.498 -1.844 1.00 93.06 396 ARG A C 1
ATOM 2943 O O . ARG A 1 396 ? 9.180 13.404 -2.555 1.00 93.06 396 ARG A O 1
ATOM 2950 N N . THR A 1 397 ? 9.476 11.439 -1.502 1.00 89.75 397 THR A N 1
ATOM 2951 C CA . THR A 1 397 ? 10.836 11.227 -2.031 1.00 89.75 397 THR A CA 1
ATOM 2952 C C . THR A 1 397 ? 10.825 10.923 -3.531 1.00 89.75 397 THR A C 1
ATOM 2954 O O . THR A 1 397 ? 11.780 11.253 -4.226 1.00 89.75 397 THR A O 1
ATOM 2957 N N . ILE A 1 398 ? 9.733 10.349 -4.047 1.00 91.62 398 ILE A N 1
ATOM 2958 C CA . ILE A 1 398 ? 9.550 10.003 -5.462 1.00 91.62 398 ILE A CA 1
ATOM 2959 C C . ILE A 1 398 ? 8.849 11.140 -6.218 1.00 91.62 398 ILE A C 1
ATOM 2961 O O . ILE A 1 398 ? 9.272 11.513 -7.316 1.00 91.62 398 ILE A O 1
ATOM 2965 N N . ASP A 1 399 ? 7.788 11.699 -5.631 1.00 94.19 399 ASP A N 1
ATOM 2966 C CA . ASP A 1 399 ? 6.922 12.717 -6.226 1.00 94.19 399 ASP A CA 1
ATOM 2967 C C . ASP A 1 399 ? 6.660 13.854 -5.229 1.00 94.19 399 ASP A C 1
ATOM 2969 O O . ASP A 1 399 ? 6.036 13.646 -4.197 1.00 94.19 399 ASP A O 1
ATOM 2973 N N . ALA A 1 400 ? 7.096 15.075 -5.549 1.00 92.44 400 ALA A N 1
ATOM 2974 C CA . ALA A 1 400 ? 7.017 16.239 -4.656 1.00 92.44 400 ALA A CA 1
ATOM 2975 C C . ALA A 1 400 ? 5.625 16.513 -4.067 1.00 92.44 400 ALA A C 1
ATOM 2977 O O . ALA A 1 400 ? 5.518 17.016 -2.952 1.00 92.44 400 ALA A O 1
ATOM 2978 N N . GLN A 1 401 ? 4.583 16.254 -4.861 1.00 95.06 401 GLN A N 1
ATOM 2979 C CA . GLN A 1 401 ? 3.182 16.523 -4.526 1.00 95.06 401 GLN A CA 1
ATOM 2980 C C . GLN A 1 401 ? 2.463 15.251 -4.069 1.00 95.06 401 GLN A C 1
ATOM 2982 O O . GLN A 1 401 ? 1.239 15.222 -3.985 1.00 95.06 401 GLN A O 1
ATOM 2987 N N . GLY A 1 402 ? 3.234 14.195 -3.813 1.00 96.38 402 GLY A N 1
ATOM 2988 C CA . GLY A 1 402 ? 2.762 12.932 -3.298 1.00 96.38 402 GLY A CA 1
ATOM 2989 C C . GLY A 1 402 ? 2.022 13.088 -1.978 1.00 96.38 402 GLY A C 1
ATOM 2990 O O . GLY A 1 402 ? 2.555 13.675 -1.030 1.00 96.38 402 GLY A O 1
ATOM 2991 N N . ASP A 1 403 ? 0.819 12.529 -1.910 1.00 97.19 403 ASP A N 1
ATOM 2992 C CA . ASP A 1 403 ? 0.030 12.491 -0.684 1.00 97.19 403 ASP A CA 1
ATOM 2993 C C . ASP A 1 403 ? -0.844 11.240 -0.582 1.00 97.19 403 ASP A C 1
ATOM 2995 O O . ASP A 1 403 ? -1.070 10.537 -1.573 1.00 97.19 403 ASP A O 1
ATOM 2999 N N . VAL A 1 404 ? -1.332 10.977 0.628 1.00 96.88 404 VAL A N 1
ATOM 3000 C CA . VAL A 1 404 ? -2.215 9.857 0.952 1.00 96.88 404 VAL A CA 1
ATOM 3001 C C . VAL A 1 404 ? -3.415 10.361 1.736 1.00 96.88 404 VAL A C 1
ATOM 3003 O O . VAL A 1 404 ? -3.259 10.918 2.825 1.00 96.88 404 VAL A O 1
ATOM 3006 N N . TRP A 1 405 ? -4.599 10.085 1.197 1.00 96.94 405 TRP A N 1
ATOM 3007 C CA . TRP A 1 405 ? -5.878 10.415 1.813 1.00 96.94 405 TRP A CA 1
ATOM 3008 C C . TRP A 1 405 ? -6.615 9.142 2.212 1.00 96.94 405 TRP A C 1
ATOM 3010 O O . TRP A 1 405 ? -6.783 8.263 1.372 1.00 96.94 405 TRP A O 1
ATOM 3020 N N . LEU A 1 406 ? -7.046 9.021 3.463 1.00 97.00 406 LEU A N 1
ATOM 3021 C CA . LEU A 1 406 ? -7.889 7.931 3.949 1.00 97.00 406 LEU A CA 1
ATOM 3022 C C . LEU A 1 406 ? -9.353 8.323 3.739 1.00 97.00 406 LEU A C 1
ATOM 3024 O O . LEU A 1 406 ? -9.872 9.207 4.407 1.00 97.00 406 LEU A O 1
ATOM 3028 N N . GLU A 1 407 ? -10.023 7.674 2.792 1.00 97.12 407 GLU A N 1
ATOM 3029 C CA . GLU A 1 407 ? -11.355 8.084 2.331 1.00 97.12 407 GLU A CA 1
ATOM 3030 C C . GLU A 1 407 ? -12.478 7.330 3.047 1.00 97.12 407 GLU A C 1
ATOM 3032 O O . GLU A 1 407 ? -13.589 7.839 3.180 1.00 97.12 407 GLU A O 1
ATOM 3037 N N . ARG A 1 408 ? -12.217 6.095 3.486 1.00 96.62 408 ARG A N 1
ATOM 3038 C CA . ARG A 1 408 ? -13.242 5.214 4.064 1.00 96.62 408 ARG A CA 1
ATOM 3039 C C . ARG A 1 408 ? -12.631 4.172 4.996 1.00 96.62 408 ARG A C 1
ATOM 3041 O O . ARG A 1 408 ? -11.456 3.834 4.871 1.00 96.62 408 ARG A O 1
ATOM 3048 N N . ALA A 1 409 ? -13.456 3.618 5.875 1.00 97.06 409 ALA A N 1
ATOM 3049 C CA . ALA A 1 409 ? -13.107 2.486 6.722 1.00 97.06 409 ALA A CA 1
ATOM 3050 C C . ALA A 1 409 ? -14.086 1.332 6.491 1.00 97.06 409 ALA A C 1
ATOM 3052 O O . ALA A 1 409 ? -15.266 1.555 6.231 1.00 97.06 409 ALA A O 1
ATOM 3053 N N . GLN A 1 410 ? -13.588 0.105 6.592 1.00 97.06 410 GLN A N 1
ATOM 3054 C CA . GLN A 1 410 ? -14.394 -1.109 6.658 1.00 97.06 410 GLN A CA 1
ATOM 3055 C C . GLN A 1 410 ? -14.161 -1.773 8.006 1.00 97.06 410 GLN A C 1
ATOM 3057 O O . GLN A 1 410 ? -13.017 -2.042 8.377 1.00 97.06 410 GLN A O 1
ATOM 3062 N N . PHE A 1 411 ? -15.242 -2.077 8.712 1.00 96.69 411 PHE A N 1
ATOM 3063 C CA . PHE A 1 411 ? -15.193 -2.793 9.977 1.00 96.69 411 PHE A CA 1
ATOM 3064 C C . PHE A 1 411 ? -15.579 -4.248 9.719 1.00 96.69 411 PHE A C 1
ATOM 3066 O O . PHE A 1 411 ? -16.633 -4.541 9.161 1.00 96.69 411 PHE A O 1
ATOM 3073 N N . ARG A 1 412 ? -14.690 -5.172 10.072 1.00 96.31 412 ARG A N 1
ATOM 3074 C CA . ARG A 1 412 ? -14.821 -6.610 9.814 1.00 96.31 412 ARG A CA 1
ATOM 3075 C C . ARG A 1 412 ? -14.693 -7.388 11.122 1.00 96.31 412 ARG A C 1
ATOM 3077 O O . ARG A 1 412 ? -14.169 -6.833 12.088 1.00 96.31 412 ARG A O 1
ATOM 3084 N N . PRO A 1 413 ? -15.137 -8.654 11.187 1.00 95.44 413 PRO A N 1
ATOM 3085 C CA . PRO A 1 413 ? -14.981 -9.466 12.395 1.00 95.44 413 PRO A CA 1
ATOM 3086 C C . PRO A 1 413 ? -13.527 -9.560 12.872 1.00 95.44 413 PRO A C 1
ATOM 3088 O O . PRO A 1 413 ? -13.277 -9.604 14.071 1.00 95.44 413 PRO A O 1
ATOM 3091 N N . GLU A 1 414 ? -12.573 -9.546 11.941 1.00 94.94 414 GLU A N 1
ATOM 3092 C CA . GLU A 1 414 ? -11.147 -9.681 12.228 1.00 94.94 414 GLU A CA 1
ATOM 3093 C C . GLU A 1 414 ? -10.447 -8.347 12.543 1.00 94.94 414 GLU A C 1
ATOM 3095 O O . GLU A 1 414 ? -9.296 -8.360 12.981 1.00 94.94 414 GLU A O 1
ATOM 3100 N N . GLY A 1 415 ? -11.088 -7.196 12.304 1.00 95.19 415 GLY A N 1
ATOM 3101 C CA . GLY A 1 415 ? -10.457 -5.894 12.521 1.00 95.19 415 GLY A CA 1
ATOM 3102 C C . GLY A 1 415 ? -11.005 -4.751 11.671 1.00 95.19 415 GLY A C 1
ATOM 3103 O O . GLY A 1 415 ? -12.138 -4.783 11.191 1.00 95.19 415 GLY A O 1
ATOM 3104 N N . VAL A 1 416 ? -10.186 -3.717 11.486 1.00 96.06 416 VAL A N 1
ATOM 3105 C CA . VAL A 1 416 ? -10.539 -2.496 10.742 1.00 96.06 416 VAL A CA 1
ATOM 3106 C C . VAL A 1 416 ? -9.621 -2.339 9.539 1.00 96.06 416 VAL A C 1
ATOM 3108 O O . VAL A 1 416 ? -8.412 -2.504 9.662 1.00 96.06 416 VAL A O 1
ATOM 3111 N N . VAL A 1 417 ? -10.177 -1.984 8.381 1.00 96.75 417 VAL A N 1
ATOM 3112 C CA . VAL A 1 417 ? -9.414 -1.652 7.171 1.00 96.75 417 VAL A CA 1
ATOM 3113 C C . VAL A 1 417 ? -9.675 -0.202 6.788 1.00 96.75 417 VAL A C 1
ATOM 3115 O O . VAL A 1 417 ? -10.787 0.148 6.402 1.00 96.75 417 VAL A O 1
ATOM 3118 N N . LEU A 1 418 ? -8.647 0.637 6.862 1.00 96.88 418 LEU A N 1
ATOM 3119 C CA . LEU A 1 418 ? -8.664 2.014 6.375 1.00 96.88 418 LEU A CA 1
ATOM 3120 C C . LEU A 1 418 ? -8.238 2.029 4.913 1.00 96.88 418 LEU A C 1
ATOM 3122 O O . LEU A 1 418 ? -7.199 1.478 4.562 1.00 96.88 418 LEU A O 1
ATOM 3126 N N . LEU A 1 419 ? -9.034 2.648 4.055 1.00 97.44 419 LEU A N 1
ATOM 3127 C CA . LEU A 1 419 ? -8.888 2.603 2.605 1.00 97.44 419 LEU A CA 1
ATOM 3128 C C . LEU A 1 419 ? -8.663 4.012 2.094 1.00 97.44 419 LEU A C 1
ATOM 3130 O O . LEU A 1 419 ? -9.364 4.943 2.493 1.00 97.44 419 LEU A O 1
ATOM 3134 N N . GLY A 1 420 ? -7.689 4.166 1.207 1.00 97.56 420 GLY A N 1
ATOM 3135 C CA . GLY A 1 420 ? -7.229 5.479 0.806 1.00 97.56 420 GLY A CA 1
ATOM 3136 C C . GLY A 1 420 ? -6.805 5.610 -0.645 1.00 97.56 420 GLY A C 1
ATOM 3137 O O . GLY A 1 420 ? -6.633 4.638 -1.386 1.00 97.56 420 GLY A O 1
ATOM 3138 N N . ARG A 1 421 ? -6.611 6.865 -1.032 1.00 98.00 421 ARG A N 1
ATOM 3139 C CA . ARG A 1 421 ? -6.155 7.300 -2.346 1.00 98.00 421 ARG A CA 1
ATOM 3140 C C . ARG A 1 421 ? -4.753 7.871 -2.255 1.00 98.00 421 ARG A C 1
ATOM 3142 O O . ARG A 1 421 ? -4.428 8.605 -1.325 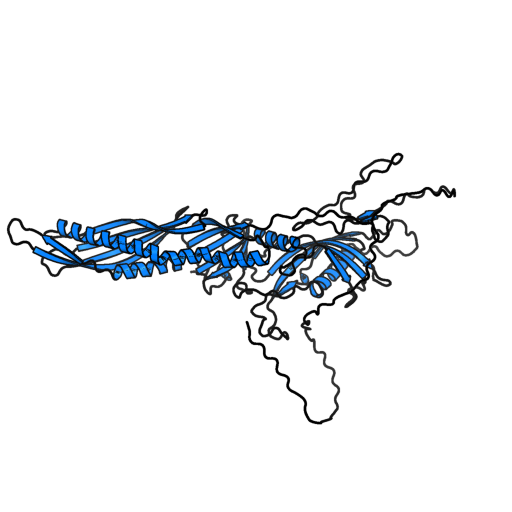1.00 98.00 421 ARG A O 1
ATOM 3149 N N . VAL A 1 422 ? -3.944 7.579 -3.265 1.00 98.06 422 VAL A N 1
ATOM 3150 C CA . VAL A 1 422 ? -2.633 8.195 -3.454 1.00 98.06 422 VAL A CA 1
ATOM 3151 C C . VAL A 1 422 ? -2.747 9.265 -4.528 1.00 98.06 422 VAL A C 1
ATOM 3153 O O . VAL A 1 422 ? -3.073 8.984 -5.688 1.00 98.06 422 VAL A O 1
ATOM 3156 N N . VAL A 1 423 ? -2.452 10.500 -4.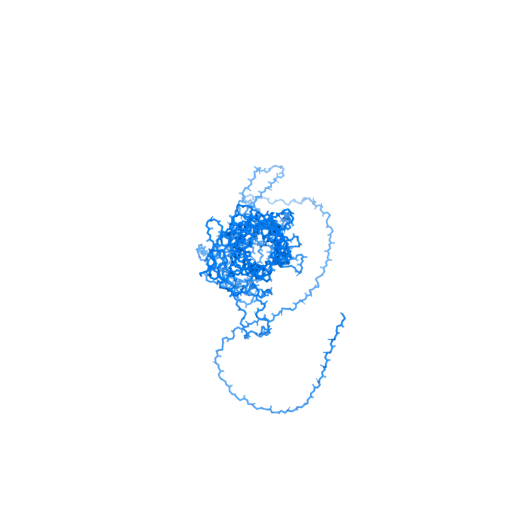139 1.00 97.62 423 VAL A N 1
ATOM 3157 C CA . VAL A 1 423 ? -2.409 11.662 -5.028 1.00 97.62 423 VAL A CA 1
ATOM 3158 C C . VAL A 1 423 ? -0.959 11.905 -5.427 1.00 97.62 423 VAL A C 1
ATOM 3160 O O . VAL A 1 423 ? -0.060 11.803 -4.600 1.00 97.62 423 VAL A O 1
ATOM 3163 N N . LEU A 1 424 ? -0.725 12.184 -6.708 1.00 97.00 424 LEU A N 1
ATOM 3164 C CA . LEU A 1 424 ? 0.598 12.426 -7.287 1.00 97.00 424 LEU A CA 1
ATOM 3165 C C . LEU A 1 424 ? 0.561 13.687 -8.149 1.00 97.00 424 LEU A C 1
ATOM 3167 O O . LEU A 1 424 ? -0.518 14.148 -8.534 1.00 97.00 424 LEU A O 1
ATOM 3171 N N . SER A 1 425 ? 1.736 14.205 -8.510 1.00 95.12 425 SER A N 1
ATOM 3172 C CA . SER A 1 425 ? 1.844 15.347 -9.416 1.00 95.12 425 SER A CA 1
ATOM 3173 C C . SER A 1 425 ? 1.109 15.089 -10.742 1.00 95.12 425 SER A C 1
ATOM 3175 O O . SER A 1 425 ? 1.197 13.987 -11.301 1.00 95.12 425 SER A O 1
ATOM 3177 N N . PRO A 1 426 ? 0.445 16.107 -11.322 1.00 94.06 426 PRO A N 1
ATOM 3178 C CA . PRO A 1 426 ? -0.196 15.972 -12.622 1.00 94.06 426 PRO A CA 1
ATOM 3179 C C . PRO A 1 426 ? 0.828 15.630 -13.710 1.00 94.06 426 PRO A C 1
ATOM 3181 O O . PRO A 1 426 ? 2.005 16.014 -13.649 1.00 94.06 426 PRO A O 1
ATOM 3184 N N . ARG A 1 427 ? 0.370 14.905 -14.738 1.00 92.81 427 ARG A N 1
ATOM 3185 C CA . ARG A 1 427 ? 1.233 14.516 -15.855 1.00 92.81 427 ARG A CA 1
ATOM 3186 C C . ARG A 1 427 ? 1.645 15.737 -16.670 1.00 92.81 427 ARG A C 1
ATOM 3188 O O . ARG A 1 427 ? 0.817 16.569 -17.040 1.00 92.81 427 ARG A O 1
ATOM 3195 N N . ARG A 1 428 ? 2.943 15.847 -16.953 1.00 92.25 428 ARG A N 1
ATOM 3196 C CA . ARG A 1 428 ? 3.474 16.906 -17.822 1.00 92.25 428 ARG A CA 1
ATOM 3197 C C . ARG A 1 428 ? 3.044 16.665 -19.269 1.00 92.25 428 ARG A C 1
ATOM 3199 O O . ARG A 1 428 ? 2.820 15.532 -19.688 1.00 92.25 428 ARG A O 1
ATOM 3206 N N . ARG A 1 429 ? 2.959 17.751 -20.041 1.00 93.62 429 ARG A N 1
ATOM 3207 C CA . ARG A 1 429 ? 2.621 17.683 -21.468 1.00 93.62 429 ARG A CA 1
ATOM 3208 C C . ARG A 1 429 ? 3.669 16.862 -22.238 1.00 93.62 429 ARG A C 1
ATOM 3210 O O . ARG A 1 429 ? 4.852 16.957 -21.899 1.00 93.62 429 ARG A O 1
ATOM 3217 N N . PRO A 1 430 ? 3.256 16.113 -23.276 1.00 93.50 430 PRO A N 1
ATOM 3218 C CA . PRO A 1 430 ? 4.179 15.486 -24.213 1.00 93.50 430 PRO A CA 1
ATOM 3219 C C . PRO A 1 430 ? 5.171 16.489 -24.801 1.00 93.50 430 PRO A C 1
ATOM 3221 O O . PRO A 1 430 ? 4.821 17.640 -25.071 1.00 93.50 430 PRO A O 1
ATOM 3224 N N . VAL A 1 431 ? 6.397 16.031 -25.027 1.00 91.94 431 VAL A N 1
ATOM 3225 C CA . VAL A 1 431 ? 7.433 16.764 -25.752 1.00 91.94 431 VAL A CA 1
ATOM 3226 C C . VAL A 1 431 ? 7.558 16.122 -27.125 1.00 91.94 431 VAL A C 1
ATOM 3228 O O . VAL A 1 431 ? 7.810 14.923 -27.226 1.00 91.94 431 VAL A O 1
ATOM 3231 N N . VAL A 1 432 ? 7.360 16.911 -28.179 1.00 90.50 432 VAL A N 1
ATOM 3232 C CA . VAL A 1 432 ? 7.470 16.451 -29.566 1.00 90.50 432 VAL A CA 1
ATOM 3233 C C . VAL A 1 432 ? 8.619 17.196 -30.218 1.00 90.50 432 VAL A C 1
ATOM 3235 O O . VAL A 1 432 ? 8.557 18.404 -30.432 1.00 90.50 432 VAL A O 1
ATOM 3238 N N . GLU A 1 433 ? 9.671 16.455 -30.520 1.00 90.38 433 GLU A N 1
ATOM 3239 C CA . GLU A 1 433 ? 10.893 16.944 -31.132 1.00 90.38 433 GLU A CA 1
ATOM 3240 C C . GLU A 1 433 ? 11.336 15.984 -32.233 1.00 90.38 433 GLU A C 1
ATOM 3242 O O . GLU A 1 433 ? 11.324 14.760 -32.069 1.00 90.38 433 GLU A O 1
ATOM 3247 N N . PHE A 1 434 ? 11.754 16.555 -33.357 1.00 87.94 434 PHE A N 1
ATOM 3248 C CA . PHE A 1 434 ? 12.339 15.822 -34.464 1.00 87.94 434 PHE A CA 1
ATOM 3249 C C . PHE A 1 434 ? 13.549 16.580 -35.003 1.00 87.94 434 PHE A C 1
ATOM 3251 O O . PHE A 1 434 ? 13.573 17.810 -35.041 1.00 87.94 434 PHE A O 1
ATOM 3258 N N . ALA A 1 435 ? 14.559 15.834 -35.428 1.00 85.31 435 ALA A N 1
ATOM 3259 C CA . ALA A 1 435 ? 15.794 16.365 -35.989 1.00 85.31 435 ALA A CA 1
ATOM 3260 C C . ALA A 1 435 ? 16.155 15.604 -37.268 1.00 85.31 435 ALA A C 1
ATOM 3262 O O . ALA A 1 435 ? 15.716 14.466 -37.431 1.00 85.31 435 ALA A O 1
ATOM 3263 N N . PRO A 1 436 ? 16.947 16.187 -38.184 1.00 83.44 436 PRO A N 1
ATOM 3264 C CA . PRO A 1 436 ? 17.533 15.426 -39.278 1.00 83.44 436 PRO A CA 1
ATOM 3265 C C . PRO A 1 436 ? 18.312 14.221 -38.742 1.00 83.44 436 PRO A C 1
ATOM 3267 O O . PRO A 1 436 ? 18.994 14.324 -37.721 1.00 83.44 436 PRO A O 1
ATOM 3270 N N . ASP A 1 437 ? 18.216 13.087 -39.427 1.00 78.00 437 ASP A N 1
ATOM 3271 C CA . ASP A 1 437 ? 19.024 11.916 -39.098 1.00 78.00 437 ASP A CA 1
ATOM 3272 C C . ASP A 1 437 ? 20.517 12.161 -39.403 1.00 78.00 437 ASP A C 1
ATOM 3274 O O . ASP A 1 437 ? 20.882 13.094 -40.126 1.00 78.00 437 ASP A O 1
ATOM 3278 N N . ALA A 1 438 ? 21.407 11.318 -38.868 1.00 73.25 438 ALA A N 1
ATOM 3279 C CA . ALA A 1 438 ? 22.852 11.463 -39.076 1.00 73.25 438 ALA A CA 1
ATOM 3280 C C . ALA A 1 438 ? 23.242 11.423 -40.568 1.00 73.25 438 ALA A C 1
ATOM 3282 O O . ALA A 1 438 ? 24.166 12.121 -40.988 1.00 73.25 438 ALA A O 1
ATOM 3283 N N . SER A 1 439 ? 22.493 10.667 -41.382 1.00 70.75 439 SER A N 1
ATOM 3284 C CA . SER A 1 439 ? 22.694 10.573 -42.833 1.00 70.75 439 SER A CA 1
ATOM 3285 C C . SER A 1 439 ? 22.140 11.777 -43.617 1.00 70.75 439 SER A C 1
ATOM 3287 O O . SER A 1 439 ? 22.380 11.904 -44.818 1.00 70.75 439 SER A O 1
ATOM 3289 N N . ARG A 1 440 ? 21.409 12.684 -42.948 1.00 75.56 440 ARG A N 1
ATOM 3290 C CA . ARG A 1 440 ? 20.631 13.795 -43.530 1.00 75.56 440 ARG A CA 1
ATOM 3291 C C . ARG A 1 440 ? 19.660 13.362 -44.637 1.00 75.56 440 ARG A C 1
ATOM 3293 O O . ARG A 1 440 ? 19.250 14.183 -45.464 1.00 75.56 440 ARG A O 1
ATOM 3300 N N . ASN A 1 441 ? 19.285 12.089 -44.655 1.00 74.69 441 ASN A N 1
ATOM 3301 C CA . ASN A 1 441 ? 18.347 11.494 -45.596 1.00 74.69 441 ASN A CA 1
ATOM 3302 C C . ASN A 1 441 ? 16.946 11.300 -44.987 1.00 74.69 441 ASN A C 1
ATOM 3304 O O . ASN A 1 441 ? 16.033 10.797 -45.645 1.00 74.69 441 ASN A O 1
ATOM 3308 N N . GLY A 1 442 ? 16.741 11.735 -43.746 1.00 79.38 442 GLY A N 1
ATOM 3309 C CA . GLY A 1 442 ? 15.467 11.638 -43.053 1.00 79.38 442 GLY A CA 1
ATOM 3310 C C . GLY A 1 442 ? 15.355 12.554 -41.839 1.00 79.38 442 GLY A C 1
ATOM 3311 O O . GLY A 1 442 ? 16.219 13.392 -41.587 1.00 79.38 442 GLY A O 1
ATOM 3312 N N . HIS A 1 443 ? 14.265 12.390 -41.096 1.00 84.31 443 HIS A N 1
ATOM 3313 C CA . HIS A 1 443 ? 14.068 12.967 -39.770 1.00 84.31 443 HIS A CA 1
ATOM 3314 C C . HIS A 1 443 ? 13.888 11.843 -38.754 1.00 84.31 443 HIS A C 1
ATOM 3316 O O . HIS A 1 443 ? 13.269 10.832 -39.063 1.00 84.31 443 HIS A O 1
ATOM 3322 N N . VAL A 1 444 ? 14.397 12.028 -37.543 1.00 85.19 444 VAL A N 1
ATOM 3323 C CA . VAL A 1 444 ? 14.205 11.132 -36.402 1.00 85.19 444 VAL A CA 1
ATOM 3324 C C . VAL A 1 444 ? 13.493 11.878 -35.285 1.00 85.19 444 VAL A C 1
ATOM 3326 O O . VAL A 1 444 ? 13.815 13.032 -35.013 1.00 85.19 444 VAL A O 1
ATOM 3329 N N . ALA A 1 445 ? 12.554 11.214 -34.619 1.00 88.81 445 ALA A N 1
ATOM 3330 C CA . ALA A 1 445 ? 11.810 11.747 -33.478 1.00 88.81 445 ALA A CA 1
ATOM 3331 C C . ALA A 1 445 ? 12.227 11.100 -32.144 1.00 88.81 445 ALA A C 1
ATOM 3333 O O . ALA A 1 445 ? 11.438 11.028 -31.206 1.00 88.81 445 ALA A O 1
ATOM 3334 N N . ILE A 1 446 ? 13.470 10.612 -32.039 1.00 87.69 446 ILE A N 1
ATOM 3335 C CA . ILE A 1 446 ? 13.937 9.856 -30.864 1.00 87.69 446 ILE A CA 1
ATOM 3336 C C . ILE A 1 446 ? 13.930 10.680 -29.562 1.00 87.69 446 ILE A C 1
ATOM 3338 O O . ILE A 1 446 ? 13.818 10.111 -28.479 1.00 87.69 446 ILE A O 1
ATOM 3342 N N . THR A 1 447 ? 14.007 12.012 -29.651 1.00 89.06 447 THR A N 1
ATOM 3343 C CA . THR A 1 447 ? 13.929 12.915 -28.488 1.00 89.06 447 THR A CA 1
ATOM 3344 C C . THR A 1 447 ? 12.494 13.263 -28.082 1.00 89.06 447 THR A C 1
ATOM 3346 O O . THR A 1 447 ? 12.284 13.803 -26.996 1.00 89.06 447 THR A O 1
ATOM 3349 N N . SER A 1 448 ? 11.491 12.922 -28.901 1.00 90.88 448 SER A N 1
ATOM 3350 C CA . SER A 1 448 ? 10.084 13.042 -28.505 1.00 90.88 448 SER A CA 1
ATOM 3351 C C . SER A 1 448 ? 9.785 12.098 -27.343 1.00 90.88 448 SER A C 1
ATOM 3353 O O . SER A 1 448 ? 10.206 10.951 -27.372 1.00 90.88 448 SER A O 1
ATOM 3355 N N . TRP A 1 449 ? 9.032 12.520 -26.331 1.00 92.06 449 TRP A N 1
ATOM 3356 C CA . TRP A 1 449 ? 8.658 11.640 -25.220 1.00 92.06 449 TRP A CA 1
ATOM 3357 C C . TRP A 1 449 ? 7.389 12.110 -24.507 1.00 92.06 449 TRP A C 1
ATOM 3359 O O . TRP A 1 449 ? 7.012 13.282 -24.550 1.00 92.06 449 TRP A O 1
ATOM 3369 N N . ILE A 1 450 ? 6.724 11.176 -23.824 1.00 93.50 450 ILE A N 1
ATOM 3370 C CA . ILE A 1 450 ? 5.550 11.441 -22.987 1.00 93.50 450 ILE A CA 1
ATOM 3371 C C . ILE A 1 450 ? 5.970 11.230 -21.524 1.00 93.50 450 ILE A C 1
ATOM 3373 O O . ILE A 1 450 ? 6.228 10.088 -21.137 1.00 93.50 450 ILE A O 1
ATOM 3377 N N . PRO A 1 451 ? 6.055 12.288 -20.694 1.00 93.31 451 PRO A N 1
ATOM 3378 C CA . PRO A 1 451 ? 6.420 12.153 -19.285 1.00 93.31 451 PRO A CA 1
ATOM 3379 C C . PRO A 1 451 ? 5.471 11.213 -18.531 1.00 93.31 451 PRO A C 1
ATOM 3381 O O . PRO A 1 451 ? 4.262 11.430 -18.490 1.00 93.31 451 PRO A O 1
ATOM 3384 N N . GLY A 1 452 ? 6.023 10.148 -17.943 1.00 92.94 452 GLY A N 1
ATOM 3385 C CA . GLY A 1 452 ? 5.230 9.097 -17.291 1.00 92.94 452 GLY A CA 1
ATOM 3386 C C . GLY A 1 452 ? 4.385 8.239 -18.243 1.00 92.94 452 GLY A C 1
ATOM 3387 O O . GLY A 1 452 ? 3.493 7.536 -17.780 1.00 92.94 452 GLY A O 1
ATOM 3388 N N . GLY A 1 453 ? 4.651 8.293 -19.550 1.00 92.00 453 GLY A N 1
ATOM 3389 C CA . GLY A 1 453 ? 3.950 7.519 -20.569 1.00 92.00 453 GLY A CA 1
ATOM 3390 C C . GLY A 1 453 ? 4.890 6.767 -21.509 1.00 92.00 453 GLY A C 1
ATOM 3391 O O . GLY A 1 453 ? 6.111 6.738 -21.336 1.00 92.00 453 GLY A O 1
ATOM 3392 N N . ARG A 1 454 ? 4.287 6.148 -22.521 1.00 89.00 454 ARG A N 1
ATOM 3393 C CA . ARG A 1 454 ? 4.954 5.458 -23.625 1.00 89.00 454 ARG A CA 1
ATOM 3394 C C . ARG A 1 454 ? 4.393 6.022 -24.924 1.00 89.00 454 ARG A C 1
ATOM 3396 O O . ARG A 1 454 ? 3.203 6.298 -25.011 1.00 89.00 454 ARG A O 1
ATOM 3403 N N . ILE A 1 455 ? 5.252 6.220 -25.914 1.00 87.19 455 ILE A N 1
ATOM 3404 C CA . ILE A 1 455 ? 4.790 6.434 -27.286 1.00 87.19 455 ILE A CA 1
ATOM 3405 C C . ILE A 1 455 ? 4.560 5.045 -27.867 1.00 87.19 455 ILE A C 1
ATOM 3407 O O . ILE A 1 455 ? 5.451 4.212 -27.740 1.00 87.19 455 ILE A O 1
ATOM 3411 N N . ASP A 1 456 ? 3.412 4.780 -28.476 1.00 82.00 456 ASP A N 1
ATOM 3412 C CA . ASP A 1 456 ? 3.133 3.502 -29.146 1.00 82.00 456 ASP A CA 1
ATOM 3413 C C . ASP A 1 456 ? 3.366 3.615 -30.649 1.00 82.00 456 ASP A C 1
ATOM 3415 O O . ASP A 1 456 ? 4.098 2.815 -31.227 1.00 82.00 456 ASP A O 1
ATOM 3419 N N . THR A 1 457 ? 2.859 4.688 -31.249 1.00 78.56 457 THR A N 1
ATOM 3420 C CA . THR A 1 457 ? 2.873 4.891 -32.697 1.00 78.56 457 THR A CA 1
ATOM 3421 C C . THR A 1 457 ? 3.377 6.291 -33.033 1.00 78.56 457 THR A C 1
ATOM 3423 O O . THR A 1 457 ? 3.087 7.255 -32.322 1.00 78.56 457 THR A O 1
ATOM 3426 N N . PHE A 1 458 ? 4.117 6.402 -34.137 1.00 78.50 458 PHE A N 1
ATOM 3427 C CA . PHE A 1 458 ? 4.397 7.669 -34.807 1.00 78.50 458 PHE A CA 1
ATOM 3428 C C . PHE A 1 458 ? 3.608 7.725 -36.111 1.00 78.50 458 PHE A C 1
ATOM 3430 O O . PHE A 1 458 ? 3.575 6.752 -36.858 1.00 78.50 458 PHE A O 1
ATOM 3437 N N . GLU A 1 459 ? 2.995 8.873 -36.390 1.00 80.06 459 GLU A N 1
ATOM 3438 C CA . GLU A 1 459 ? 2.341 9.140 -37.667 1.00 80.06 459 GLU A CA 1
ATOM 3439 C C . GLU A 1 459 ? 3.019 10.340 -38.330 1.00 80.06 459 GLU A C 1
ATOM 3441 O O . GLU A 1 459 ? 3.008 11.453 -37.799 1.00 80.06 459 GLU A O 1
ATOM 3446 N N . TRP A 1 460 ? 3.613 10.119 -39.502 1.00 77.31 460 TRP A N 1
ATOM 3447 C CA . TRP A 1 460 ? 4.268 11.171 -40.271 1.00 77.31 460 TRP A CA 1
ATOM 3448 C C . TRP A 1 460 ? 3.351 11.686 -41.374 1.00 77.31 460 TRP A C 1
ATOM 3450 O O . TRP A 1 460 ? 2.801 10.920 -42.160 1.00 77.31 460 TRP A O 1
ATOM 3460 N N . ARG A 1 461 ? 3.225 13.012 -41.469 1.00 72.19 461 ARG A N 1
ATOM 3461 C CA . ARG A 1 461 ? 2.517 13.690 -42.561 1.00 72.19 461 ARG A CA 1
ATOM 3462 C C . ARG A 1 461 ? 3.400 14.795 -43.118 1.00 72.19 461 ARG A C 1
ATOM 3464 O O . ARG A 1 461 ? 3.962 15.582 -42.362 1.00 72.19 461 ARG A O 1
ATOM 3471 N N . TRP A 1 462 ? 3.513 14.871 -44.438 1.00 69.31 462 TRP A N 1
ATOM 3472 C CA . TRP A 1 462 ? 4.193 15.972 -45.114 1.00 69.31 462 TRP A CA 1
ATOM 3473 C C . TRP A 1 462 ? 3.425 16.379 -46.364 1.00 69.31 462 TRP A C 1
ATOM 3475 O O . TRP A 1 462 ? 2.811 15.551 -47.036 1.00 69.31 462 TRP A O 1
ATOM 3485 N N . GLU A 1 463 ? 3.478 17.667 -46.686 1.00 65.19 463 GLU A N 1
ATOM 3486 C CA . GLU A 1 463 ? 2.931 18.204 -47.924 1.00 65.19 463 GLU A CA 1
ATOM 3487 C C . GLU A 1 463 ? 4.079 18.582 -48.864 1.00 65.19 463 GLU A C 1
ATOM 3489 O O . GLU A 1 463 ? 5.038 19.249 -48.475 1.00 65.19 463 GLU A O 1
ATOM 3494 N N . MET A 1 464 ? 3.995 18.134 -50.117 1.00 59.75 464 MET A N 1
ATOM 3495 C CA . MET A 1 464 ? 4.898 18.578 -51.177 1.00 59.75 464 MET A CA 1
ATOM 3496 C C . MET A 1 464 ? 4.342 19.875 -51.786 1.00 59.75 464 MET A C 1
ATOM 3498 O O . MET A 1 464 ? 3.174 19.934 -52.166 1.00 59.75 464 MET A O 1
ATOM 3502 N N . VAL A 1 465 ? 5.190 20.903 -51.890 1.00 57.50 465 VAL A N 1
ATOM 3503 C CA . VAL A 1 465 ? 4.930 22.211 -52.540 1.00 57.50 465 VAL A CA 1
ATOM 3504 C C . VAL A 1 465 ? 4.463 21.987 -54.010 1.00 57.50 465 VAL A C 1
ATOM 3506 O O . VAL A 1 465 ? 4.793 20.940 -54.577 1.00 57.50 465 VAL A O 1
ATOM 3509 N N . PRO A 1 466 ? 3.680 22.889 -54.652 1.00 48.34 466 PRO A N 1
ATOM 3510 C CA . PRO A 1 466 ? 2.835 22.564 -55.812 1.00 48.34 466 PRO A CA 1
ATOM 3511 C C . PRO A 1 466 ? 3.563 21.906 -56.997 1.00 48.34 466 PRO A C 1
ATOM 3513 O O . PRO A 1 466 ? 4.602 22.390 -57.441 1.00 48.34 466 PRO A O 1
ATOM 3516 N N . GLY A 1 467 ? 2.973 20.829 -57.540 1.00 65.38 467 GLY A N 1
ATOM 3517 C CA . GLY A 1 467 ? 3.455 20.095 -58.725 1.00 65.38 467 GLY A CA 1
ATOM 3518 C C . GLY A 1 467 ? 3.926 18.651 -58.474 1.00 65.38 467 GLY A C 1
ATOM 3519 O O . GLY A 1 467 ? 4.294 17.957 -59.419 1.00 65.38 467 GLY A O 1
ATOM 3520 N N . GLY A 1 468 ? 3.918 18.176 -57.223 1.00 56.31 468 GLY A N 1
ATOM 3521 C CA . GLY A 1 468 ? 4.156 16.771 -56.862 1.00 56.31 468 GLY A CA 1
ATOM 3522 C C . GLY A 1 468 ? 2.866 16.028 -56.499 1.00 56.31 468 GLY A C 1
ATOM 3523 O O . GLY A 1 468 ? 1.914 16.645 -56.026 1.00 56.31 468 GLY A O 1
ATOM 3524 N N . ALA A 1 469 ? 2.836 14.705 -56.702 1.00 51.59 469 ALA A N 1
ATOM 3525 C CA . ALA A 1 469 ? 1.743 13.856 -56.225 1.00 51.59 469 ALA A CA 1
ATOM 3526 C C . ALA A 1 469 ? 1.521 14.075 -54.716 1.00 51.59 469 ALA A C 1
ATOM 3528 O O . ALA A 1 469 ? 2.464 13.997 -53.926 1.00 51.59 469 ALA A O 1
ATOM 3529 N N . ARG A 1 470 ? 0.276 14.389 -54.345 1.00 52.03 470 ARG A N 1
ATOM 3530 C CA . ARG A 1 470 ? -0.177 14.558 -52.962 1.00 52.03 470 ARG A CA 1
ATOM 3531 C C . ARG A 1 470 ? -0.635 13.212 -52.413 1.00 52.03 470 ARG A C 1
ATOM 3533 O O . ARG A 1 470 ? -1.412 12.521 -53.062 1.00 52.03 470 ARG A O 1
ATOM 3540 N N . GLY A 1 471 ? -0.209 12.890 -51.201 1.00 52.00 471 GLY A N 1
ATOM 3541 C CA . GLY A 1 471 ? -0.791 11.812 -50.415 1.00 52.00 471 GLY A CA 1
ATOM 3542 C C . GLY A 1 471 ? -0.080 11.678 -49.070 1.00 52.00 471 GLY A C 1
ATOM 3543 O O . GLY A 1 471 ? 1.146 11.802 -49.040 1.00 52.00 471 GLY A O 1
ATOM 3544 N N . PRO A 1 472 ? -0.808 11.453 -47.961 1.00 52.53 472 PRO A N 1
ATOM 3545 C CA . PRO A 1 472 ? -0.183 10.977 -46.736 1.00 52.53 472 PRO A CA 1
ATOM 3546 C C . PRO A 1 472 ? 0.472 9.625 -47.035 1.00 52.53 472 PRO A C 1
ATOM 3548 O O . PRO A 1 472 ? -0.166 8.730 -47.587 1.00 52.53 472 PRO A O 1
ATOM 3551 N N . ILE A 1 473 ? 1.750 9.480 -46.704 1.00 54.16 473 ILE A N 1
ATOM 3552 C CA . ILE A 1 473 ? 2.361 8.158 -46.603 1.00 54.16 473 ILE A CA 1
ATOM 3553 C C . ILE A 1 473 ? 2.330 7.820 -45.124 1.00 54.16 473 ILE A C 1
ATOM 3555 O O . ILE A 1 473 ? 3.015 8.447 -44.320 1.00 54.16 473 ILE A O 1
ATOM 3559 N N . PHE A 1 474 ? 1.491 6.849 -44.788 1.00 52.78 474 PHE A N 1
ATOM 3560 C CA . PHE A 1 474 ? 1.464 6.255 -43.467 1.00 52.78 474 PHE A CA 1
ATOM 3561 C C . PHE A 1 474 ? 2.628 5.275 -43.399 1.00 52.78 474 PHE A C 1
ATOM 3563 O O . PHE A 1 474 ? 2.603 4.231 -44.046 1.00 52.78 474 PHE A O 1
ATOM 3570 N N . ASP A 1 475 ? 3.670 5.650 -42.670 1.00 56.56 475 ASP A N 1
ATOM 3571 C CA . ASP A 1 475 ? 4.699 4.712 -42.237 1.00 56.56 475 ASP A CA 1
ATOM 3572 C C . ASP A 1 475 ? 4.434 4.466 -40.753 1.00 56.56 475 ASP A C 1
ATOM 3574 O O . ASP A 1 475 ? 4.830 5.263 -39.897 1.00 56.56 475 ASP A O 1
ATOM 3578 N N . GLN A 1 476 ? 3.606 3.456 -40.479 1.00 50.47 476 GLN A N 1
ATOM 3579 C CA . GLN A 1 476 ? 3.365 2.997 -39.117 1.00 50.47 476 GLN A CA 1
ATOM 3580 C C . GLN A 1 476 ? 4.676 2.371 -38.624 1.00 50.47 476 GLN A C 1
ATOM 3582 O O . GLN A 1 476 ? 5.355 1.673 -39.367 1.00 50.47 476 GLN A O 1
ATOM 3587 N N . ASP A 1 477 ? 5.056 2.689 -37.390 1.00 54.06 477 ASP A N 1
ATOM 3588 C CA . ASP A 1 477 ? 6.170 2.071 -36.650 1.00 54.06 477 ASP A CA 1
ATOM 3589 C C . ASP A 1 477 ? 7.585 2.614 -36.868 1.00 54.06 477 ASP A C 1
ATOM 3591 O O . ASP A 1 477 ? 8.513 2.219 -36.159 1.00 54.06 477 ASP A O 1
ATOM 3595 N N . ARG A 1 478 ? 7.775 3.645 -37.695 1.00 64.81 478 ARG A N 1
ATOM 3596 C CA . ARG A 1 478 ? 9.083 4.308 -37.781 1.00 64.81 478 ARG A CA 1
ATOM 3597 C C . ARG A 1 478 ? 9.071 5.622 -37.021 1.00 64.81 478 ARG A C 1
ATOM 3599 O O . ARG A 1 478 ? 8.522 6.615 -37.473 1.00 64.81 478 ARG A O 1
ATOM 3606 N N . PHE A 1 479 ? 9.812 5.710 -35.917 1.00 77.00 479 PHE A N 1
ATOM 3607 C CA . PHE A 1 479 ? 10.237 7.004 -35.347 1.00 77.00 479 PHE A CA 1
ATOM 3608 C C . PHE A 1 479 ? 11.231 7.749 -36.270 1.00 77.00 479 PHE A C 1
ATOM 3610 O O . PHE A 1 479 ? 11.823 8.757 -35.876 1.00 77.00 479 PHE A O 1
ATOM 3617 N N . VAL A 1 480 ? 11.421 7.243 -37.493 1.00 78.69 480 VAL A N 1
ATOM 3618 C CA . VAL A 1 480 ? 12.299 7.740 -38.542 1.00 78.69 480 VAL A CA 1
ATOM 3619 C C . VAL A 1 480 ? 11.487 7.941 -39.816 1.00 78.69 480 VAL A C 1
ATOM 3621 O O . VAL A 1 480 ? 10.995 6.989 -40.409 1.00 78.69 480 VAL A O 1
ATOM 3624 N N . LEU A 1 481 ? 11.410 9.177 -40.287 1.00 80.06 481 LEU A N 1
ATOM 3625 C CA . LEU A 1 481 ? 10.882 9.507 -41.602 1.00 80.06 481 LEU A CA 1
ATOM 3626 C C . LEU A 1 481 ? 12.022 9.557 -42.614 1.00 80.06 481 LEU A C 1
ATOM 3628 O O . LEU A 1 481 ? 12.846 10.468 -42.560 1.00 80.06 481 LEU A O 1
ATOM 3632 N N . ARG A 1 482 ? 12.055 8.639 -43.581 1.00 75.62 482 ARG A N 1
ATOM 3633 C CA . ARG A 1 482 ? 13.068 8.640 -44.647 1.00 75.62 482 ARG A CA 1
ATOM 3634 C C . ARG A 1 482 ? 12.565 9.305 -45.922 1.00 75.62 482 ARG A C 1
ATOM 3636 O O . ARG A 1 482 ? 11.410 9.153 -46.318 1.00 75.62 482 ARG A O 1
ATOM 3643 N N . ARG A 1 483 ? 13.456 10.009 -46.622 1.00 68.75 483 ARG A N 1
ATOM 3644 C CA . ARG A 1 483 ? 13.194 10.439 -47.998 1.00 68.75 483 ARG A CA 1
ATOM 3645 C C . ARG A 1 483 ? 13.235 9.206 -48.890 1.00 68.75 483 ARG A C 1
ATOM 3647 O O . ARG A 1 483 ? 14.275 8.566 -49.019 1.00 68.75 483 ARG A O 1
ATOM 3654 N N . ARG A 1 484 ? 12.127 8.896 -49.566 1.00 60.06 484 ARG A N 1
ATOM 3655 C CA . ARG A 1 484 ? 12.175 7.939 -50.676 1.00 60.06 484 ARG A CA 1
ATOM 3656 C C . ARG A 1 484 ? 13.069 8.537 -51.758 1.00 60.06 484 ARG A C 1
ATOM 3658 O O . ARG A 1 484 ? 12.739 9.584 -52.323 1.00 60.06 484 ARG A O 1
ATOM 3665 N N . CYS A 1 485 ? 14.204 7.899 -52.043 1.00 47.91 485 CYS A N 1
ATOM 3666 C CA . CYS A 1 485 ? 14.938 8.202 -53.261 1.00 47.91 485 CYS A CA 1
ATOM 3667 C C . CYS A 1 485 ? 13.963 7.986 -54.417 1.00 47.91 485 CYS A C 1
ATOM 3669 O O . CYS A 1 485 ? 13.474 6.876 -54.618 1.00 47.91 485 CYS A O 1
ATOM 3671 N N . ARG A 1 486 ? 13.651 9.046 -55.176 1.00 45.28 486 ARG A N 1
ATOM 3672 C CA . ARG A 1 486 ? 13.063 8.853 -56.502 1.00 45.28 486 ARG A CA 1
ATOM 3673 C C . ARG A 1 486 ? 14.012 7.908 -57.221 1.00 45.28 486 ARG A C 1
ATOM 3675 O O . ARG A 1 486 ? 15.180 8.266 -57.394 1.00 45.28 486 ARG A O 1
ATOM 3682 N N . SER A 1 487 ? 13.529 6.733 -57.619 1.00 40.22 487 SER A N 1
ATOM 3683 C CA . SER A 1 487 ? 14.193 5.971 -58.661 1.00 40.22 487 SER A CA 1
ATOM 3684 C C . SER A 1 487 ? 14.430 6.969 -59.789 1.00 40.22 487 SER A C 1
ATOM 3686 O O . SER A 1 487 ? 13.503 7.563 -60.345 1.00 40.22 487 SER A O 1
ATOM 3688 N N . ARG A 1 488 ? 15.700 7.301 -60.029 1.00 38.06 488 ARG A N 1
ATOM 3689 C CA . ARG A 1 488 ? 16.067 8.059 -61.213 1.00 38.06 488 ARG A CA 1
ATOM 3690 C C . ARG A 1 488 ? 15.706 7.133 -62.362 1.00 38.06 488 ARG A C 1
ATOM 3692 O O . ARG A 1 488 ? 16.492 6.259 -62.707 1.00 38.06 488 ARG A O 1
ATOM 3699 N N . ALA A 1 489 ? 14.522 7.325 -62.942 1.00 34.53 489 ALA A N 1
ATOM 3700 C CA . ALA A 1 489 ? 14.328 7.003 -64.339 1.00 34.53 489 ALA A CA 1
ATOM 3701 C C . ALA A 1 489 ? 15.519 7.641 -65.059 1.00 34.53 489 ALA A C 1
ATOM 3703 O O . ALA A 1 489 ? 15.783 8.842 -64.923 1.00 34.53 489 ALA A O 1
ATOM 3704 N N . SER A 1 490 ? 16.323 6.793 -65.680 1.00 37.53 490 SER A N 1
ATOM 3705 C CA . SER A 1 490 ? 17.538 7.132 -66.393 1.00 37.53 490 SER A CA 1
ATOM 3706 C C . SER A 1 490 ? 17.208 8.070 -67.552 1.00 37.53 490 SER A C 1
ATOM 3708 O O . SER A 1 490 ? 17.063 7.661 -68.695 1.00 37.53 490 SER A O 1
ATOM 3710 N N . SER A 1 491 ? 17.115 9.367 -67.280 1.00 31.95 491 SER A N 1
ATOM 3711 C CA . SER A 1 491 ? 17.215 10.385 -68.316 1.00 31.95 491 SER A CA 1
ATOM 3712 C C . SER A 1 491 ? 18.427 11.248 -68.016 1.00 31.95 491 SER A C 1
ATOM 3714 O O . SER A 1 491 ? 18.395 12.181 -67.209 1.00 31.95 491 SER A O 1
ATOM 3716 N N . ALA A 1 492 ? 19.526 10.895 -68.675 1.00 39.03 492 ALA A N 1
ATOM 3717 C CA . ALA A 1 492 ? 20.672 11.757 -68.838 1.00 39.03 492 ALA A CA 1
ATOM 3718 C C . ALA A 1 492 ? 20.219 13.095 -69.438 1.00 39.03 492 ALA A C 1
ATOM 3720 O O . ALA A 1 492 ? 19.822 13.169 -70.597 1.00 39.03 492 ALA A O 1
ATOM 3721 N N . ARG A 1 493 ? 20.317 14.172 -68.659 1.00 32.50 493 ARG A N 1
ATOM 3722 C CA . ARG A 1 493 ? 20.729 15.479 -69.178 1.00 32.50 493 ARG A CA 1
ATOM 3723 C C . ARG A 1 493 ? 21.195 16.362 -68.034 1.00 32.50 493 ARG A C 1
ATOM 3725 O O . ARG A 1 493 ? 20.418 16.899 -67.252 1.00 32.50 493 ARG A O 1
ATOM 3732 N N . SER A 1 494 ? 22.515 16.493 -67.976 1.00 37.75 494 SER A N 1
ATOM 3733 C CA . SER A 1 494 ? 23.216 17.605 -67.351 1.00 37.75 494 SER A CA 1
ATOM 3734 C C . SER A 1 494 ? 22.539 18.924 -67.725 1.00 37.75 494 SER A C 1
ATOM 3736 O O . SER A 1 494 ? 22.492 19.287 -68.899 1.00 37.75 494 SER A O 1
ATOM 3738 N N . ARG A 1 495 ? 22.041 19.646 -66.721 1.00 28.56 495 ARG A N 1
ATOM 3739 C CA . ARG A 1 495 ? 21.998 21.109 -66.721 1.00 28.56 495 ARG A CA 1
ATOM 3740 C C . ARG A 1 495 ? 22.095 21.591 -65.280 1.00 28.56 495 ARG A C 1
ATOM 3742 O O . ARG A 1 495 ? 21.161 21.454 -64.495 1.00 28.56 495 ARG A O 1
ATOM 3749 N N . ARG A 1 496 ? 23.260 22.155 -64.948 1.00 38.66 496 ARG A N 1
ATOM 3750 C CA . ARG A 1 496 ? 23.466 22.984 -63.757 1.00 38.66 496 ARG A CA 1
ATOM 3751 C C . ARG A 1 496 ? 22.399 24.081 -63.738 1.00 38.66 496 ARG A C 1
ATOM 3753 O O . ARG A 1 496 ? 22.323 24.872 -64.674 1.00 38.66 496 ARG A O 1
ATOM 3760 N N . ARG A 1 497 ? 21.623 24.156 -62.660 1.00 28.56 497 ARG A N 1
ATOM 3761 C CA . ARG A 1 497 ? 20.959 25.388 -62.225 1.00 28.56 497 ARG A CA 1
ATOM 3762 C C . ARG A 1 497 ? 21.146 25.523 -60.718 1.00 28.56 497 ARG A C 1
ATOM 3764 O O . ARG A 1 497 ? 20.654 24.704 -59.952 1.00 28.56 497 ARG A O 1
ATOM 3771 N N . HIS A 1 498 ? 21.914 26.535 -60.326 1.00 34.00 498 HIS A N 1
ATOM 3772 C CA . HIS A 1 498 ? 21.774 27.198 -59.031 1.00 34.00 498 HIS A CA 1
ATOM 3773 C C . HIS A 1 498 ? 20.410 27.889 -58.973 1.00 34.00 498 HIS A C 1
ATOM 3775 O O . HIS A 1 498 ? 20.023 28.457 -59.986 1.00 34.00 498 HIS A O 1
ATOM 3781 N N . PHE A 1 499 ? 19.746 27.882 -57.816 1.00 28.38 499 PHE A N 1
ATOM 3782 C CA . PHE A 1 499 ? 18.823 28.923 -57.316 1.00 28.38 499 PHE A CA 1
ATOM 3783 C C . PHE A 1 499 ? 18.616 28.685 -55.788 1.00 28.38 499 PHE A C 1
ATOM 3785 O O . PHE A 1 499 ? 19.022 27.630 -55.296 1.00 28.38 499 PHE A O 1
ATOM 3792 N N . PRO A 1 500 ? 18.126 29.666 -55.004 1.00 31.86 500 PRO A N 1
ATOM 3793 C CA . PRO A 1 500 ? 18.830 30.215 -53.847 1.00 31.86 500 PRO A CA 1
ATOM 3794 C C . PRO A 1 500 ? 17.983 30.163 -52.559 1.00 31.86 500 PRO A C 1
ATOM 3796 O O . PRO A 1 500 ? 16.803 29.838 -52.579 1.00 31.86 500 PRO A O 1
ATOM 3799 N N . GLY A 1 501 ? 18.595 30.577 -51.447 1.00 27.27 501 GLY A N 1
ATOM 3800 C CA . GLY A 1 501 ? 17.914 31.303 -50.372 1.00 27.27 501 GLY A CA 1
ATOM 3801 C C . GLY A 1 501 ? 16.846 30.558 -49.567 1.00 27.27 501 GLY A C 1
ATOM 3802 O O . GLY A 1 501 ? 15.660 30.654 -49.852 1.00 27.27 501 GLY A O 1
ATOM 3803 N N . SER A 1 502 ? 17.253 29.998 -48.428 1.00 25.27 502 SER A N 1
ATOM 3804 C CA . SER A 1 502 ? 16.402 29.993 -47.235 1.00 25.27 502 SER A CA 1
ATOM 3805 C C . SER A 1 502 ? 17.194 30.575 -46.069 1.00 25.27 502 SER A C 1
ATOM 3807 O O . SER A 1 502 ? 17.930 29.886 -45.364 1.00 25.27 502 SER A O 1
ATOM 3809 N N . THR A 1 503 ? 17.073 31.887 -45.902 1.00 26.61 503 THR A N 1
ATOM 3810 C CA . THR A 1 503 ? 17.379 32.587 -44.659 1.00 26.61 503 THR A CA 1
ATOM 3811 C C . THR A 1 503 ? 16.485 32.048 -43.549 1.00 26.61 503 THR A C 1
ATOM 3813 O O . THR A 1 503 ? 15.290 32.324 -43.528 1.00 26.61 503 THR A O 1
ATOM 3816 N N . VAL A 1 504 ? 17.081 31.349 -42.589 1.00 26.38 504 VAL A N 1
ATOM 3817 C CA . VAL A 1 504 ? 16.578 31.304 -41.215 1.00 26.38 504 VAL A CA 1
ATOM 3818 C C . VAL A 1 504 ? 17.668 31.934 -40.359 1.00 26.38 504 VAL A C 1
ATOM 3820 O O . VAL A 1 504 ? 18.729 31.354 -40.144 1.00 26.38 504 VAL A O 1
ATOM 3823 N N . ARG A 1 505 ? 17.436 33.178 -39.926 1.00 25.06 505 ARG A N 1
ATOM 3824 C CA . ARG A 1 505 ? 18.253 33.826 -38.898 1.00 25.06 505 ARG A CA 1
ATOM 3825 C C . ARG A 1 505 ? 17.945 33.148 -37.562 1.00 25.06 505 ARG A C 1
ATOM 3827 O O . ARG A 1 505 ? 16.993 33.518 -36.888 1.00 25.06 505 ARG A O 1
ATOM 3834 N N . GLY A 1 506 ? 18.770 32.175 -37.193 1.00 23.75 506 GLY A N 1
ATOM 3835 C CA . GLY A 1 506 ? 18.915 31.661 -35.835 1.00 23.75 506 GLY A CA 1
ATOM 3836 C C . GLY A 1 506 ? 20.386 31.774 -35.451 1.00 23.75 506 GLY A C 1
ATOM 3837 O O . GLY A 1 506 ? 21.242 31.225 -36.136 1.00 23.75 506 GLY A O 1
ATOM 3838 N N . ARG A 1 507 ? 20.670 32.576 -34.423 1.00 22.88 507 ARG A N 1
ATOM 3839 C CA . ARG A 1 507 ? 22.006 32.940 -33.931 1.00 22.88 507 ARG A CA 1
ATOM 3840 C C . ARG A 1 507 ? 22.933 31.729 -33.785 1.00 22.88 507 ARG A C 1
ATOM 3842 O O . ARG A 1 507 ? 22.591 30.764 -33.111 1.00 22.88 507 ARG A O 1
ATOM 3849 N N . SER A 1 508 ? 24.142 31.850 -34.329 1.00 21.88 508 SER A N 1
ATOM 3850 C CA . SER A 1 508 ? 25.279 31.018 -33.948 1.00 21.88 508 SER A CA 1
ATOM 3851 C C . SER A 1 508 ? 25.656 31.310 -32.496 1.00 21.88 508 SER A C 1
ATOM 3853 O O . SER A 1 508 ? 25.982 32.451 -32.164 1.00 21.88 508 SER A O 1
ATOM 3855 N N . VAL A 1 509 ? 25.667 30.283 -31.652 1.00 21.72 509 VAL A N 1
ATOM 3856 C CA . VAL A 1 509 ? 26.419 30.291 -30.397 1.00 21.72 509 VAL A CA 1
ATOM 3857 C C . VAL A 1 509 ? 27.389 29.122 -30.468 1.00 21.72 509 VAL A C 1
ATOM 3859 O O . VAL A 1 509 ? 26.997 27.961 -30.437 1.00 21.72 509 VAL A O 1
ATOM 3862 N N . SER A 1 510 ? 28.661 29.465 -30.638 1.00 24.30 510 SER A N 1
ATOM 3863 C CA . SER A 1 510 ? 29.795 28.598 -30.345 1.00 24.30 510 SER A CA 1
ATOM 3864 C C . SER A 1 510 ? 30.001 28.613 -28.837 1.00 24.30 510 SER A C 1
ATOM 3866 O O . SER A 1 510 ? 30.160 29.701 -28.294 1.00 24.30 510 SER A O 1
ATOM 3868 N N . CYS A 1 511 ? 30.067 27.448 -28.191 1.00 21.58 511 CYS A N 1
ATOM 3869 C CA . CYS A 1 511 ? 30.754 27.306 -26.910 1.00 21.58 511 CYS A CA 1
ATOM 3870 C C . CYS A 1 511 ? 31.429 25.936 -26.811 1.00 21.58 511 CYS A C 1
ATOM 3872 O O . CYS A 1 511 ? 30.801 24.890 -26.971 1.00 21.58 511 CYS A O 1
ATOM 3874 N N . CYS A 1 512 ? 32.730 26.010 -26.544 1.00 23.05 512 CYS A N 1
ATOM 3875 C CA . CYS A 1 512 ? 33.632 24.936 -26.180 1.00 23.05 512 CYS A CA 1
ATOM 3876 C C . CYS A 1 512 ? 33.142 24.175 -24.943 1.00 23.05 512 CYS A C 1
ATOM 3878 O O . CYS A 1 512 ? 32.546 24.752 -24.032 1.00 23.05 512 CYS A O 1
ATOM 3880 N N . GLY A 1 513 ? 33.445 22.880 -24.913 1.00 22.33 513 GLY A N 1
ATOM 3881 C CA . GLY A 1 513 ? 33.206 22.019 -23.768 1.00 22.33 513 GLY A CA 1
ATOM 3882 C C . GLY A 1 513 ? 34.148 22.315 -22.602 1.00 22.33 513 GLY A C 1
ATOM 3883 O O . GLY A 1 513 ? 35.332 22.585 -22.787 1.00 22.33 513 GLY A O 1
ATOM 3884 N N . ALA A 1 514 ? 33.606 22.182 -21.398 1.00 21.94 514 ALA A N 1
ATOM 3885 C CA . ALA A 1 514 ? 34.352 21.857 -20.196 1.00 21.94 514 ALA A CA 1
ATOM 3886 C C . ALA A 1 514 ? 33.590 20.719 -19.506 1.00 21.94 514 ALA A C 1
ATOM 3888 O O . ALA A 1 514 ? 32.454 20.890 -19.069 1.00 21.94 514 ALA A O 1
ATOM 3889 N N . SER A 1 515 ? 34.193 19.532 -19.495 1.00 24.41 515 SER A N 1
ATOM 3890 C CA . SER A 1 515 ? 33.702 18.349 -18.796 1.00 24.41 515 SER A CA 1
ATOM 3891 C C . SER A 1 515 ? 34.109 18.420 -17.325 1.00 24.41 515 SER A C 1
ATOM 3893 O O . SER A 1 515 ? 35.304 18.422 -17.025 1.00 24.41 515 SER A O 1
ATOM 3895 N N . SER A 1 516 ? 33.144 18.429 -16.410 1.00 21.33 516 SER A N 1
ATOM 3896 C CA . SER A 1 516 ? 33.371 18.088 -15.006 1.00 21.33 516 SER A CA 1
ATOM 3897 C C . SER A 1 516 ? 33.037 16.608 -14.797 1.00 21.33 516 SER A C 1
ATOM 3899 O O . SER A 1 516 ? 31.909 16.161 -14.988 1.00 21.33 516 SER A O 1
ATOM 3901 N N . SER A 1 517 ? 34.050 15.821 -14.445 1.00 23.17 517 SER A N 1
ATOM 3902 C CA . SER A 1 517 ? 33.916 14.425 -14.031 1.00 23.17 517 SER A CA 1
ATOM 3903 C C . SER A 1 517 ? 33.519 14.348 -12.554 1.00 23.17 517 SER A C 1
ATOM 3905 O O . SER A 1 517 ? 34.231 14.887 -11.706 1.00 23.17 517 SER A O 1
ATOM 3907 N N . ILE A 1 518 ? 32.433 13.639 -12.243 1.00 25.62 518 ILE A N 1
ATOM 3908 C CA . ILE A 1 518 ? 32.084 13.191 -10.885 1.00 25.62 518 ILE A CA 1
ATOM 3909 C C . ILE A 1 518 ? 32.567 11.732 -10.734 1.00 25.62 518 ILE A C 1
ATOM 3911 O O . ILE A 1 518 ? 32.352 10.938 -11.653 1.00 25.62 518 ILE A O 1
ATOM 3915 N N . PRO A 1 519 ? 33.237 11.350 -9.629 1.00 23.31 519 PRO A N 1
ATOM 3916 C CA . PRO A 1 519 ? 33.773 10.003 -9.448 1.00 23.31 519 PRO A CA 1
ATOM 3917 C C . PRO A 1 519 ? 32.674 8.986 -9.095 1.00 23.31 519 PRO A C 1
ATOM 3919 O O . PRO A 1 519 ? 31.844 9.223 -8.220 1.00 23.31 519 PRO A O 1
ATOM 3922 N N . LEU A 1 520 ? 32.700 7.828 -9.761 1.00 29.78 520 LEU A N 1
ATOM 3923 C CA . LEU A 1 520 ? 31.853 6.667 -9.461 1.00 29.78 520 LEU A CA 1
ATOM 3924 C C . LEU A 1 520 ? 32.345 5.942 -8.187 1.00 29.78 520 LEU A C 1
ATOM 3926 O O . LEU A 1 520 ? 33.558 5.786 -8.022 1.00 29.78 520 LEU A O 1
ATOM 3930 N N . PRO A 1 521 ? 31.456 5.427 -7.313 1.00 30.86 521 PRO A N 1
ATOM 3931 C CA . PRO A 1 521 ? 31.850 4.534 -6.229 1.00 30.86 521 PRO A CA 1
ATOM 3932 C C . PRO A 1 521 ? 32.175 3.124 -6.752 1.00 30.86 521 PRO A C 1
ATOM 3934 O O . PRO A 1 521 ? 31.566 2.627 -7.699 1.00 30.86 521 PRO A O 1
ATOM 3937 N N . GLY A 1 522 ? 33.178 2.496 -6.131 1.00 33.12 522 GLY A N 1
ATOM 3938 C CA . GLY A 1 522 ? 33.843 1.275 -6.591 1.00 33.12 522 GLY A CA 1
ATOM 3939 C C . GLY A 1 522 ? 32.941 0.048 -6.768 1.00 33.12 522 GLY A C 1
ATOM 3940 O O . GLY A 1 522 ? 32.088 -0.260 -5.937 1.00 33.12 522 GLY A O 1
ATOM 3941 N N . ARG A 1 523 ? 33.193 -0.691 -7.857 1.00 39.41 523 ARG A N 1
ATOM 3942 C CA . ARG A 1 523 ? 32.564 -1.981 -8.169 1.00 39.41 523 ARG A CA 1
ATOM 3943 C C . ARG A 1 523 ? 33.017 -3.066 -7.189 1.00 39.41 523 ARG A C 1
ATOM 3945 O O . ARG A 1 523 ? 34.212 -3.239 -6.954 1.00 39.41 523 ARG A O 1
ATOM 3952 N N . CYS A 1 524 ? 32.074 -3.872 -6.707 1.00 36.09 524 CYS A N 1
ATOM 3953 C CA . CYS A 1 524 ? 32.383 -5.170 -6.111 1.00 36.09 524 CYS A CA 1
ATOM 3954 C C . CYS A 1 524 ? 32.667 -6.179 -7.229 1.00 36.09 524 CYS A C 1
ATOM 3956 O O . CYS A 1 524 ? 31.749 -6.761 -7.796 1.00 36.09 524 CYS A O 1
ATOM 3958 N N . ALA A 1 525 ? 33.941 -6.370 -7.570 1.00 37.47 525 ALA A N 1
ATOM 3959 C CA . ALA A 1 525 ? 34.350 -7.454 -8.454 1.00 37.47 525 ALA A CA 1
ATOM 3960 C C . ALA A 1 525 ? 34.354 -8.778 -7.675 1.00 37.47 525 ALA A C 1
ATOM 3962 O O . ALA A 1 525 ? 35.120 -8.959 -6.726 1.00 37.47 525 ALA A O 1
ATOM 3963 N N . GLU A 1 526 ? 33.507 -9.716 -8.085 1.00 32.16 526 GLU A N 1
ATOM 3964 C CA . GLU A 1 526 ? 33.510 -11.087 -7.585 1.00 32.16 526 GLU A CA 1
ATOM 3965 C C . GLU A 1 526 ? 34.764 -11.803 -8.122 1.00 32.16 526 GLU A C 1
ATOM 3967 O O . GLU A 1 526 ? 34.831 -12.243 -9.271 1.00 32.16 526 GLU A O 1
ATOM 3972 N N . SER A 1 527 ? 35.827 -11.850 -7.313 1.00 28.55 527 SER A N 1
ATOM 3973 C CA . SER A 1 527 ? 37.108 -12.424 -7.726 1.00 28.55 527 SER A CA 1
ATOM 3974 C C . SER A 1 527 ? 37.013 -13.951 -7.840 1.00 28.55 527 SER A C 1
ATOM 3976 O O . SER A 1 527 ? 37.173 -14.677 -6.854 1.00 28.55 527 SER A O 1
ATOM 3978 N N . ARG A 1 528 ? 36.823 -14.472 -9.056 1.00 30.31 528 ARG A N 1
ATOM 3979 C CA . ARG A 1 528 ? 37.145 -15.872 -9.370 1.00 30.31 528 ARG A CA 1
ATOM 3980 C C . ARG A 1 528 ? 38.668 -16.043 -9.364 1.00 30.31 528 ARG A C 1
ATOM 3982 O O . ARG A 1 528 ? 39.345 -15.746 -10.344 1.00 30.31 528 ARG A O 1
ATOM 3989 N N . ARG A 1 529 ? 39.219 -16.526 -8.245 1.00 27.45 529 ARG A N 1
ATOM 3990 C CA . ARG A 1 529 ? 40.636 -16.912 -8.127 1.00 27.45 529 ARG A CA 1
ATOM 3991 C C . ARG A 1 529 ? 40.936 -18.106 -9.041 1.00 27.45 529 ARG A C 1
ATOM 3993 O O . ARG A 1 529 ? 40.594 -19.238 -8.708 1.00 27.45 529 ARG A O 1
ATOM 4000 N N . ARG A 1 530 ? 41.646 -17.871 -10.148 1.00 26.84 530 ARG A N 1
ATOM 4001 C CA . ARG A 1 530 ? 42.498 -18.894 -10.772 1.00 26.84 530 ARG A CA 1
ATOM 4002 C C . ARG A 1 530 ? 43.863 -18.867 -10.087 1.00 26.84 530 ARG A C 1
ATOM 4004 O O . ARG A 1 530 ? 44.468 -17.811 -9.933 1.00 26.84 530 ARG A O 1
ATOM 4011 N N . ARG A 1 531 ? 44.306 -20.040 -9.632 1.00 28.16 531 ARG A N 1
ATOM 4012 C CA . ARG A 1 531 ? 45.644 -20.278 -9.085 1.00 28.16 531 ARG A CA 1
ATOM 4013 C C . ARG A 1 531 ? 46.659 -20.230 -10.226 1.00 28.16 531 ARG A C 1
ATOM 4015 O O . ARG A 1 531 ? 46.507 -20.995 -11.168 1.00 28.16 531 ARG A O 1
ATOM 4022 N N . CYS A 1 532 ? 47.710 -19.435 -10.072 1.00 25.06 532 CYS A N 1
ATOM 4023 C CA . CYS A 1 532 ? 49.028 -19.719 -10.633 1.00 25.06 532 CYS A CA 1
ATOM 4024 C C . CYS A 1 532 ? 50.064 -19.322 -9.581 1.00 25.06 532 CYS A C 1
ATOM 4026 O O . CYS A 1 532 ? 50.034 -18.217 -9.044 1.00 25.06 532 CYS A O 1
ATOM 4028 N N . ALA A 1 533 ? 50.911 -20.284 -9.237 1.00 27.69 533 ALA A N 1
ATOM 4029 C CA . ALA A 1 533 ? 52.029 -20.137 -8.327 1.00 27.69 533 ALA A CA 1
ATOM 4030 C C . ALA A 1 533 ? 53.242 -19.589 -9.084 1.00 27.69 533 ALA A C 1
ATOM 4032 O O . ALA A 1 533 ? 53.520 -20.079 -10.171 1.00 27.69 533 ALA A O 1
ATOM 4033 N N . THR A 1 534 ? 53.987 -18.675 -8.461 1.00 28.09 534 THR A N 1
ATOM 4034 C CA . THR A 1 534 ? 55.459 -18.634 -8.516 1.00 28.09 534 THR A CA 1
ATOM 4035 C C . THR A 1 534 ? 55.985 -17.753 -7.384 1.00 28.09 534 THR A C 1
ATOM 4037 O O . THR A 1 534 ? 55.353 -16.776 -6.994 1.00 28.09 534 THR A O 1
ATOM 4040 N N . ALA A 1 535 ? 57.106 -18.185 -6.815 1.00 27.64 535 ALA A N 1
ATOM 4041 C CA . ALA A 1 535 ? 57.697 -17.740 -5.562 1.00 27.64 535 ALA A CA 1
ATOM 4042 C C . ALA A 1 535 ? 58.838 -16.717 -5.757 1.00 27.64 535 ALA A C 1
ATOM 4044 O O . ALA A 1 535 ? 59.252 -16.461 -6.884 1.00 27.64 535 ALA A O 1
ATOM 4045 N N . THR A 1 536 ? 59.399 -16.277 -4.616 1.00 28.92 536 THR A N 1
ATOM 4046 C CA . THR A 1 536 ? 60.633 -15.478 -4.378 1.00 28.92 536 THR A CA 1
ATOM 4047 C C . THR A 1 536 ? 60.511 -13.961 -4.602 1.00 28.92 536 THR A C 1
ATOM 4049 O O . THR A 1 536 ? 59.895 -13.532 -5.562 1.00 28.92 536 THR A O 1
ATOM 4052 N N . GLY A 1 537 ? 61.052 -13.059 -3.775 1.00 27.03 537 GLY A N 1
ATOM 4053 C CA . GLY A 1 537 ? 61.730 -13.156 -2.484 1.00 27.03 537 GLY A CA 1
ATOM 4054 C C . GLY A 1 537 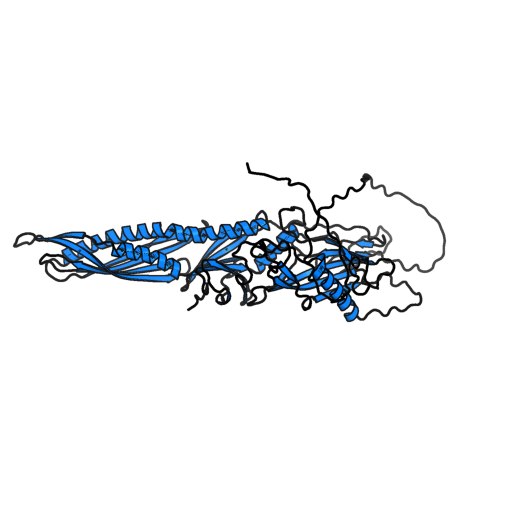? 62.048 -11.750 -1.939 1.00 27.03 537 GLY A C 1
ATOM 4055 O O . GLY A 1 537 ? 62.382 -10.856 -2.701 1.00 27.03 537 GLY A O 1
ATOM 4056 N N . SER A 1 538 ? 61.943 -11.609 -0.613 1.00 27.44 538 SER A N 1
ATOM 4057 C CA . SER A 1 538 ? 62.804 -10.824 0.299 1.00 27.44 538 SER A CA 1
ATOM 4058 C C . SER A 1 538 ? 63.053 -9.313 0.112 1.00 27.44 538 SER A C 1
ATOM 4060 O O . SER A 1 538 ? 63.563 -8.871 -0.909 1.00 27.44 538 SER A O 1
ATOM 4062 N N . GLY A 1 539 ? 62.897 -8.555 1.208 1.00 27.27 539 GLY A N 1
ATOM 4063 C CA . GLY A 1 539 ? 63.557 -7.254 1.399 1.00 27.27 539 GLY A CA 1
ATOM 4064 C C . GLY A 1 539 ? 62.880 -6.368 2.446 1.00 27.27 539 GLY A C 1
ATOM 4065 O O . GLY A 1 539 ? 61.839 -5.780 2.182 1.00 27.27 539 GLY A O 1
ATOM 4066 N N . SER A 1 540 ? 63.465 -6.296 3.639 1.00 27.41 540 SER A N 1
ATOM 4067 C CA . SER A 1 540 ? 63.070 -5.450 4.769 1.00 27.41 540 SER A CA 1
ATOM 4068 C C . SER A 1 540 ? 63.603 -4.012 4.640 1.00 27.41 540 SER A C 1
ATOM 4070 O O . SER A 1 540 ? 64.691 -3.833 4.108 1.00 27.41 540 SER A O 1
ATOM 4072 N N . SER A 1 541 ? 62.889 -3.017 5.199 1.00 28.81 541 SER A N 1
ATOM 4073 C CA . SER A 1 541 ? 63.436 -1.979 6.112 1.00 28.81 541 SER A CA 1
ATOM 4074 C C . SER A 1 541 ? 62.449 -0.821 6.396 1.00 28.81 541 SER A C 1
ATOM 4076 O O . SER A 1 541 ? 62.165 0.003 5.537 1.00 28.81 541 SER A O 1
ATOM 4078 N N . ASN A 1 542 ? 61.948 -0.788 7.633 1.00 27.94 542 ASN A N 1
ATOM 4079 C CA . ASN A 1 542 ? 61.812 0.329 8.587 1.00 27.94 542 ASN A CA 1
ATOM 4080 C C . ASN A 1 542 ? 61.664 1.833 8.181 1.00 27.94 542 ASN A C 1
ATOM 4082 O O . ASN A 1 542 ? 62.611 2.438 7.691 1.00 27.94 542 ASN A O 1
ATOM 4086 N N . VAL A 1 543 ? 60.581 2.437 8.739 1.00 31.92 543 VAL A N 1
ATOM 4087 C CA . VAL A 1 543 ? 60.525 3.657 9.625 1.00 31.92 543 VAL A CA 1
ATOM 4088 C C . VAL A 1 543 ? 60.257 5.038 8.937 1.00 31.92 543 VAL A C 1
ATOM 4090 O O . VAL A 1 543 ? 60.548 5.191 7.759 1.00 31.92 543 VAL A O 1
ATOM 4093 N N . PRO A 1 544 ? 59.588 6.035 9.588 1.00 36.41 544 PRO A N 1
ATOM 4094 C CA . PRO A 1 544 ? 58.131 6.218 9.702 1.00 36.41 544 PRO A CA 1
ATOM 4095 C C . PRO A 1 544 ? 57.663 7.611 9.178 1.00 36.41 544 PRO A C 1
ATOM 4097 O O . PRO A 1 544 ? 58.469 8.485 8.866 1.00 36.41 544 PRO A O 1
ATOM 4100 N N . GLY A 1 545 ? 56.357 7.908 9.139 1.00 25.80 545 GLY A N 1
ATOM 4101 C CA . GLY A 1 545 ? 55.946 9.259 8.733 1.00 25.80 545 GLY A CA 1
ATOM 4102 C C . GLY A 1 545 ? 54.476 9.628 8.890 1.00 25.80 545 GLY A C 1
ATOM 4103 O O . GLY A 1 545 ? 53.656 9.281 8.057 1.00 25.80 545 GLY A O 1
ATOM 4104 N N . ARG A 1 546 ? 54.230 10.467 9.902 1.00 26.50 546 ARG A N 1
ATOM 4105 C CA . ARG A 1 546 ? 53.184 11.501 10.007 1.00 26.50 546 ARG A CA 1
ATOM 4106 C C . ARG A 1 546 ? 51.706 11.094 10.071 1.00 26.50 546 ARG A C 1
ATOM 4108 O O . ARG A 1 546 ? 51.035 10.812 9.089 1.00 26.50 546 ARG A O 1
ATOM 4115 N N . ALA A 1 547 ? 51.192 11.292 11.282 1.00 25.17 547 ALA A N 1
ATOM 4116 C CA . ALA A 1 547 ? 49.806 11.591 11.588 1.00 25.17 547 ALA A CA 1
ATOM 4117 C C . ALA A 1 547 ? 49.356 12.942 10.996 1.00 25.17 547 ALA A C 1
ATOM 4119 O O . ALA A 1 547 ? 50.074 13.939 11.092 1.00 25.17 547 ALA A O 1
ATOM 4120 N N . SER A 1 548 ? 48.112 12.998 10.525 1.00 27.55 548 SER A N 1
ATOM 4121 C CA . SER A 1 548 ? 47.307 14.219 10.497 1.00 27.55 548 SER A CA 1
ATOM 4122 C C . SER A 1 548 ? 45.866 13.885 10.890 1.00 27.55 548 SER A C 1
ATOM 4124 O O . SER A 1 548 ? 45.182 13.069 10.278 1.00 27.55 548 SER A O 1
ATOM 4126 N N . ARG A 1 549 ? 45.449 14.503 11.999 1.00 24.98 549 ARG A N 1
ATOM 4127 C CA . ARG A 1 549 ? 44.083 14.545 12.521 1.00 24.98 549 ARG A CA 1
ATOM 4128 C C . ARG A 1 549 ? 43.224 15.407 11.596 1.00 24.98 549 ARG A C 1
ATOM 4130 O O . ARG A 1 549 ? 43.655 16.498 11.239 1.00 24.98 549 ARG A O 1
ATOM 4137 N N . PHE A 1 550 ? 41.991 14.985 11.332 1.00 24.72 550 PHE A N 1
ATOM 4138 C CA . PHE A 1 550 ? 40.904 15.897 10.983 1.00 24.72 550 PHE A CA 1
ATOM 4139 C C . PHE A 1 550 ? 39.800 15.757 12.030 1.00 24.72 550 PHE A C 1
ATOM 4141 O O . PHE A 1 550 ? 39.187 14.705 12.194 1.00 24.72 550 PHE A O 1
ATOM 4148 N N . THR A 1 551 ? 39.625 16.830 12.790 1.00 25.91 551 THR A N 1
ATOM 4149 C CA . THR A 1 551 ? 38.530 17.082 13.722 1.00 25.91 551 THR A CA 1
ATOM 4150 C C . THR A 1 551 ? 37.483 17.931 13.019 1.00 25.91 551 THR A C 1
ATOM 4152 O O . THR A 1 551 ? 37.820 19.006 12.533 1.00 25.91 551 THR A O 1
ATOM 4155 N N . THR A 1 552 ? 36.220 17.521 13.065 1.00 27.28 552 THR A N 1
ATOM 4156 C CA . THR A 1 552 ? 35.075 18.426 12.894 1.00 27.28 552 THR A CA 1
ATOM 4157 C C . THR A 1 552 ? 33.988 18.033 13.888 1.00 27.28 552 THR A C 1
ATOM 4159 O O . THR A 1 552 ? 33.499 16.904 13.877 1.00 27.28 552 THR A O 1
ATOM 4162 N N . ARG A 1 553 ? 33.647 18.975 14.771 1.00 24.91 553 ARG A N 1
ATOM 4163 C CA . ARG A 1 553 ? 32.409 19.012 15.559 1.00 24.91 553 ARG A CA 1
ATOM 4164 C C . ARG A 1 553 ? 31.505 20.119 14.982 1.00 24.91 553 ARG A C 1
ATOM 4166 O O . ARG A 1 553 ? 32.024 20.977 14.270 1.00 24.91 553 ARG A O 1
ATOM 4173 N N . PRO A 1 554 ? 30.193 20.069 15.256 1.00 41.06 554 PRO A N 1
ATOM 4174 C CA . PRO A 1 554 ? 29.161 20.698 14.441 1.00 41.06 554 PRO A CA 1
ATOM 4175 C C . PRO A 1 554 ? 28.755 22.093 14.928 1.00 41.06 554 PRO A C 1
ATOM 4177 O O . PRO A 1 554 ? 29.041 22.478 16.064 1.00 41.06 554 PRO A O 1
ATOM 4180 N N . SER A 1 555 ? 28.005 22.766 14.059 1.00 40.59 555 SER A N 1
ATOM 4181 C CA . SER A 1 555 ? 27.001 23.790 14.360 1.00 40.59 555 SER A CA 1
ATOM 4182 C C . SER A 1 555 ? 25.710 23.412 13.653 1.00 40.59 555 SER A C 1
ATOM 4184 O O . SER A 1 555 ? 25.840 23.050 12.457 1.00 40.59 555 SER A O 1
#

Radius of gyration: 37.59 Å; chains: 1; bounding box: 107×54×132 Å

Sequence (555 aa):
MANGLTGDFDAVVQVAGSTVNRLVASMHQNGGRDEARPTLPHLVRIRIGDDHPIDGVVGWLAAQVGVPRITLIHGSRDRFHMDVGVRATFDGDAGSAAFPRYIHGTVGADYRIAKIPGNCWGWSKLADDYLWIRVDRDSVRFDGDWDDSEGELVPVIGVFPVADLDTTREVIRRQIVGLLDGRFEATPHAVSKRFRRGHLRSIVGGGDSAVTFGLQGDGNIASVGAIFLDGADVAAAFAVEPLLAAVDGVLDSLRSIAPSVGVTITSFLGPSVSTVYRGRITSSSAEWIPADSSATVRVRAHGDARTNSILADATFDIVQDIQVHFDGGAEAMWLSRGSGTVTVSASGLGHGTVRNAVHNAVASTLVLAVDNACVSMQPSLDAMIASKDGLVQQIRTIDAQGDVWLERAQFRPEGVVLLGRVVLSPRRRPVVEFAPDASRNGHVAITSWIPGGRIDTFEWRWEMVPGGARGPIFDQDRFVLRRRCRSRASSARSRRRHFPGSTVRGRSVSCCGASSSIPLPGRCAESRRRRCATATGSGSSNVPGRASRFTTRPS